Protein AF-0000000078837621 (afdb_homodimer)

Nearest PDB structures (foldseek):
  3e98-assembly1_A  TM=7.464E-01  e=5.503E-09  Pseudomonas aeruginosa
  2q0o-assembly1_B  TM=5.509E-01  e=5.511E-03  Sinorhizobium fredii NGR234
  6pxe-assembly2_D  TM=5.083E-01  e=5.015E-02  Escherichia phage vB_EcoM_NBG2
  6aww-assembly5_E  TM=5.073E-01  e=2.353E+00  Arachis hypogaea
  3kay-assembly1_A  TM=3.412E-01  e=1.036E+00  Arabidopsis thaliana

Radius of gyration: 41.68 Å; Cα contacts (8 Å, |Δi|>4): 682; chains: 2; bounding box: 61×141×89 Å

Secondary structure (DSSP, 8-state):
--------------HHHHHHHHHH-HHHHHT-HHHHHHHTEEE--TT-----HHHHHHHHHHHHHHHHHHHHHHHHHHHHHHHHHHHHHHHHHHHT--SHHHHHHHHHHHHHHTT--SEEEEEEE-SSPPSTTSEEE-TTHHHHHHTSS--SPEEE--GGGGGGGGGGGGG--EEEEEEEEETTTTEEEEEEEEESSTTSS-SSSSHHHHHHHHHHHHHHHTTS---/--------------HHHHHHHHHH-THHHHT-HHHHHHHTEEE--TT-----HHHHHHHHHHHHHHHHHHHHHHHHHHHHHHHHHHHHHHHHHHHT--SHHHHHHHHHHHHHHTT--SEEEEEEE-SSPPSTTSEEE-TTHHHHHHTSS--SPEEE--GGGGGGGGGGGGG--EEEEEEEEETTTTEEEEEEEEESSTTSS-SSSSHHHHHHHHHHHHHHHTTS---

Organism: Phenylobacterium zucineum (strain HLK1) (NCBI:txid450851)

Solvent-accessible surface area (backbone atoms only — not comparable to full-atom values): 24823 Å² total; per-residue (Å²): 132,84,77,74,70,72,74,75,70,74,73,71,81,48,71,67,56,48,52,52,49,42,72,75,39,36,61,66,56,68,71,29,61,68,60,26,56,75,48,39,36,35,72,50,64,80,79,60,67,72,43,39,74,63,53,53,48,49,46,50,48,52,40,52,51,38,51,50,50,39,52,51,45,52,51,50,47,52,51,50,51,52,50,48,54,46,50,53,51,45,53,52,55,49,59,66,41,85,45,64,39,48,37,27,51,44,45,23,48,41,26,35,76,68,66,67,28,73,33,29,46,38,33,34,42,45,97,63,80,49,59,59,73,42,38,76,30,52,84,67,42,62,33,63,59,69,68,38,90,62,64,60,55,45,54,26,70,53,79,82,49,36,73,78,52,54,91,54,24,88,55,47,35,8,24,42,35,27,58,39,70,34,64,87,80,68,34,52,28,34,37,38,36,29,19,56,41,59,72,64,31,41,79,76,56,57,38,66,57,53,46,50,50,44,55,51,50,34,52,52,53,52,76,50,80,88,124,135,85,77,74,72,73,72,77,69,73,73,73,81,50,72,68,56,48,52,52,47,42,70,74,39,37,60,64,56,68,71,30,62,68,59,25,57,73,47,37,36,37,70,49,63,80,80,62,66,73,41,39,74,64,53,53,48,50,47,51,49,50,42,52,51,40,54,50,50,38,53,51,45,50,52,49,46,51,51,49,51,52,51,47,53,46,49,52,51,45,52,52,54,49,58,66,42,85,44,63,40,48,36,27,51,44,44,23,49,42,25,36,74,70,67,68,27,72,33,29,46,38,33,34,42,44,96,66,81,50,59,58,73,42,37,76,29,53,85,67,44,64,34,63,59,69,71,37,90,62,64,62,57,46,52,26,69,53,79,81,51,35,73,77,51,55,91,53,24,89,54,47,36,9,23,41,34,27,60,39,69,34,64,87,79,68,33,52,29,36,38,38,36,29,19,56,41,57,71,64,29,42,78,75,57,54,37,66,57,52,46,49,52,44,54,50,48,33,52,52,52,53,75,49,82,86,126

pLDDT: mean 84.85, std 15.23, range [30.3, 98.62]

Foldseek 3Di:
DPPPVPPPPPPPCDPVNVVVVCVVPVVVQQVDPPVCVVVVHHDPPPPPPCCDPVVVVVVVVVVVVVVVVVVVVVVVVVVVVLLVVLLVVLLVQLLPADADQSNQVSQFVSLCPSVVFLGKAKEWADPDDFPHNHHYDHPCLVCVQQVHPDQFKDKFDTPSCLVRVPPCSVQFQMKIKGWAWAEVVTTIMMIMTTHSDRVSTDPVPCRVVSSVVRVSNRVSNNVDDGD/DPPPVPPPPPPPCDPVNVVVVCVVPVCVQQVCPPVCVVVVHHDPPPPPPCCDPVVVVVVVVVVVVVVVVVVVVVVVVVVVVLLVVLLVVLLVQLLPADADQSNQVSQFVSLCPSVVFLGKAKEWADPDDFPHNHHYDHPCLVCVQQVHPDQFKDKFDTPSCLVRVPPCSVQFQMKIKGWAWAEVVTTIMMIMTTHSDRVSTDPVPCRVVSSVVRVSNRVSNNVDDGD

Structure (mmCIF, N/CA/C/O backbone):
data_AF-0000000078837621-model_v1
#
loop_
_entity.id
_entity.type
_entity.pdbx_description
1 polymer 'DUF484 domain-containing protein'
#
loop_
_atom_site.group_PDB
_atom_site.id
_atom_site.type_symbol
_atom_site.label_atom_id
_atom_site.label_alt_id
_atom_site.label_comp_id
_atom_site.label_asym_id
_atom_site.label_entity_id
_atom_site.label_seq_id
_atom_site.pdbx_PDB_ins_code
_atom_site.Cartn_x
_atom_site.Cartn_y
_atom_site.Cartn_z
_atom_site.occupancy
_atom_site.B_iso_or_equiv
_atom_site.auth_seq_id
_atom_site.auth_comp_id
_atom_site.auth_asym_id
_atom_site.auth_atom_id
_atom_site.pdbx_PDB_model_num
ATOM 1 N N . MET A 1 1 ? -6.941 99.062 67.5 1 30.75 1 MET A N 1
ATOM 2 C CA . MET A 1 1 ? -6.246 98.75 66.25 1 30.75 1 MET A CA 1
ATOM 3 C C . MET A 1 1 ? -6.66 97.375 65.75 1 30.75 1 MET A C 1
ATOM 5 O O . MET A 1 1 ? -6.461 96.375 66.438 1 30.75 1 MET A O 1
ATOM 9 N N . ASP A 1 2 ? -7.848 97.375 65.062 1 34.69 2 ASP A N 1
ATOM 10 C CA . ASP A 1 2 ? -8.555 96.312 64.312 1 34.69 2 ASP A CA 1
ATOM 11 C C . ASP A 1 2 ? -7.652 95.625 63.312 1 34.69 2 ASP A C 1
ATOM 13 O O . ASP A 1 2 ? -7.117 96.25 62.406 1 34.69 2 ASP A O 1
ATOM 17 N N . GLY A 1 3 ? -6.742 94.75 63.719 1 33.81 3 GLY A N 1
ATOM 18 C CA . GLY A 1 3 ? -5.859 93.938 62.938 1 33.81 3 GLY A CA 1
ATOM 19 C C . GLY A 1 3 ? -6.57 93.188 61.781 1 33.81 3 GLY A C 1
ATOM 20 O O . GLY A 1 3 ? -7.078 92.062 61.969 1 33.81 3 GLY A O 1
ATOM 21 N N . SER A 1 4 ? -7.207 94 60.875 1 37.53 4 SER A N 1
ATOM 22 C CA . SER A 1 4 ? -7.77 93.438 59.656 1 37.53 4 SER A CA 1
ATOM 23 C C . SER A 1 4 ? -6.746 92.562 58.906 1 37.53 4 SER A C 1
ATOM 25 O O . SER A 1 4 ? -5.73 93.125 58.438 1 37.53 4 SER A O 1
ATOM 27 N N . GLN A 1 5 ? -6.258 91.5 59.531 1 36.66 5 GLN A N 1
ATOM 28 C CA . GLN A 1 5 ? -5.477 90.5 58.781 1 36.66 5 GLN A CA 1
ATOM 29 C C . GLN A 1 5 ? -6.082 90.25 57.406 1 36.66 5 GLN A C 1
ATOM 31 O O . GLN A 1 5 ? -7.266 89.938 57.281 1 36.66 5 GLN A O 1
ATOM 36 N N . GLY A 1 6 ? -5.844 91.125 56.438 1 36.03 6 GLY A N 1
ATOM 37 C CA . GLY A 1 6 ? -6.137 90.875 55.031 1 36.03 6 GLY A CA 1
ATOM 38 C C . GLY A 1 6 ? -5.941 89.438 54.625 1 36.03 6 GLY A C 1
ATOM 39 O O . GLY A 1 6 ? -4.848 88.938 54.75 1 36.03 6 GLY A O 1
ATOM 40 N N . GLU A 1 7 ? -6.918 88.562 54.969 1 38.12 7 GLU A N 1
ATOM 41 C CA . GLU A 1 7 ? -6.93 87.188 54.406 1 38.12 7 GLU A CA 1
ATOM 42 C C . GLU A 1 7 ? -6.5 87.25 52.938 1 38.12 7 GLU A C 1
ATOM 44 O O . GLU A 1 7 ? -7.145 87.875 52.094 1 38.12 7 GLU A O 1
ATOM 49 N N . LEU A 1 8 ? -5.238 87.438 52.594 1 40.44 8 LEU A N 1
ATOM 50 C CA . LEU A 1 8 ? -4.719 87.125 51.281 1 40.44 8 LEU A CA 1
ATOM 51 C C . LEU A 1 8 ? -5.473 86 50.656 1 40.44 8 LEU A C 1
ATOM 53 O O . LEU A 1 8 ? -5.375 84.875 51.125 1 40.44 8 LEU A O 1
ATOM 57 N N . THR A 1 9 ? -6.758 86.062 50.406 1 44.12 9 THR A N 1
ATOM 58 C CA . THR A 1 9 ? -7.574 85.125 49.688 1 44.12 9 THR A CA 1
ATOM 59 C C . THR A 1 9 ? -6.785 84.5 48.531 1 44.12 9 THR A C 1
ATOM 61 O O . THR A 1 9 ? -6.305 85.25 47.656 1 44.12 9 THR A O 1
ATOM 64 N N . ALA A 1 10 ? -5.902 83.625 48.75 1 48.19 10 ALA A N 1
ATOM 65 C CA . ALA A 1 10 ? -5.277 82.75 47.75 1 48.19 10 ALA A CA 1
ATOM 66 C C . ALA A 1 10 ? -6.168 82.688 46.5 1 48.19 10 ALA A C 1
ATOM 68 O O . ALA A 1 10 ? -7.289 82.125 46.594 1 48.19 10 ALA A O 1
ATOM 69 N N . GLN A 1 11 ? -6.277 83.5 45.625 1 53.69 11 GLN A N 1
ATOM 70 C CA . GLN A 1 11 ? -7.012 83.5 44.375 1 53.69 11 GLN A CA 1
ATOM 71 C C . GLN A 1 11 ? -7.023 82.125 43.75 1 53.69 11 GLN A C 1
ATOM 73 O O . GLN A 1 11 ? -5.973 81.5 43.594 1 53.69 11 GLN A O 1
ATOM 78 N N . ALA A 1 12 ? -8.062 81.375 44 1 62.34 12 ALA A N 1
ATOM 79 C CA . ALA A 1 12 ? -8.297 80.062 43.469 1 62.34 12 ALA A CA 1
ATOM 80 C C . ALA A 1 12 ? -7.91 79.938 42 1 62.34 12 ALA A C 1
ATOM 82 O O . ALA A 1 12 ? -8.258 80.812 41.188 1 62.34 12 ALA A O 1
ATOM 83 N N . LEU A 1 13 ? -6.809 79.375 41.656 1 72 13 LEU A N 1
ATOM 84 C CA . LEU A 1 13 ? -6.379 79.125 40.281 1 72 13 LEU A CA 1
ATOM 85 C C . LEU A 1 13 ? -7.566 78.75 39.406 1 72 13 LEU A C 1
ATOM 87 O O . LEU A 1 13 ? -8.398 77.938 39.781 1 72 13 LEU A O 1
ATOM 91 N N . SER A 1 14 ? -8.008 79.562 38.469 1 81.19 14 SER A N 1
ATOM 92 C CA . SER A 1 14 ? -9.125 79.312 37.594 1 81.19 14 SER A CA 1
ATOM 93 C C . SER A 1 14 ? -8.797 78.188 36.625 1 81.19 14 SER A C 1
ATOM 95 O O . SER A 1 14 ? -7.66 78.062 36.125 1 81.19 14 SER A O 1
ATOM 97 N N . PRO A 1 15 ? -9.82 77.188 36.375 1 86.31 15 PRO A N 1
ATOM 98 C CA . PRO A 1 15 ? -9.633 76.062 35.406 1 86.31 15 PRO A CA 1
ATOM 99 C C . PRO A 1 15 ? -9.172 76.562 34.031 1 86.31 15 PRO A C 1
ATOM 101 O O . PRO A 1 15 ? -8.352 75.938 33.375 1 86.31 15 PRO A O 1
ATOM 104 N N . ASP A 1 16 ? -9.641 77.75 33.625 1 86.75 16 ASP A N 1
ATOM 105 C CA . ASP A 1 16 ? -9.273 78.25 32.312 1 86.75 16 ASP A CA 1
ATOM 106 C C . ASP A 1 16 ? -7.809 78.688 32.281 1 86.75 16 ASP A C 1
ATOM 108 O O . ASP A 1 16 ? -7.133 78.562 31.266 1 86.75 16 ASP A O 1
ATOM 112 N N . GLU A 1 17 ? -7.285 79.188 33.344 1 84.69 17 GLU A N 1
ATOM 113 C CA . GLU A 1 17 ? -5.879 79.562 33.438 1 84.69 17 GLU A CA 1
ATOM 114 C C . GLU A 1 17 ? -4.969 78.375 33.406 1 84.69 17 GLU A C 1
ATOM 116 O O . GLU A 1 17 ? -3.908 78.375 32.781 1 84.69 17 GLU A O 1
ATOM 121 N N . VAL A 1 18 ? -5.41 77.312 34.156 1 87.88 18 VAL A N 1
ATOM 122 C CA . VAL A 1 18 ? -4.637 76.062 34.188 1 87.88 18 VAL A CA 1
ATOM 123 C C . VAL A 1 18 ? -4.602 75.438 32.781 1 87.88 18 VAL A C 1
ATOM 125 O O . VAL A 1 18 ? -3.549 75 32.312 1 87.88 18 VAL A O 1
ATOM 128 N N . ARG A 1 19 ? -5.762 75.375 32.062 1 88.62 19 ARG A N 1
ATOM 129 C CA . ARG A 1 19 ? -5.828 74.812 30.719 1 88.62 19 ARG A CA 1
ATOM 130 C C . ARG A 1 19 ? -4.867 75.562 29.797 1 88.62 19 ARG A C 1
ATOM 132 O O . ARG A 1 19 ? -4.145 74.938 29.016 1 88.62 19 ARG A O 1
ATOM 139 N N . ARG A 1 20 ? -4.867 76.938 29.844 1 86 20 ARG A N 1
ATOM 140 C CA . ARG A 1 20 ? -3.99 77.75 29 1 86 20 ARG A CA 1
ATOM 141 C C . ARG A 1 20 ? -2.523 77.438 29.328 1 86 20 ARG A C 1
ATOM 143 O O . ARG A 1 20 ? -1.688 77.375 28.438 1 86 20 ARG A O 1
ATOM 150 N N . PHE A 1 21 ? -2.213 77.312 30.594 1 88.25 21 PHE A N 1
ATOM 151 C CA . PHE A 1 21 ? -0.85 77.062 31.016 1 88.25 21 PHE A CA 1
ATOM 152 C C . PHE A 1 21 ? -0.38 75.688 30.438 1 88.25 21 PHE A C 1
ATOM 154 O O . PHE A 1 21 ? 0.727 75.625 29.906 1 88.25 21 PHE A O 1
ATOM 161 N N . LEU A 1 22 ? -1.267 74.688 30.625 1 90 22 LEU A N 1
ATOM 162 C CA . LEU A 1 22 ? -0.9 73.375 30.141 1 90 22 LEU A CA 1
ATOM 163 C C . LEU A 1 22 ? -0.769 73.375 28.625 1 90 22 LEU A C 1
ATOM 165 O O . LEU A 1 22 ? 0.138 72.75 28.078 1 90 22 LEU A O 1
ATOM 169 N N . SER A 1 23 ? -1.64 74.062 27.891 1 87.94 23 SER A N 1
ATOM 170 C CA . SER A 1 23 ? -1.561 74.125 26.438 1 87.94 23 SER A CA 1
ATOM 171 C C . SER A 1 23 ? -0.279 74.875 26 1 87.94 23 SER A C 1
ATOM 173 O O . SER A 1 23 ? 0.327 74.5 24.984 1 87.94 23 SER A O 1
ATOM 175 N N . ASP A 1 24 ? 0.127 75.812 26.781 1 86.69 24 ASP A N 1
ATOM 176 C CA . ASP A 1 24 ? 1.317 76.625 26.453 1 86.69 24 ASP A CA 1
ATOM 177 C C . ASP A 1 24 ? 2.588 75.875 26.891 1 86.69 24 ASP A C 1
ATOM 179 O O . ASP A 1 24 ? 3.674 76.188 26.391 1 86.69 24 ASP A O 1
ATOM 183 N N . ASN A 1 25 ? 2.516 74.938 27.891 1 87.44 25 ASN A N 1
ATOM 184 C CA . ASN A 1 25 ? 3.662 74.188 28.422 1 87.44 25 ASN A CA 1
ATOM 185 C C . ASN A 1 25 ? 3.398 72.688 28.484 1 87.44 25 ASN A C 1
ATOM 187 O O . ASN A 1 25 ? 3.381 72.062 29.562 1 87.44 25 ASN A O 1
ATOM 191 N N . PRO A 1 26 ? 3.186 72.062 27.344 1 88.31 26 PRO A N 1
ATOM 192 C CA . PRO A 1 26 ? 2.83 70.625 27.328 1 88.31 26 PRO A CA 1
ATOM 193 C C . PRO A 1 26 ? 3.881 69.75 28 1 88.31 26 PRO A C 1
ATOM 195 O O . PRO A 1 26 ? 3.547 68.688 28.562 1 88.31 26 PRO A O 1
ATOM 198 N N . GLU A 1 27 ? 5.129 70.125 27.953 1 88.12 27 GLU A N 1
ATOM 199 C CA . GLU A 1 27 ? 6.219 69.312 28.5 1 88.12 27 GLU A CA 1
ATOM 200 C C . GLU A 1 27 ? 6.133 69.25 30.016 1 88.12 27 GLU A C 1
ATOM 202 O O . GLU A 1 27 ? 6.711 68.312 30.625 1 88.12 27 GLU A O 1
ATOM 207 N N . PHE A 1 28 ? 5.402 70.25 30.609 1 87 28 PHE A N 1
ATOM 208 C CA . PHE A 1 28 ? 5.258 70.25 32.062 1 87 28 PHE A CA 1
ATOM 209 C C . PHE A 1 28 ? 4.684 68.938 32.562 1 87 28 PHE A C 1
ATOM 211 O O . PHE A 1 28 ? 5.168 68.438 33.562 1 87 28 PHE A O 1
ATOM 218 N N . LEU A 1 29 ? 3.594 68.5 31.906 1 86.94 29 LEU A N 1
ATOM 219 C CA . LEU A 1 29 ? 2.945 67.25 32.344 1 86.94 29 LEU A CA 1
ATOM 220 C C . LEU A 1 29 ? 3.656 66.062 31.75 1 86.94 29 LEU A C 1
ATOM 222 O O . LEU A 1 29 ? 3.848 65.062 32.438 1 86.94 29 LEU A O 1
ATOM 226 N N . ARG A 1 30 ? 4.141 66.188 30.469 1 85.19 30 ARG A N 1
ATOM 227 C CA . ARG A 1 30 ? 4.691 65.062 29.75 1 85.19 30 ARG A CA 1
ATOM 228 C C . ARG A 1 30 ? 5.98 64.562 30.406 1 85.19 30 ARG A C 1
ATOM 230 O O . ARG A 1 30 ? 6.305 63.406 30.344 1 85.19 30 ARG A O 1
ATOM 237 N N . GLU A 1 31 ? 6.68 65.438 31.078 1 84.69 31 GLU A N 1
ATOM 238 C CA . GLU A 1 31 ? 7.98 65.062 31.641 1 84.69 31 GLU A CA 1
ATOM 239 C C . GLU A 1 31 ? 7.871 64.75 33.125 1 84.69 31 GLU A C 1
ATOM 241 O O . GLU A 1 31 ? 8.859 64.375 33.75 1 84.69 31 GLU A O 1
ATOM 246 N N . ASP A 1 32 ? 6.664 64.875 33.719 1 84.38 32 ASP A N 1
ATOM 247 C C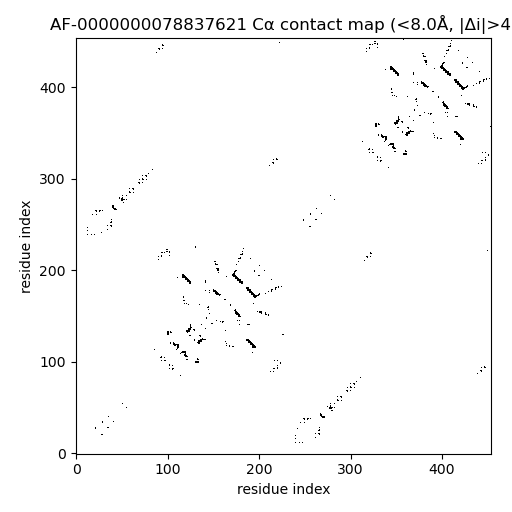A . ASP A 1 32 ? 6.469 64.562 35.125 1 84.38 32 ASP A CA 1
ATOM 248 C C . ASP A 1 32 ? 5.762 63.25 35.281 1 84.38 32 ASP A C 1
ATOM 250 O O . ASP A 1 32 ? 4.543 63.188 35.469 1 84.38 32 ASP A O 1
ATOM 254 N N . ASP A 1 33 ? 6.566 62.25 35.344 1 81.88 33 ASP A N 1
ATOM 255 C CA . ASP A 1 33 ? 6.051 60.906 35.438 1 81.88 33 ASP A CA 1
ATOM 256 C C . ASP A 1 33 ? 5.203 60.688 36.688 1 81.88 33 ASP A C 1
ATOM 258 O O . ASP A 1 33 ? 4.203 59.969 36.656 1 81.88 33 ASP A O 1
ATOM 262 N N . GLY A 1 34 ? 5.652 61.25 37.656 1 85.19 34 GLY A N 1
ATOM 263 C CA . GLY A 1 34 ? 4.918 61.125 38.906 1 85.19 34 GLY A CA 1
ATOM 264 C C . GLY A 1 34 ? 3.52 61.719 38.844 1 85.19 34 GLY A C 1
ATOM 265 O O . GLY A 1 34 ? 2.553 61.062 39.25 1 85.19 34 GLY A O 1
ATOM 266 N N . LEU A 1 35 ? 3.393 62.906 38.281 1 88 35 LEU A N 1
ATOM 267 C CA . LEU A 1 35 ? 2.086 63.531 38.188 1 88 35 LEU A CA 1
ATOM 268 C C . LEU A 1 35 ? 1.216 62.812 37.156 1 88 35 LEU A C 1
ATOM 270 O O . LEU A 1 35 ? 0.016 62.625 37.375 1 88 35 LEU A O 1
ATOM 274 N N . LEU A 1 36 ? 1.871 62.312 36.062 1 86 36 LEU A N 1
ATOM 275 C CA . LEU A 1 36 ? 1.121 61.562 35.094 1 86 36 LEU A CA 1
ATOM 276 C C . LEU A 1 36 ? 0.525 60.312 35.719 1 86 36 LEU A C 1
ATOM 278 O O . LEU A 1 36 ? -0.645 59.969 35.5 1 86 36 LEU A O 1
ATOM 282 N N . ALA A 1 37 ? 1.286 59.625 36.5 1 81.38 37 ALA A N 1
ATOM 283 C CA . ALA A 1 37 ? 0.83 58.406 37.188 1 81.38 37 ALA A CA 1
ATOM 284 C C . ALA A 1 37 ? -0.305 58.719 38.156 1 81.38 37 ALA A C 1
ATOM 286 O O . ALA A 1 37 ? -1.292 58 38.219 1 81.38 37 ALA A O 1
ATOM 287 N N . GLU A 1 38 ? -0.169 59.781 38.812 1 85.12 38 GLU A N 1
ATOM 288 C CA . GLU A 1 38 ? -1.171 60.188 39.812 1 85.12 38 GLU A CA 1
ATOM 289 C C . GLU A 1 38 ? -2.494 60.562 39.125 1 85.12 38 GLU A C 1
ATOM 291 O O . GLU A 1 38 ? -3.566 60.281 39.688 1 85.12 38 GLU A O 1
ATOM 296 N N . LEU A 1 39 ? -2.432 61.031 37.906 1 85.81 39 LEU A N 1
ATOM 297 C CA . LEU A 1 39 ? -3.613 61.469 37.156 1 85.81 39 LEU A CA 1
ATOM 298 C C . LEU A 1 39 ? -4.168 60.344 36.312 1 85.81 39 LEU A C 1
ATOM 300 O O . LEU A 1 39 ? -5.219 60.5 35.688 1 85.81 39 LEU A O 1
ATOM 304 N N . GLY A 1 40 ? -3.428 59.125 36.25 1 81.69 40 GLY A N 1
ATOM 305 C CA . GLY A 1 40 ? -3.836 58 35.406 1 81.69 40 GLY A CA 1
ATOM 306 C C . GLY A 1 40 ? -3.67 58.281 33.906 1 81.69 40 GLY A C 1
ATOM 307 O O . GLY A 1 40 ? -4.488 57.844 33.094 1 81.69 40 GLY A O 1
ATOM 308 N N . LEU A 1 41 ? -2.693 59.125 33.594 1 76.69 41 LEU A N 1
ATOM 309 C CA . LEU A 1 41 ? -2.447 59.469 32.188 1 76.69 41 LEU A CA 1
ATOM 310 C C . LEU A 1 41 ? -1.111 58.906 31.719 1 76.69 41 LEU A C 1
ATOM 312 O O . LEU A 1 41 ? -0.234 58.594 32.531 1 76.69 41 LEU A O 1
ATOM 316 N N . LYS A 1 42 ? -0.94 58.531 30.562 1 78.81 42 LYS A N 1
ATOM 317 C CA . LYS A 1 42 ? 0.315 58.125 29.938 1 78.81 42 LYS A CA 1
ATOM 318 C C . LYS A 1 42 ? 0.528 58.875 28.625 1 78.81 42 LYS A C 1
ATOM 320 O O . LYS A 1 42 ? -0.426 59.406 28.031 1 78.81 42 LYS A O 1
ATOM 325 N N . VAL A 1 43 ? 1.773 59.062 28.25 1 72.75 43 VAL A N 1
ATOM 326 C CA . VAL A 1 43 ? 2.098 59.719 26.984 1 72.75 43 VAL A CA 1
ATOM 327 C C . VAL A 1 43 ? 1.593 58.875 25.812 1 72.75 43 VAL A C 1
ATOM 329 O O . VAL A 1 43 ? 1.818 57.656 25.766 1 72.75 43 VAL A O 1
ATOM 332 N N . ALA A 1 44 ? 0.544 59.375 25.094 1 65.44 44 ALA A N 1
ATOM 333 C CA . ALA A 1 44 ? 0.001 58.688 23.922 1 65.44 44 ALA A CA 1
ATOM 334 C C . ALA A 1 44 ? 1.093 58.406 22.891 1 65.44 44 ALA A C 1
ATOM 336 O O . ALA A 1 44 ? 1.584 59.344 22.234 1 65.44 44 ALA A O 1
ATOM 337 N N . ALA A 1 45 ? 2.135 57.781 23.203 1 55.53 45 ALA A N 1
ATOM 338 C CA . ALA A 1 45 ? 3.164 57.469 22.203 1 55.53 45 ALA A CA 1
ATOM 339 C C . ALA A 1 45 ? 2.545 56.938 20.922 1 55.53 45 ALA A C 1
ATOM 341 O O . ALA A 1 45 ? 1.571 56.156 20.969 1 55.53 45 ALA A O 1
ATOM 342 N N . GLY A 1 46 ? 2.582 57.688 19.781 1 48.88 46 GLY A N 1
ATOM 343 C CA . GLY A 1 46 ? 2.133 57.406 18.438 1 48.88 46 GLY A CA 1
ATOM 344 C C . GLY A 1 46 ? 2.068 55.938 18.141 1 48.88 46 GLY A C 1
ATOM 345 O O . GLY A 1 46 ? 1.129 55.469 17.5 1 48.88 46 GLY A O 1
ATOM 346 N N . ASN A 1 47 ? 3.244 55.312 17.938 1 46.47 47 ASN A N 1
ATOM 347 C CA . ASN A 1 47 ? 3.408 54.062 17.188 1 46.47 47 ASN A CA 1
ATOM 348 C C . ASN A 1 47 ? 2.842 52.875 17.938 1 46.47 47 ASN A C 1
ATOM 350 O O . ASN A 1 47 ? 3.188 51.719 17.641 1 46.47 47 ASN A O 1
ATOM 354 N N . VAL A 1 48 ? 2.406 53 19.047 1 46.66 48 VAL A N 1
ATOM 355 C CA . VAL A 1 48 ? 1.941 51.75 19.656 1 46.66 48 VAL A CA 1
ATOM 356 C C . VAL A 1 48 ? 0.748 51.219 18.891 1 46.66 48 VAL A C 1
ATOM 358 O O . VAL A 1 48 ? -0.32 51.844 18.859 1 46.66 48 VAL A O 1
ATOM 361 N N . VAL A 1 49 ? 0.951 50.875 17.719 1 46.88 49 VAL A N 1
ATOM 362 C CA . VAL A 1 49 ? -0.085 50.031 17.109 1 46.88 49 VAL A CA 1
ATOM 363 C C . VAL A 1 49 ? -0.873 49.312 18.203 1 46.88 49 VAL A C 1
ATOM 365 O O . VAL A 1 49 ? -0.308 48.531 18.969 1 46.88 49 VAL A O 1
ATOM 368 N N . ASP A 1 50 ? -1.764 49.938 18.875 1 48.91 50 ASP A N 1
ATOM 369 C CA . ASP A 1 50 ? -2.74 49.344 19.797 1 48.91 50 ASP A CA 1
ATOM 370 C C . ASP A 1 50 ? -3.105 47.938 19.406 1 48.91 50 ASP A C 1
ATOM 372 O O . ASP A 1 50 ? -3.896 47.719 18.484 1 48.91 50 ASP A O 1
ATOM 376 N N . PHE A 1 51 ? -2.117 47.031 19.297 1 53.12 51 PHE A N 1
ATOM 377 C CA . PHE A 1 51 ? -2.508 45.625 19.141 1 53.12 51 PHE A CA 1
ATOM 378 C C . PHE A 1 51 ? -3.617 45.281 20.125 1 53.12 51 PHE A C 1
ATOM 380 O O . PHE A 1 51 ? -3.354 45 21.297 1 53.12 51 PHE A O 1
ATOM 387 N N . GLY A 1 52 ? -4.793 46.031 19.969 1 57.38 52 GLY A N 1
ATOM 388 C CA . GLY A 1 52 ? -6.008 45.875 20.766 1 57.38 52 GLY A CA 1
ATOM 389 C C . GLY A 1 52 ? -6.449 44.438 20.906 1 57.38 52 GLY A C 1
ATOM 390 O O . GLY A 1 52 ? -5.844 43.531 20.328 1 57.38 52 GLY A O 1
ATOM 391 N N . PRO A 1 53 ? -7.125 44.219 21.844 1 65 53 PRO A N 1
ATOM 392 C CA . PRO A 1 53 ? -7.738 42.906 22.141 1 65 53 PRO A CA 1
ATOM 393 C C . PRO A 1 53 ? -8.266 42.219 20.891 1 65 53 PRO A C 1
ATOM 395 O O . PRO A 1 53 ? -8.211 40.969 20.812 1 65 53 PRO A O 1
ATOM 398 N N . ALA A 1 54 ? -8.5 43 19.938 1 70.81 54 ALA A N 1
ATOM 399 C CA . ALA A 1 54 ? -9.047 42.406 18.719 1 70.81 54 ALA A CA 1
ATOM 400 C C . ALA A 1 54 ? -7.945 41.781 17.875 1 70.81 54 ALA A C 1
ATOM 402 O O . ALA A 1 54 ? -8.141 40.719 17.281 1 70.81 54 ALA A O 1
ATOM 403 N N . ALA A 1 55 ? -6.828 42.469 17.828 1 71.12 55 ALA A N 1
ATOM 404 C CA . ALA A 1 55 ? -5.711 41.938 17.062 1 71.12 55 ALA A CA 1
ATOM 405 C C . ALA A 1 55 ? -5.191 40.625 17.688 1 71.12 55 ALA A C 1
ATOM 407 O O . ALA A 1 55 ? -4.895 39.688 16.984 1 71.12 55 ALA A O 1
ATOM 408 N N . LEU A 1 56 ? -5.156 40.688 19.031 1 72 56 LEU A N 1
ATOM 409 C CA . LEU A 1 56 ? -4.73 39.469 19.734 1 72 56 LEU A CA 1
ATOM 410 C C . LEU A 1 56 ? -5.727 38.344 19.531 1 72 56 LEU A C 1
ATOM 412 O O . LEU A 1 56 ? -5.328 37.188 19.359 1 72 56 LEU A O 1
ATOM 416 N N . ALA A 1 57 ? -6.914 38.688 19.453 1 76.19 57 ALA A N 1
ATOM 417 C CA . ALA A 1 57 ? -7.957 37.688 19.234 1 76.19 57 ALA A CA 1
ATOM 418 C C . ALA A 1 57 ? -7.836 37.062 17.844 1 76.19 57 ALA A C 1
ATOM 420 O O . ALA A 1 57 ? -8.031 35.844 17.672 1 76.19 57 ALA A O 1
ATOM 421 N N . ARG A 1 58 ? -7.418 37.812 16.922 1 77 58 ARG A N 1
ATOM 422 C CA . ARG A 1 58 ? -7.246 37.344 15.562 1 77 58 ARG A CA 1
ATOM 423 C C . ARG A 1 58 ? -6.062 36.375 15.469 1 77 58 ARG A C 1
ATOM 425 O O . ARG A 1 58 ? -6.141 35.344 14.797 1 77 58 ARG A O 1
ATOM 432 N N . VAL A 1 59 ? -5.07 36.719 16.141 1 75.19 59 VAL A N 1
ATOM 433 C CA . VAL A 1 59 ? -3.867 35.875 16.109 1 75.19 59 VAL A CA 1
ATOM 434 C C . VAL A 1 59 ? -4.133 34.562 16.828 1 75.19 59 VAL A C 1
ATOM 436 O O . VAL A 1 59 ? -3.709 33.5 16.359 1 75.19 59 VAL A O 1
ATOM 439 N N . HIS A 1 60 ? -4.879 34.656 17.922 1 78.12 60 HIS A N 1
ATOM 440 C CA . HIS A 1 60 ? -5.223 33.438 18.656 1 78.12 60 HIS A CA 1
ATOM 441 C C . HIS A 1 60 ? -6.137 32.531 17.844 1 78.12 60 HIS A C 1
ATOM 443 O O . HIS A 1 60 ? -5.965 31.312 17.828 1 78.12 60 HIS A O 1
ATOM 449 N N . ALA A 1 61 ? -6.961 33.188 17.141 1 81.25 61 ALA A N 1
ATOM 450 C CA . ALA A 1 61 ? -7.875 32.406 16.297 1 81.25 61 ALA A CA 1
ATOM 451 C C . ALA A 1 61 ? -7.129 31.734 15.164 1 81.25 61 ALA A C 1
ATOM 453 O O . ALA A 1 61 ? -7.418 30.594 14.82 1 81.25 61 ALA A O 1
ATOM 454 N N . ALA A 1 62 ? -6.203 32.5 14.672 1 78.38 62 ALA A N 1
ATOM 455 C CA . ALA A 1 62 ? -5.402 31.938 13.578 1 78.38 62 ALA A CA 1
ATOM 456 C C . ALA A 1 62 ? -4.562 30.766 14.062 1 78.38 62 ALA A C 1
ATOM 458 O O . ALA A 1 62 ? -4.441 29.75 13.367 1 78.38 62 ALA A O 1
ATOM 459 N N . HIS A 1 63 ? -4.102 30.891 15.297 1 79.69 63 HIS A N 1
ATOM 460 C CA . HIS A 1 63 ? -3.316 29.828 15.898 1 79.69 63 HIS A CA 1
ATOM 461 C C . HIS A 1 63 ? -4.172 28.578 16.141 1 79.69 63 HIS A C 1
ATOM 463 O O . HIS A 1 63 ? -3.729 27.453 15.891 1 79.69 63 HIS A O 1
ATOM 469 N N . GLN A 1 64 ? -5.305 28.812 16.609 1 83.06 64 GLN A N 1
ATOM 470 C CA . GLN A 1 64 ? -6.207 27.703 16.891 1 83.06 64 GLN A CA 1
ATOM 471 C C . GLN A 1 64 ? -6.582 26.969 15.602 1 83.06 64 GLN A C 1
ATOM 473 O O . GLN A 1 64 ? -6.633 25.734 15.586 1 83.06 64 GLN A O 1
ATOM 478 N N . ARG A 1 65 ? -6.734 27.688 14.586 1 81.81 65 ARG A N 1
ATOM 479 C CA . ARG A 1 65 ? -7.082 27.078 13.297 1 81.81 65 ARG A CA 1
ATOM 480 C C . ARG A 1 65 ? -5.93 26.234 12.766 1 81.81 65 ARG A C 1
ATOM 482 O O . ARG A 1 65 ? -6.145 25.125 12.266 1 81.81 65 ARG A O 1
ATOM 489 N N . GLU A 1 66 ? -4.812 26.734 12.922 1 81.31 66 GLU A N 1
ATOM 490 C CA . GLU A 1 66 ? -3.637 26.016 12.438 1 81.31 66 GLU A CA 1
ATOM 491 C C . GLU A 1 66 ? -3.375 24.766 13.25 1 81.31 66 GLU A C 1
ATOM 493 O O . GLU A 1 66 ? -3.004 23.719 12.695 1 81.31 66 GLU A O 1
ATOM 498 N N . ALA A 1 67 ? -3.623 24.875 14.562 1 81.81 67 ALA A N 1
ATOM 499 C CA . ALA A 1 67 ? -3.449 23.719 15.438 1 81.81 67 ALA A CA 1
ATOM 500 C C . ALA A 1 67 ? -4.445 22.625 15.094 1 81.81 67 ALA A C 1
ATOM 502 O O . ALA A 1 67 ? -4.094 21.438 15.094 1 81.81 67 ALA A O 1
ATOM 503 N N . GLU A 1 68 ? -5.527 23.016 14.734 1 83.88 68 GLU A N 1
ATOM 504 C CA . GLU A 1 68 ? -6.555 22.062 14.344 1 8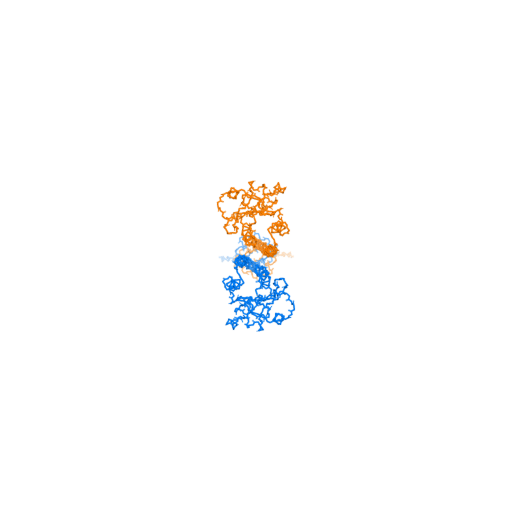3.88 68 GLU A CA 1
ATOM 505 C C . GLU A 1 68 ? -6.211 21.375 13.023 1 83.88 68 GLU A C 1
ATOM 507 O O . GLU A 1 68 ? -6.379 20.172 12.875 1 83.88 68 GLU A O 1
ATOM 512 N N . MET A 1 69 ? -5.691 22.172 12.148 1 82.38 69 MET A N 1
ATOM 513 C CA . MET A 1 69 ? -5.324 21.625 10.844 1 82.38 69 MET A CA 1
ATOM 514 C C . MET A 1 69 ? -4.16 20.656 10.969 1 82.38 69 MET A C 1
ATOM 516 O O . MET A 1 69 ? -4.152 19.594 10.328 1 82.38 69 MET A O 1
ATOM 520 N N . ARG A 1 70 ? -3.266 20.953 11.82 1 79.94 70 ARG A N 1
ATOM 521 C CA . ARG A 1 70 ? -2.135 20.062 12.062 1 79.94 70 ARG A CA 1
ATOM 522 C C . ARG A 1 70 ? -2.602 18.734 12.648 1 79.94 70 ARG A C 1
ATOM 524 O O . ARG A 1 70 ? -2.152 17.672 12.219 1 79.94 70 ARG A O 1
ATOM 531 N N . GLN A 1 71 ? -3.439 18.844 13.562 1 83.31 71 GLN A N 1
ATOM 532 C CA . GLN A 1 71 ? -3.967 17.641 14.188 1 83.31 71 GLN A CA 1
ATOM 533 C C . GLN A 1 71 ? -4.699 16.766 13.172 1 83.31 71 GLN A C 1
ATOM 535 O O . GLN A 1 71 ? -4.543 15.547 13.172 1 83.31 71 GLN A O 1
ATOM 540 N N . LEU A 1 72 ? -5.395 17.438 12.305 1 81.69 72 LEU A N 1
ATOM 541 C CA . LEU A 1 72 ? -6.129 16.719 11.273 1 81.69 72 LEU A CA 1
ATOM 542 C C . LEU A 1 72 ? -5.176 16.016 10.312 1 81.69 72 LEU A C 1
ATOM 544 O O . LEU A 1 72 ? -5.398 14.859 9.938 1 81.69 72 LEU A O 1
ATOM 548 N N . LEU A 1 73 ? -4.137 16.672 10.008 1 82.06 73 LEU A N 1
ATOM 549 C CA . LEU A 1 73 ? -3.156 16.109 9.086 1 82.06 73 LEU A CA 1
ATOM 550 C C . LEU A 1 73 ? -2.436 14.93 9.711 1 82.06 73 LEU A C 1
ATOM 552 O O . LEU A 1 73 ? -2.189 13.922 9.039 1 82.06 73 LEU A O 1
ATOM 556 N N . GLU A 1 74 ? -2.162 15.016 10.906 1 81.88 74 GLU A N 1
ATOM 557 C CA . GLU A 1 74 ? -1.513 13.922 11.625 1 81.88 74 GLU A CA 1
ATOM 558 C C . GLU A 1 74 ? -2.422 12.703 11.703 1 81.88 74 GLU A C 1
ATOM 560 O O . GLU A 1 74 ? -1.967 11.57 11.523 1 81.88 74 GLU A O 1
ATOM 565 N N . GLU A 1 75 ? -3.605 12.977 11.969 1 81.06 75 GLU A N 1
ATOM 566 C CA . GLU A 1 75 ? -4.578 11.891 12.039 1 81.06 75 GLU A CA 1
ATOM 567 C C . GLU A 1 75 ? -4.742 11.211 10.688 1 81.06 75 GLU A C 1
ATOM 569 O O . GLU A 1 75 ? -4.824 9.984 10.602 1 81.06 75 GLU A O 1
ATOM 574 N N . THR A 1 76 ? -4.711 12.016 9.695 1 76.62 76 THR A N 1
ATOM 575 C CA . THR A 1 76 ? -4.828 11.484 8.344 1 76.62 76 THR A CA 1
ATOM 576 C C . THR A 1 76 ? -3.605 10.641 7.984 1 76.62 76 THR A C 1
ATOM 578 O O . THR A 1 76 ? -3.734 9.57 7.395 1 76.62 76 THR A O 1
ATOM 581 N N . ALA A 1 77 ? -2.484 11.141 8.383 1 75.88 77 ALA A N 1
ATOM 582 C CA . ALA A 1 77 ? -1.247 10.414 8.117 1 75.88 77 ALA A CA 1
ATOM 583 C C . ALA A 1 77 ? -1.247 9.062 8.828 1 75.88 77 ALA A C 1
ATOM 585 O O . ALA A 1 77 ? -0.86 8.047 8.242 1 75.88 77 ALA A O 1
ATOM 586 N N . ARG A 1 78 ? -1.718 9.016 10.008 1 76.19 78 ARG A N 1
ATOM 587 C CA . ARG A 1 78 ? -1.787 7.777 10.781 1 76.19 78 ARG A CA 1
ATOM 588 C C . ARG A 1 78 ? -2.783 6.801 10.164 1 76.19 78 ARG A C 1
ATOM 590 O O . ARG A 1 78 ? -2.512 5.602 10.078 1 76.19 78 ARG A O 1
ATOM 597 N N . ALA A 1 79 ? -3.809 7.344 9.781 1 74.75 79 ALA A N 1
ATOM 598 C CA . ALA A 1 79 ? -4.828 6.52 9.141 1 74.75 79 ALA A CA 1
ATOM 599 C C . ALA A 1 79 ? -4.309 5.922 7.84 1 74.75 79 ALA A C 1
ATOM 601 O O . ALA A 1 79 ? -4.582 4.758 7.531 1 74.75 79 ALA A O 1
ATOM 602 N N . ASN A 1 80 ? -3.52 6.695 7.172 1 73.94 80 ASN A N 1
ATOM 603 C CA . ASN A 1 80 ? -2.945 6.227 5.918 1 73.94 80 ASN A CA 1
ATOM 604 C C . ASN A 1 80 ? -1.934 5.105 6.145 1 73.94 80 ASN A C 1
ATOM 606 O O . ASN A 1 80 ? -1.911 4.125 5.402 1 73.94 80 ASN A O 1
ATOM 610 N N . PHE A 1 81 ? -1.223 5.211 7.223 1 75.12 81 PHE A N 1
ATOM 611 C CA . PHE A 1 81 ? -0.248 4.18 7.543 1 75.12 81 PHE A CA 1
ATOM 612 C C . PHE A 1 81 ? -0.944 2.879 7.93 1 75.12 81 PHE A C 1
ATOM 614 O O . PHE A 1 81 ? -0.546 1.8 7.488 1 75.12 81 PHE A O 1
ATOM 621 N N . SER A 1 82 ? -1.898 3.047 8.656 1 80.06 82 SER A N 1
ATOM 622 C CA . SER A 1 82 ? -2.652 1.868 9.07 1 80.06 82 SER A CA 1
ATOM 623 C C . SER A 1 82 ? -3.318 1.188 7.879 1 80.06 82 SER A C 1
ATOM 625 O O . SER A 1 82 ? -3.285 -0.038 7.762 1 80.06 82 SER A O 1
ATOM 627 N N . ALA A 1 83 ? -3.863 1.936 7.016 1 78.44 83 ALA A N 1
ATOM 628 C CA . ALA A 1 83 ? -4.504 1.412 5.812 1 78.44 83 ALA A CA 1
ATOM 629 C C . ALA A 1 83 ? -3.486 0.724 4.906 1 78.44 83 ALA A C 1
ATOM 631 O O . ALA A 1 83 ? -3.789 -0.3 4.289 1 78.44 83 ALA A O 1
ATOM 632 N N . GLN A 1 84 ? -2.354 1.267 4.898 1 83.88 84 GLN A N 1
ATOM 633 C CA . GLN A 1 84 ? -1.291 0.673 4.09 1 83.88 84 GLN A CA 1
ATOM 634 C C . GLN A 1 84 ? -0.885 -0.693 4.637 1 83.88 84 GLN A C 1
ATOM 636 O O . GLN A 1 84 ? -0.754 -1.656 3.879 1 83.88 84 GLN A O 1
ATOM 641 N N . ALA A 1 85 ? -0.697 -0.753 5.91 1 86.06 85 ALA A N 1
ATOM 642 C CA . ALA A 1 85 ? -0.327 -2.02 6.539 1 86.06 85 ALA A CA 1
ATOM 643 C C . ALA A 1 85 ? -1.413 -3.07 6.332 1 86.06 85 ALA A C 1
ATOM 645 O O . ALA A 1 85 ? -1.112 -4.242 6.086 1 86.06 85 ALA A O 1
ATOM 646 N N . GLN A 1 86 ? -2.6 -2.654 6.422 1 89.12 86 GLN A N 1
ATOM 647 C CA . GLN A 1 86 ? -3.721 -3.561 6.195 1 89.12 86 GLN A CA 1
ATOM 648 C C . GLN A 1 86 ? -3.74 -4.059 4.75 1 89.12 86 GLN A C 1
ATOM 650 O O . GLN A 1 86 ? -4.016 -5.234 4.5 1 89.12 86 GLN A O 1
ATOM 655 N N . THR A 1 87 ? -3.457 -3.188 3.869 1 91.75 87 THR A N 1
ATOM 656 C CA . THR A 1 87 ? -3.416 -3.549 2.457 1 91.75 87 THR A CA 1
ATOM 657 C C . THR A 1 87 ? -2.311 -4.562 2.189 1 91.75 87 THR A C 1
ATOM 659 O O . THR A 1 87 ? -2.52 -5.543 1.471 1 91.75 87 THR A O 1
ATOM 662 N N . HIS A 1 88 ? -1.168 -4.332 2.781 1 93.25 88 HIS A N 1
ATOM 663 C CA . HIS A 1 88 ? -0.059 -5.266 2.627 1 93.25 88 HIS A CA 1
ATOM 664 C C . HIS A 1 88 ? -0.422 -6.645 3.16 1 93.25 88 HIS A C 1
ATOM 666 O O . HIS A 1 88 ? -0.193 -7.656 2.492 1 93.25 88 HIS A O 1
ATOM 672 N N . GLY A 1 89 ? -1.005 -6.621 4.309 1 94.94 89 GLY A N 1
ATOM 673 C CA . GLY A 1 89 ? -1.451 -7.887 4.871 1 94.94 89 GLY A CA 1
ATOM 674 C C . GLY A 1 89 ? -2.477 -8.594 4.008 1 94.94 89 GLY A C 1
ATOM 675 O O . GLY A 1 89 ? -2.434 -9.82 3.863 1 94.94 89 GLY A O 1
ATOM 676 N N . ALA A 1 90 ? -3.32 -7.844 3.443 1 96.69 90 ALA A N 1
ATOM 677 C CA . ALA A 1 90 ? -4.352 -8.398 2.568 1 96.69 90 ALA A CA 1
ATOM 678 C C . ALA A 1 90 ? -3.73 -9.07 1.348 1 96.69 90 ALA A C 1
ATOM 680 O O . ALA A 1 90 ? -4.129 -10.172 0.973 1 96.69 90 ALA A O 1
ATOM 681 N N . VAL A 1 91 ? -2.807 -8.422 0.764 1 98.06 91 VAL A N 1
ATOM 682 C CA . VAL A 1 91 ? -2.145 -8.953 -0.425 1 98.06 91 VAL A CA 1
ATOM 683 C C . VAL A 1 91 ? -1.479 -10.289 -0.098 1 98.06 91 VAL A C 1
ATOM 685 O O . VAL A 1 91 ? -1.666 -11.273 -0.815 1 98.06 91 VAL A O 1
ATOM 688 N N . VAL A 1 92 ? -0.78 -10.266 0.984 1 97.75 92 VAL A N 1
ATOM 689 C CA . VAL A 1 92 ? -0.057 -11.477 1.377 1 97.75 92 VAL A CA 1
ATOM 690 C C . VAL A 1 92 ? -1.046 -12.602 1.65 1 97.75 92 VAL A C 1
ATOM 692 O O . VAL A 1 92 ? -0.84 -13.734 1.211 1 97.75 92 VAL A O 1
ATOM 695 N N . ASP A 1 93 ? -2.088 -12.328 2.295 1 97.56 93 ASP A N 1
ATOM 696 C CA . ASP A 1 93 ? -3.125 -13.312 2.58 1 97.56 93 ASP A CA 1
ATOM 697 C C . ASP A 1 93 ? -3.717 -13.875 1.29 1 97.56 93 ASP A C 1
ATOM 699 O O . ASP A 1 93 ? -3.934 -15.086 1.175 1 97.56 93 ASP A O 1
ATOM 703 N N . LEU A 1 94 ? -3.973 -13.055 0.366 1 98.5 94 LEU A N 1
ATOM 704 C CA . LEU A 1 94 ? -4.539 -13.484 -0.909 1 98.5 94 LEU A CA 1
ATOM 705 C C . LEU A 1 94 ? -3.566 -14.391 -1.655 1 98.5 94 LEU A C 1
ATOM 707 O O . LEU A 1 94 ? -3.969 -15.414 -2.213 1 98.5 94 LEU A O 1
ATOM 711 N N . LEU A 1 95 ? -2.334 -14.047 -1.597 1 98 95 LEU A N 1
ATOM 712 C CA . LEU A 1 95 ? -1.315 -14.797 -2.324 1 98 95 LEU A CA 1
ATOM 713 C C . LEU A 1 95 ? -1.091 -16.156 -1.688 1 98 95 LEU A C 1
ATOM 715 O O . LEU A 1 95 ? -0.572 -17.078 -2.334 1 98 95 LEU A O 1
ATOM 719 N N . ASP A 1 96 ? -1.555 -16.312 -0.459 1 97.25 96 ASP A N 1
ATOM 720 C CA . ASP A 1 96 ? -1.414 -17.578 0.247 1 97.25 96 ASP A CA 1
ATOM 721 C C . ASP A 1 96 ? -2.547 -18.547 -0.115 1 97.25 96 ASP A C 1
ATOM 723 O O . ASP A 1 96 ? -2.572 -19.688 0.348 1 97.25 96 ASP A O 1
ATOM 727 N N . SER A 1 97 ? -3.447 -18.078 -0.966 1 97.94 97 SER A N 1
ATOM 728 C CA . SER A 1 97 ? -4.57 -18.922 -1.354 1 97.94 97 SER A CA 1
ATOM 729 C C . SER A 1 97 ? -4.094 -20.219 -1.997 1 97.94 97 SER A C 1
ATOM 731 O O . SER A 1 97 ? -3.143 -20.219 -2.781 1 97.94 97 SER A O 1
ATOM 733 N N . ARG A 1 98 ? -4.891 -21.359 -1.812 1 96.62 98 ARG A N 1
ATOM 734 C CA . ARG A 1 98 ? -4.484 -22.688 -2.279 1 96.62 98 ARG A CA 1
ATOM 735 C C . ARG A 1 98 ? -5.242 -23.078 -3.543 1 96.62 98 ARG A C 1
ATOM 737 O O . ARG A 1 98 ? -4.801 -23.953 -4.293 1 96.62 98 ARG A O 1
ATOM 744 N N . ASN A 1 99 ? -6.316 -22.547 -3.725 1 97.12 99 ASN A N 1
ATOM 745 C CA . ASN A 1 99 ? -7.184 -22.781 -4.875 1 97.12 99 ASN A CA 1
ATOM 746 C C . ASN A 1 99 ? -8.25 -21.688 -4.996 1 97.12 99 ASN A C 1
ATOM 748 O O . ASN A 1 99 ? -8.297 -20.766 -4.184 1 97.12 99 ASN A O 1
ATOM 752 N N . HIS A 1 100 ? -9.078 -21.859 -5.93 1 97.88 100 HIS A N 1
ATOM 753 C CA . HIS A 1 100 ? -10.086 -20.844 -6.203 1 97.88 100 HIS A CA 1
ATOM 754 C C . HIS A 1 100 ? -11.031 -20.656 -5.02 1 97.88 100 HIS A C 1
ATOM 756 O O . HIS A 1 100 ? -11.383 -19.531 -4.668 1 97.88 100 HIS A O 1
ATOM 762 N N . SER A 1 101 ? -11.453 -21.781 -4.434 1 98.25 101 SER A N 1
ATOM 763 C CA . SER A 1 101 ? -12.367 -21.719 -3.299 1 98.25 101 SER A CA 1
ATOM 764 C C . SER A 1 101 ? -11.742 -20.984 -2.117 1 98.25 101 SER A C 1
ATOM 766 O O . SER A 1 101 ? -12.383 -20.156 -1.478 1 98.25 101 SER A O 1
ATOM 768 N N . ASP A 1 102 ? -10.523 -21.312 -1.888 1 98.5 102 ASP A N 1
ATOM 769 C CA . ASP A 1 102 ? -9.789 -20.656 -0.81 1 98.5 102 ASP A CA 1
ATOM 770 C C . ASP A 1 102 ? -9.633 -19.172 -1.075 1 98.5 102 ASP A C 1
ATOM 772 O O . ASP A 1 102 ? -9.727 -18.359 -0.153 1 98.5 102 ASP A O 1
ATOM 776 N N . LEU A 1 103 ? -9.375 -18.797 -2.303 1 98.62 103 LEU A N 1
ATOM 777 C CA . LEU A 1 103 ? -9.25 -17.391 -2.693 1 98.62 103 LEU A CA 1
ATOM 778 C C . LEU A 1 103 ? -10.531 -16.625 -2.385 1 98.62 103 LEU A C 1
ATOM 780 O O . LEU A 1 103 ? -10.477 -15.523 -1.831 1 98.62 103 LEU A O 1
ATOM 784 N N . ALA A 1 104 ? -11.633 -17.188 -2.682 1 98.62 104 ALA A N 1
ATOM 785 C CA . ALA A 1 104 ? -12.914 -16.547 -2.396 1 98.62 104 ALA A CA 1
ATOM 786 C C . ALA A 1 104 ? -13.117 -16.359 -0.896 1 98.62 104 ALA A C 1
ATOM 788 O O . ALA A 1 104 ? -13.578 -15.312 -0.454 1 98.62 104 ALA A O 1
ATOM 789 N N . ARG A 1 105 ? -12.781 -17.406 -0.206 1 98.5 105 ARG A N 1
ATOM 790 C CA . ARG A 1 105 ? -12.906 -17.328 1.246 1 98.5 105 ARG A CA 1
ATOM 791 C C . ARG A 1 105 ? -12.039 -16.219 1.817 1 98.5 105 ARG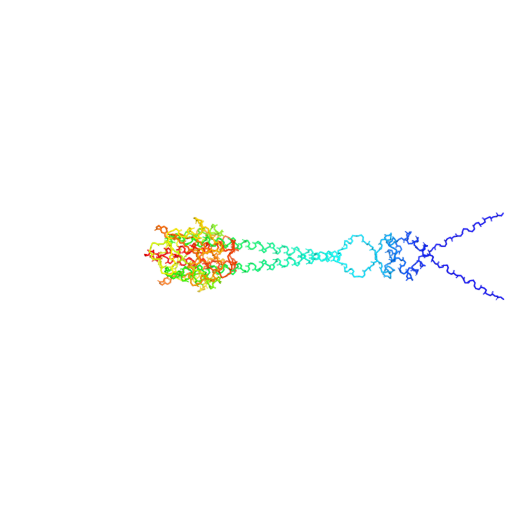 A C 1
ATOM 793 O O . ARG A 1 105 ? -12.477 -15.461 2.68 1 98.5 105 ARG A O 1
ATOM 800 N N . ARG A 1 106 ? -10.859 -16.141 1.365 1 98.62 106 ARG A N 1
ATOM 801 C CA . ARG A 1 106 ? -9.914 -15.133 1.856 1 98.62 106 ARG A CA 1
ATOM 802 C C . ARG A 1 106 ? -10.367 -13.727 1.492 1 98.62 106 ARG A C 1
ATOM 804 O O . ARG A 1 106 ? -10.195 -12.789 2.275 1 98.62 106 ARG A O 1
ATOM 811 N N . VAL A 1 107 ? -10.93 -13.516 0.336 1 98.56 107 VAL A N 1
ATOM 812 C CA . VAL A 1 107 ? -11.461 -12.211 -0.064 1 98.56 107 VAL A CA 1
ATOM 813 C C . VAL A 1 107 ? -12.539 -11.766 0.923 1 98.56 107 VAL A C 1
ATOM 815 O O . VAL A 1 107 ? -12.523 -10.625 1.392 1 98.56 107 VAL A O 1
ATOM 818 N N . ASP A 1 108 ? -13.391 -12.656 1.209 1 98.19 108 ASP A N 1
ATOM 819 C CA . ASP A 1 108 ? -14.469 -12.328 2.139 1 98.19 108 ASP A CA 1
ATOM 820 C C . ASP A 1 108 ? -13.914 -12.055 3.539 1 98.19 108 ASP A C 1
ATOM 822 O O . ASP A 1 108 ? -14.32 -11.094 4.195 1 98.19 108 ASP A O 1
ATOM 826 N N . GLU A 1 109 ? -13.039 -12.906 3.955 1 97.88 109 GLU A N 1
ATOM 827 C CA . GLU A 1 109 ? -12.453 -12.773 5.285 1 97.88 109 GLU A CA 1
ATOM 828 C C . GLU A 1 109 ? -11.719 -11.445 5.43 1 97.88 109 GLU A C 1
ATOM 830 O O . GLU A 1 109 ? -11.898 -10.734 6.422 1 97.88 109 GLU A O 1
ATOM 835 N N . LEU A 1 110 ? -10.922 -11.094 4.453 1 96.56 110 LEU A N 1
ATOM 836 C CA . LEU A 1 110 ? -10.156 -9.852 4.559 1 96.56 110 LEU A CA 1
ATOM 837 C C . LEU A 1 110 ? -11.086 -8.641 4.531 1 96.56 110 LEU A C 1
ATOM 839 O O . LEU A 1 110 ? -10.836 -7.645 5.211 1 96.56 110 LEU A O 1
ATOM 843 N N . ALA A 1 111 ? -12.156 -8.695 3.748 1 95.94 111 ALA A N 1
ATOM 844 C CA . ALA A 1 111 ? -13.133 -7.605 3.727 1 95.94 111 ALA A CA 1
ATOM 845 C C . ALA A 1 111 ? -13.703 -7.355 5.117 1 95.94 111 ALA A C 1
ATOM 847 O O . ALA A 1 111 ? -13.781 -6.207 5.566 1 95.94 111 ALA A O 1
ATOM 848 N N . ARG A 1 112 ? -13.961 -8.406 5.785 1 96.06 112 ARG A N 1
ATOM 849 C CA . ARG A 1 112 ? -14.617 -8.312 7.086 1 96.06 112 ARG A CA 1
ATOM 850 C C . ARG A 1 112 ? -13.617 -7.953 8.18 1 96.06 112 ARG A C 1
ATOM 852 O O . ARG A 1 112 ? -13.844 -7.02 8.953 1 96.06 112 ARG A O 1
ATOM 859 N N . THR A 1 113 ? -12.508 -8.555 8.211 1 95 113 THR A N 1
ATOM 860 C CA . THR A 1 113 ? -11.602 -8.477 9.352 1 95 113 THR A CA 1
ATOM 861 C C . THR A 1 113 ? -10.633 -7.312 9.188 1 95 113 THR A C 1
ATOM 863 O O . THR A 1 113 ? -10.273 -6.652 10.164 1 95 113 THR A O 1
ATOM 866 N N . ARG A 1 114 ? -10.227 -7.059 7.965 1 90.88 114 ARG A N 1
ATOM 867 C CA . ARG A 1 114 ? -9.211 -6.027 7.766 1 90.88 114 ARG A CA 1
ATOM 868 C C . ARG A 1 114 ? -9.852 -4.691 7.406 1 90.88 114 ARG A C 1
ATOM 870 O O . ARG A 1 114 ? -9.367 -3.635 7.805 1 90.88 114 ARG A O 1
ATOM 877 N N . PHE A 1 115 ? -11.008 -4.734 6.727 1 90.31 115 PHE A N 1
ATOM 878 C CA . PHE A 1 115 ? -11.547 -3.48 6.215 1 90.31 115 PHE A CA 1
ATOM 879 C C . PHE A 1 115 ? -12.883 -3.16 6.879 1 90.31 115 PHE A C 1
ATOM 881 O O . PHE A 1 115 ? -13.469 -2.105 6.625 1 90.31 115 PHE A O 1
ATOM 888 N N . GLY A 1 116 ? -13.336 -4.051 7.719 1 92.81 116 GLY A N 1
ATOM 889 C CA . GLY A 1 116 ? -14.57 -3.818 8.453 1 92.81 116 GLY A CA 1
ATOM 890 C C . GLY A 1 116 ? -15.797 -3.752 7.559 1 92.81 116 GLY A C 1
ATOM 891 O O . GLY A 1 116 ? -16.734 -3.014 7.844 1 92.81 116 GLY A O 1
ATOM 892 N N . LEU A 1 117 ? -15.789 -4.395 6.496 1 94.75 117 LEU A N 1
ATOM 893 C CA . LEU A 1 117 ? -16.891 -4.402 5.543 1 94.75 117 LEU A CA 1
ATOM 894 C C . LEU A 1 117 ? -17.859 -5.539 5.844 1 94.75 117 LEU A C 1
ATOM 896 O O . LEU A 1 117 ? -17.562 -6.414 6.66 1 94.75 117 LEU A O 1
ATOM 900 N N . ALA A 1 118 ? -19.016 -5.449 5.203 1 96.75 118 ALA A N 1
ATOM 901 C CA . ALA A 1 118 ? -20.047 -6.469 5.41 1 96.75 118 ALA A CA 1
ATOM 902 C C . ALA A 1 118 ? -19.703 -7.754 4.66 1 96.75 118 ALA A C 1
ATOM 904 O O . ALA A 1 118 ? -20 -8.852 5.133 1 96.75 118 ALA A O 1
ATOM 905 N N . ALA A 1 119 ? -19.047 -7.574 3.486 1 97.31 119 ALA A N 1
ATOM 906 C CA . ALA A 1 119 ? -18.734 -8.758 2.689 1 97.31 119 ALA A CA 1
ATOM 907 C C . ALA A 1 119 ? -17.766 -8.43 1.562 1 97.31 119 ALA A C 1
ATOM 909 O O . ALA A 1 119 ? -17.609 -7.262 1.19 1 97.31 119 ALA A O 1
ATOM 910 N N . GLY A 1 120 ? -17.156 -9.422 1.044 1 97.94 120 GLY A N 1
ATOM 911 C CA . GLY A 1 120 ? -16.391 -9.461 -0.194 1 97.94 120 GLY A CA 1
ATOM 912 C C . GLY A 1 120 ? -16.625 -10.727 -0.998 1 97.94 120 GLY A C 1
ATOM 913 O O . GLY A 1 120 ? -16.781 -11.805 -0.429 1 97.94 120 GLY A O 1
ATOM 914 N N . LEU A 1 121 ? -16.625 -10.57 -2.299 1 98.38 121 LEU A N 1
ATOM 915 C CA . LEU A 1 121 ? -16.891 -11.766 -3.094 1 98.38 121 LEU A CA 1
ATOM 916 C C . LEU A 1 121 ? -16.25 -11.641 -4.477 1 98.38 121 LEU A C 1
ATOM 918 O O . LEU A 1 121 ? -15.891 -10.547 -4.902 1 98.38 121 LEU A O 1
ATOM 922 N N . ILE A 1 122 ? -16.094 -12.75 -5.117 1 98.5 122 ILE A N 1
ATOM 923 C CA . ILE A 1 122 ? -15.664 -12.883 -6.504 1 98.5 122 ILE A CA 1
ATOM 924 C C . ILE A 1 122 ? -16.781 -13.508 -7.336 1 98.5 122 ILE A C 1
ATOM 926 O O . ILE A 1 122 ? -17.391 -14.5 -6.93 1 98.5 122 ILE A O 1
ATOM 930 N N . ALA A 1 123 ? -17.062 -12.891 -8.453 1 98.06 123 ALA A N 1
ATOM 931 C CA . ALA A 1 123 ? -18.062 -13.422 -9.383 1 98.06 123 ALA A CA 1
ATOM 932 C C . ALA A 1 123 ? -17.453 -13.625 -10.773 1 98.06 123 ALA A C 1
ATOM 934 O O . ALA A 1 123 ? -16.484 -12.953 -11.133 1 98.06 123 ALA A O 1
ATOM 935 N N . LEU A 1 124 ? -18.047 -14.547 -11.508 1 97.75 124 LEU A N 1
ATOM 936 C CA . LEU A 1 124 ? -17.484 -14.898 -12.812 1 97.75 124 LEU A CA 1
ATOM 937 C C . LEU A 1 124 ? -18.594 -15.172 -13.82 1 97.75 124 LEU A C 1
ATOM 939 O O . LEU A 1 124 ? -19.578 -15.852 -13.5 1 97.75 124 LEU A O 1
ATOM 943 N N . GLU A 1 125 ? -18.406 -14.586 -15.008 1 97.19 125 GLU A N 1
ATOM 944 C CA . GLU A 1 125 ? -19.266 -14.961 -16.125 1 97.19 125 GLU A CA 1
ATOM 945 C C . GLU A 1 125 ? -18.812 -16.266 -16.75 1 97.19 125 GLU A C 1
ATOM 947 O O . GLU A 1 125 ? -17.75 -16.328 -17.375 1 97.19 125 GLU A O 1
ATOM 952 N N . VAL A 1 126 ? -19.75 -17.266 -16.562 1 95.12 126 VAL A N 1
ATOM 953 C CA . VAL A 1 126 ? -19.391 -18.578 -17.094 1 95.12 126 VAL A CA 1
ATOM 954 C C . VAL A 1 126 ? -20.656 -19.344 -17.453 1 95.12 126 VAL A C 1
ATOM 956 O O . VAL A 1 126 ? -21.719 -19.156 -16.844 1 95.12 126 VAL A O 1
ATOM 959 N N . GLU A 1 127 ? -20.672 -20.188 -18.516 1 92.19 127 GLU A N 1
ATOM 960 C CA . GLU A 1 127 ? -21.828 -21 -18.906 1 92.19 127 GLU A CA 1
ATOM 961 C C . GLU A 1 127 ? -22.094 -22.094 -17.891 1 92.19 127 GLU A C 1
ATOM 963 O O . GLU A 1 127 ? -23.25 -22.406 -17.578 1 92.19 127 GLU A O 1
ATOM 968 N N . GLY A 1 128 ? -21.125 -22.641 -17.203 1 90.25 128 GLY A N 1
ATOM 969 C CA . GLY A 1 128 ? -21.25 -23.672 -16.203 1 90.25 128 GLY A CA 1
ATOM 970 C C . GLY A 1 128 ? -21.078 -23.156 -14.789 1 90.25 128 GLY A C 1
ATOM 971 O O . GLY A 1 128 ? -21.422 -22.016 -14.492 1 90.25 128 GLY A O 1
ATOM 972 N N . ALA A 1 129 ? -20.891 -24.016 -13.93 1 93.19 129 ALA A N 1
ATOM 973 C CA . ALA A 1 129 ? -20.688 -23.641 -12.539 1 93.19 129 ALA A CA 1
ATOM 974 C C . ALA A 1 129 ? -19.359 -22.922 -12.352 1 93.19 129 ALA A C 1
ATOM 976 O O . ALA A 1 129 ? -18.328 -23.359 -12.859 1 93.19 129 ALA A O 1
ATOM 977 N N . PRO A 1 130 ? -19.422 -21.859 -11.719 1 95.25 130 PRO A N 1
ATOM 978 C CA . PRO A 1 130 ? -18.141 -21.219 -11.383 1 95.25 130 PRO A CA 1
ATOM 979 C C . PRO A 1 130 ? -17.344 -22 -10.344 1 95.25 130 PRO A C 1
ATOM 981 O O . PRO A 1 130 ? -17.844 -22.969 -9.766 1 95.25 130 PRO A O 1
ATOM 984 N N . PRO A 1 131 ? -16.094 -21.641 -10.211 1 95.75 131 PRO A N 1
ATOM 985 C CA . PRO A 1 131 ? -15.352 -22.281 -9.117 1 95.75 131 PRO A CA 1
ATOM 986 C C . PRO A 1 131 ? -16.094 -22.203 -7.785 1 95.75 131 PRO A C 1
ATOM 988 O O . PRO A 1 131 ? -16.844 -21.25 -7.543 1 95.75 131 PRO A O 1
ATOM 991 N N . ALA A 1 132 ? -15.867 -23.219 -6.957 1 94.88 132 ALA A N 1
ATOM 992 C CA . ALA A 1 132 ? -16.531 -23.25 -5.652 1 94.88 132 ALA A CA 1
ATOM 993 C C . ALA A 1 132 ? -16.266 -21.953 -4.879 1 94.88 132 ALA A C 1
ATOM 995 O O . ALA A 1 132 ? -15.117 -21.5 -4.789 1 94.88 132 ALA A O 1
ATOM 996 N N . GLY A 1 133 ? -17.328 -21.328 -4.363 1 95.81 133 GLY A N 1
ATOM 997 C CA . GLY A 1 133 ? -17.219 -20.109 -3.568 1 95.81 133 GLY A CA 1
ATOM 998 C C . GLY A 1 133 ? -17.391 -18.844 -4.387 1 95.81 133 GLY A C 1
ATOM 999 O O . GLY A 1 133 ? -17.594 -17.766 -3.828 1 95.81 133 GLY A O 1
ATOM 1000 N N . TRP A 1 134 ? -17.234 -19.016 -5.664 1 97.81 134 TRP A N 1
ATOM 1001 C CA . TRP A 1 134 ? -17.453 -17.859 -6.531 1 97.81 134 TRP A CA 1
ATOM 1002 C C . TRP A 1 134 ? -18.922 -17.719 -6.891 1 97.81 134 TRP A C 1
ATOM 1004 O O . TRP A 1 134 ? -19.656 -18.703 -6.898 1 97.81 134 TRP A O 1
ATOM 1014 N N . ARG A 1 135 ? -19.266 -16.531 -7.188 1 97.56 135 ARG A N 1
ATOM 1015 C CA . ARG A 1 135 ? -20.641 -16.281 -7.633 1 97.56 135 ARG A CA 1
ATOM 1016 C C . ARG A 1 135 ? -20.75 -16.438 -9.148 1 97.56 135 ARG A C 1
ATOM 1018 O O . ARG A 1 135 ? -19.859 -16.031 -9.883 1 97.56 135 ARG A O 1
ATOM 1025 N N . HIS A 1 136 ? -21.922 -16.969 -9.539 1 97.06 136 HIS A N 1
ATOM 1026 C CA . HIS A 1 136 ? -22.172 -17.188 -10.953 1 97.06 136 HIS A CA 1
ATOM 1027 C C . HIS A 1 136 ? -22.797 -15.945 -11.594 1 97.06 136 HIS A C 1
ATOM 1029 O O . HIS A 1 136 ? -23.75 -15.375 -11.047 1 97.06 136 HIS A O 1
ATOM 1035 N N . LEU A 1 137 ? -22.266 -15.625 -12.703 1 96.69 137 LEU A N 1
ATOM 1036 C CA . LEU A 1 137 ? -22.844 -14.594 -13.555 1 96.69 137 LEU A CA 1
ATOM 1037 C C . LEU A 1 137 ? -23.062 -15.109 -14.969 1 96.69 137 LEU A C 1
ATOM 1039 O O . LEU A 1 137 ? -22.25 -15.906 -15.477 1 96.69 137 LEU A O 1
ATOM 1043 N N . VAL A 1 138 ? -24.109 -14.68 -15.578 1 95.75 138 VAL A N 1
ATOM 1044 C CA . VAL A 1 138 ? -24.344 -15.016 -16.984 1 95.75 138 VAL A CA 1
ATOM 1045 C C . VAL A 1 138 ? -23.594 -14.039 -17.875 1 95.75 138 VAL A C 1
ATOM 1047 O O . VAL A 1 138 ? -23.188 -12.961 -17.438 1 95.75 138 VAL A O 1
ATOM 1050 N N . ASP A 1 139 ? -23.453 -14.438 -19.109 1 95.19 139 ASP A N 1
ATOM 1051 C CA . ASP A 1 139 ? -22.719 -13.609 -20.062 1 95.19 139 ASP A CA 1
ATOM 1052 C C . ASP A 1 139 ? -23.328 -12.219 -20.172 1 95.19 139 ASP A C 1
ATOM 1054 O O . ASP A 1 139 ? -24.547 -12.078 -20.328 1 95.19 139 ASP A O 1
ATOM 1058 N N . GLY A 1 140 ? -22.469 -11.164 -19.984 1 93.56 140 GLY A N 1
ATOM 1059 C CA . GLY A 1 140 ? -22.922 -9.789 -20.141 1 93.56 140 GLY A CA 1
ATOM 1060 C C . GLY A 1 140 ? -23.438 -9.18 -18.844 1 93.56 140 GLY A C 1
ATOM 1061 O O . GLY A 1 140 ? -23.75 -7.988 -18.781 1 93.56 140 GLY A O 1
ATOM 1062 N N . GLN A 1 141 ? -23.547 -9.906 -17.844 1 94 141 GLN A N 1
ATOM 1063 C CA . GLN A 1 141 ? -24.141 -9.43 -16.594 1 94 141 GLN A CA 1
ATOM 1064 C C . GLN A 1 141 ? -23.234 -8.406 -15.914 1 94 141 GLN A C 1
ATOM 1066 O O . GLN A 1 141 ? -23.719 -7.477 -15.266 1 94 141 GLN A O 1
ATOM 1071 N N . VAL A 1 142 ? -21.953 -8.539 -16.031 1 94.69 142 VAL A N 1
ATOM 1072 C CA . VAL A 1 142 ? -21.031 -7.562 -15.461 1 94.69 142 VAL A CA 1
ATOM 1073 C C . VAL A 1 142 ? -21.281 -6.191 -16.094 1 94.69 142 VAL A C 1
ATOM 1075 O O . VAL A 1 142 ? -21.297 -5.176 -15.398 1 94.69 142 VAL A O 1
ATOM 1078 N N . ASP A 1 143 ? -21.469 -6.141 -17.359 1 92.38 143 ASP A N 1
ATOM 1079 C CA . ASP A 1 143 ? -21.812 -4.898 -18.047 1 92.38 143 ASP A CA 1
ATOM 1080 C C . ASP A 1 143 ? -23.078 -4.273 -17.469 1 92.38 143 ASP A C 1
ATOM 1082 O O . ASP A 1 143 ? -23.156 -3.055 -17.297 1 92.38 143 ASP A O 1
ATOM 1086 N N . MET A 1 144 ? -23.969 -5.094 -17.219 1 89.88 144 MET A N 1
ATOM 1087 C CA . MET A 1 144 ? -25.25 -4.621 -16.688 1 89.88 144 MET A CA 1
ATOM 1088 C C . MET A 1 144 ? -25.078 -4.035 -15.289 1 89.88 144 MET A C 1
ATOM 1090 O O . MET A 1 144 ? -25.641 -2.99 -14.969 1 89.88 144 MET A O 1
ATOM 1094 N N . ILE A 1 145 ? -24.297 -4.746 -14.539 1 91.88 145 ILE A N 1
ATOM 1095 C CA . ILE A 1 145 ? -24.094 -4.336 -13.156 1 91.88 145 ILE A CA 1
ATOM 1096 C C . ILE A 1 145 ? -23.297 -3.035 -13.125 1 91.88 145 ILE A C 1
ATOM 1098 O O . ILE A 1 145 ? -23.609 -2.123 -12.359 1 91.88 145 ILE A O 1
ATOM 1102 N N . LEU A 1 146 ? -22.266 -2.912 -13.938 1 91.38 146 LEU A N 1
ATOM 1103 C CA . LEU A 1 146 ? -21.359 -1.768 -13.891 1 91.38 146 LEU A CA 1
ATOM 1104 C C . LEU A 1 146 ? -21.875 -0.638 -14.781 1 91.38 146 LEU A C 1
ATOM 1106 O O . LEU A 1 146 ? -21.391 0.494 -14.695 1 91.38 146 LEU A O 1
ATOM 1110 N N . GLY A 1 147 ? -22.781 -0.903 -15.57 1 85.69 147 GLY A N 1
ATOM 1111 C CA . GLY A 1 147 ? -23.328 0.103 -16.453 1 85.69 147 GLY A CA 1
ATOM 1112 C C . GLY A 1 147 ? -22.5 0.311 -17.719 1 85.69 147 GLY A C 1
ATOM 1113 O O . GLY A 1 147 ? -22.391 1.433 -18.219 1 85.69 147 GLY A O 1
ATOM 1114 N N . GLY A 1 148 ? -21.766 -0.626 -18.172 1 83.5 148 GLY A N 1
ATOM 1115 C CA . GLY A 1 148 ? -20.969 -0.532 -19.375 1 83.5 148 GLY A CA 1
ATOM 1116 C C . GLY A 1 148 ? -19.609 -1.22 -19.25 1 83.5 148 GLY A C 1
ATOM 1117 O O . GLY A 1 148 ? -19.391 -1.979 -18.297 1 83.5 148 GLY A O 1
ATOM 1118 N N . PRO A 1 149 ? -18.875 -1.025 -20.375 1 74.94 149 PRO A N 1
ATOM 1119 C CA . PRO A 1 149 ? -17.609 -1.759 -20.453 1 74.94 149 PRO A CA 1
ATOM 1120 C C . PRO A 1 149 ? -16.484 -1.091 -19.656 1 74.94 149 PRO A C 1
ATOM 1122 O O . PRO A 1 149 ? -15.32 -1.442 -19.812 1 74.94 149 PRO A O 1
ATOM 1125 N N . GLN A 1 150 ? -16.906 -0.245 -18.766 1 69.56 150 GLN A N 1
ATOM 1126 C CA . GLN A 1 150 ? -15.859 0.49 -18.047 1 69.56 150 GLN A CA 1
ATOM 1127 C C . GLN A 1 150 ? -15.141 -0.412 -17.047 1 69.56 150 GLN A C 1
ATOM 1129 O O . GLN A 1 150 ? -15.742 -1.3 -16.453 1 69.56 150 GLN A O 1
ATOM 1134 N N . ARG A 1 151 ? -13.797 -0.281 -17.172 1 61.62 151 ARG A N 1
ATOM 1135 C CA . ARG A 1 151 ? -12.945 -1.099 -16.297 1 61.62 151 ARG A CA 1
ATOM 1136 C C . ARG A 1 151 ? -12.836 -0.486 -14.914 1 61.62 151 ARG A C 1
ATOM 1138 O O . ARG A 1 151 ? -12.398 -1.149 -13.969 1 61.62 151 ARG A O 1
ATOM 1145 N N . LEU A 1 152 ? -13.375 0.667 -14.75 1 67.94 152 LEU A N 1
ATOM 1146 C CA . LEU A 1 152 ? -13.008 1.312 -13.492 1 67.94 152 LEU A CA 1
ATOM 1147 C C . LEU A 1 152 ? -13.984 0.928 -12.383 1 67.94 152 LEU A C 1
ATOM 1149 O O . LEU A 1 152 ? -15.086 0.448 -12.656 1 67.94 152 LEU A O 1
ATOM 1153 N N . ALA A 1 153 ? -13.508 1.126 -11.094 1 76.75 153 ALA A N 1
ATOM 1154 C CA . ALA A 1 153 ? -14.234 0.808 -9.859 1 76.75 153 ALA A CA 1
ATOM 1155 C C . ALA A 1 153 ? -15.516 1.628 -9.75 1 76.75 153 ALA A C 1
ATOM 1157 O O . ALA A 1 153 ? -15.516 2.832 -10.023 1 76.75 153 ALA A O 1
ATOM 1158 N N . ARG A 1 154 ? -16.656 0.958 -9.734 1 81.12 154 ARG A N 1
ATOM 1159 C CA . ARG A 1 154 ? -17.922 1.604 -9.406 1 81.12 154 ARG A CA 1
ATOM 1160 C C . ARG A 1 154 ? -18.156 1.618 -7.898 1 81.12 154 ARG A C 1
ATOM 1162 O O . ARG A 1 154 ? -18.078 0.579 -7.242 1 81.12 154 ARG A O 1
ATOM 1169 N N . MET A 1 155 ? -18.391 2.883 -7.465 1 85.25 155 MET A N 1
ATOM 1170 C CA . MET A 1 155 ? -18.625 3.049 -6.035 1 85.25 155 MET A CA 1
ATOM 1171 C C . MET A 1 155 ? -20.047 3.547 -5.777 1 85.25 155 MET A C 1
ATOM 1173 O O . MET A 1 155 ? -20.562 4.371 -6.531 1 85.25 155 MET A O 1
ATOM 1177 N N . GLY A 1 156 ? -20.609 3.01 -4.773 1 86.5 156 GLY A N 1
ATOM 1178 C CA . GLY A 1 156 ? -21.938 3.473 -4.375 1 86.5 156 GLY A CA 1
ATOM 1179 C C . GLY A 1 156 ? -22.984 2.373 -4.383 1 86.5 156 GLY A C 1
ATOM 1180 O O . GLY A 1 156 ? -22.672 1.218 -4.684 1 86.5 156 GLY A O 1
ATOM 1181 N N . PHE A 1 157 ? -24.109 2.76 -4.117 1 87 157 PHE A N 1
ATOM 1182 C CA . PHE A 1 157 ? -25.188 1.789 -4.027 1 87 157 PHE A CA 1
ATOM 1183 C C . PHE A 1 157 ? -25.625 1.331 -5.414 1 87 157 PHE A C 1
ATOM 1185 O O . PHE A 1 157 ? -25.844 2.154 -6.305 1 87 157 PHE A O 1
ATOM 1192 N N . ALA A 1 158 ? -25.688 0.053 -5.609 1 86.69 158 ALA A N 1
ATOM 1193 C CA . ALA A 1 158 ? -26.125 -0.56 -6.859 1 86.69 158 ALA A CA 1
ATOM 1194 C C . ALA A 1 158 ? -27.125 -1.678 -6.602 1 86.69 158 ALA A C 1
ATOM 1196 O O . ALA A 1 158 ? -26.75 -2.812 -6.305 1 86.69 158 ALA A O 1
ATOM 1197 N N . PRO A 1 159 ? -28.359 -1.469 -6.883 1 88.06 159 PRO A N 1
ATOM 1198 C CA . PRO A 1 159 ? -29.391 -2.479 -6.602 1 88.06 159 PRO A CA 1
ATOM 1199 C C . PRO A 1 159 ? -29.203 -3.748 -7.43 1 88.06 159 PRO A C 1
ATOM 1201 O O . PRO A 1 159 ? -29.531 -4.844 -6.969 1 88.06 159 PRO A O 1
ATOM 1204 N N . THR A 1 160 ? -28.688 -3.596 -8.633 1 86.88 160 THR A N 1
ATOM 1205 C CA . THR A 1 160 ? -28.531 -4.711 -9.562 1 86.88 160 THR A CA 1
ATOM 1206 C C . THR A 1 160 ? -27.516 -5.711 -9.039 1 86.88 160 THR A C 1
ATOM 1208 O O . THR A 1 160 ? -27.453 -6.852 -9.516 1 86.88 160 THR A O 1
ATOM 1211 N N . ALA A 1 161 ? -26.75 -5.277 -8.039 1 90.12 161 ALA A N 1
ATOM 1212 C CA . ALA A 1 161 ? -25.672 -6.133 -7.559 1 90.12 161 ALA A CA 1
ATOM 1213 C C . ALA A 1 161 ? -26.016 -6.738 -6.199 1 90.12 161 ALA A C 1
ATOM 1215 O O . ALA A 1 161 ? -25.281 -7.57 -5.68 1 90.12 161 ALA A O 1
ATOM 1216 N N . LEU A 1 162 ? -27.125 -6.457 -5.648 1 90.12 162 LEU A N 1
ATOM 1217 C CA . LEU A 1 162 ? -27.484 -6.879 -4.301 1 90.12 162 LEU A CA 1
ATOM 1218 C C . LEU A 1 162 ? -27.578 -8.398 -4.215 1 90.12 162 LEU A C 1
ATOM 1220 O O . LEU A 1 162 ? -27.219 -8.992 -3.195 1 90.12 162 LEU A O 1
ATOM 1224 N N . GLY A 1 163 ? -28.062 -9.023 -5.266 1 91.75 163 GLY A N 1
ATOM 1225 C CA . GLY A 1 163 ? -28.219 -10.469 -5.285 1 91.75 163 GLY A CA 1
ATOM 1226 C C . GLY A 1 163 ? -26.922 -11.219 -5.156 1 91.75 163 GLY A C 1
ATOM 1227 O O . GLY A 1 163 ? -26.906 -12.383 -4.734 1 91.75 163 GLY A O 1
ATOM 1228 N N . LEU A 1 164 ? -25.859 -10.555 -5.457 1 94.62 164 LEU A N 1
ATOM 1229 C CA . LEU A 1 164 ? -24.547 -11.195 -5.41 1 94.62 164 LEU A CA 1
ATOM 1230 C C . LEU A 1 164 ? -24.156 -11.5 -3.969 1 94.62 164 LEU A C 1
ATOM 1232 O O . LEU A 1 164 ? -23.375 -12.43 -3.717 1 94.62 164 LEU A O 1
ATOM 1236 N N . PHE A 1 165 ? -24.703 -10.742 -3.045 1 96.31 165 PHE A N 1
ATOM 1237 C CA . PHE A 1 165 ? -24.25 -10.836 -1.661 1 96.31 165 PHE A CA 1
ATOM 1238 C C . PHE A 1 165 ? -25.109 -11.82 -0.878 1 96.31 165 PHE A C 1
ATOM 1240 O O . PHE A 1 165 ? -24.875 -12.047 0.311 1 96.31 165 PHE A O 1
ATOM 1247 N N . GLY A 1 166 ? -26.094 -12.406 -1.546 1 93.5 166 GLY A N 1
ATOM 1248 C CA . GLY A 1 166 ? -26.906 -13.43 -0.914 1 93.5 166 GLY A CA 1
ATOM 1249 C C . GLY A 1 166 ? -27.625 -12.938 0.331 1 93.5 166 GLY A C 1
ATOM 1250 O O . GLY A 1 166 ? -28.312 -11.922 0.296 1 93.5 166 GLY A O 1
ATOM 1251 N N . ASP A 1 167 ? -27.312 -13.625 1.504 1 92.56 167 ASP A N 1
ATOM 1252 C CA . ASP A 1 167 ? -28.047 -13.383 2.74 1 92.56 167 ASP A CA 1
ATOM 1253 C C . ASP A 1 167 ? -27.672 -12.039 3.352 1 92.56 167 ASP A C 1
ATOM 1255 O O . ASP A 1 167 ? -28.453 -11.453 4.105 1 92.56 167 ASP A O 1
ATOM 1259 N N . VAL A 1 168 ? -26.578 -11.531 3.006 1 93.56 168 VAL A N 1
ATOM 1260 C CA . VAL A 1 168 ? -26.125 -10.289 3.619 1 93.56 168 VAL A CA 1
ATOM 1261 C C . VAL A 1 168 ? -26.562 -9.102 2.764 1 93.56 168 VAL A C 1
ATOM 1263 O O . VAL A 1 168 ? -26.406 -7.945 3.166 1 93.56 168 VAL A O 1
ATOM 1266 N N . GLY A 1 169 ? -27.188 -9.312 1.686 1 93.56 169 GLY A N 1
ATOM 1267 C CA . GLY A 1 169 ? -27.641 -8.312 0.736 1 93.56 169 GLY A CA 1
ATOM 1268 C C . GLY A 1 169 ? -28.406 -7.176 1.387 1 93.56 169 GLY A C 1
ATOM 1269 O O . GLY A 1 169 ? -28.062 -6.004 1.218 1 93.56 169 GLY A O 1
ATOM 1270 N N . PRO A 1 170 ? -29.359 -7.512 2.172 1 92.56 170 PRO A N 1
ATOM 1271 C CA . PRO A 1 170 ? -30.203 -6.484 2.779 1 92.56 170 PRO A CA 1
ATOM 1272 C C . PRO A 1 170 ? -29.422 -5.547 3.697 1 92.56 170 PRO A C 1
ATOM 1274 O O . PRO A 1 170 ? -29.875 -4.434 3.975 1 92.56 170 PRO A O 1
ATOM 1277 N N . GLU A 1 171 ? -28.281 -5.922 4.094 1 94.12 171 GLU A N 1
ATOM 1278 C CA . GLU A 1 171 ? -27.484 -5.117 5.016 1 94.12 171 GLU A CA 1
ATOM 1279 C C . GLU A 1 171 ? -26.578 -4.148 4.262 1 94.12 171 GLU A C 1
ATOM 1281 O O . GLU A 1 171 ? -26 -3.234 4.859 1 94.12 171 GLU A O 1
ATOM 1286 N N . ILE A 1 172 ? -26.469 -4.371 2.986 1 95.38 172 ILE A N 1
ATOM 1287 C CA . ILE A 1 172 ? -25.484 -3.615 2.213 1 95.38 172 ILE A CA 1
ATOM 1288 C C . ILE A 1 172 ? -26.062 -2.25 1.847 1 95.38 172 ILE A C 1
ATOM 1290 O O . ILE A 1 172 ? -27.109 -2.162 1.206 1 95.38 172 ILE A O 1
ATOM 1294 N N . GLY A 1 173 ? -25.328 -1.19 2.277 1 93.81 173 GLY A N 1
ATOM 1295 C CA . GLY A 1 173 ? -25.734 0.17 1.969 1 93.81 173 GLY A CA 1
ATOM 1296 C C . GLY A 1 173 ? -24.938 0.8 0.85 1 93.81 173 GLY A C 1
ATOM 1297 O O . GLY A 1 173 ? -25.359 1.791 0.253 1 93.81 173 GLY A O 1
ATOM 1298 N N . SER A 1 174 ? -23.766 0.319 0.627 1 93.19 174 SER A N 1
ATOM 1299 C CA . SER A 1 174 ? -22.906 0.769 -0.458 1 93.19 174 SER A CA 1
ATOM 1300 C C . SER A 1 174 ? -21.953 -0.343 -0.913 1 93.19 174 SER A C 1
ATOM 1302 O O . SER A 1 174 ? -21.766 -1.328 -0.198 1 93.19 174 SER A O 1
ATOM 1304 N N . MET A 1 175 ? -21.484 -0.194 -2.137 1 93.69 175 MET A N 1
ATOM 1305 C CA . MET A 1 175 ? -20.625 -1.241 -2.693 1 93.69 175 MET A CA 1
ATOM 1306 C C . MET A 1 175 ? -19.484 -0.64 -3.512 1 93.69 175 MET A C 1
ATOM 1308 O O . MET A 1 175 ? -19.578 0.508 -3.949 1 93.69 175 MET A O 1
ATOM 1312 N N . ALA A 1 176 ? -18.438 -1.348 -3.555 1 94.25 176 ALA A N 1
ATOM 1313 C CA . ALA A 1 176 ? -17.328 -1.119 -4.492 1 94.25 176 ALA A CA 1
ATOM 1314 C C . ALA A 1 176 ? -17.125 -2.322 -5.406 1 94.25 176 ALA A C 1
ATOM 1316 O O . ALA A 1 176 ? -16.969 -3.449 -4.934 1 94.25 176 ALA A O 1
ATOM 1317 N N . MET A 1 177 ? -17.141 -2.068 -6.695 1 94.62 177 MET A N 1
ATOM 1318 C CA . MET A 1 177 ? -17.078 -3.17 -7.652 1 94.62 177 MET A CA 1
ATOM 1319 C C . MET A 1 177 ? -16.062 -2.877 -8.758 1 94.62 177 MET A C 1
ATOM 1321 O O . MET A 1 177 ? -15.977 -1.743 -9.234 1 94.62 177 MET A O 1
ATOM 1325 N N . VAL A 1 178 ? -15.367 -3.867 -9.117 1 95.25 178 VAL A N 1
ATOM 1326 C CA . VAL A 1 178 ? -14.352 -3.729 -10.156 1 95.25 178 VAL A CA 1
ATOM 1327 C C . VAL A 1 178 ? -14.445 -4.898 -11.133 1 95.25 178 VAL A C 1
ATOM 1329 O O . VAL A 1 178 ? -14.523 -6.055 -10.719 1 95.25 178 VAL A O 1
ATOM 1332 N N . ARG A 1 179 ? -14.406 -4.539 -12.398 1 96.06 179 ARG A N 1
ATOM 1333 C CA . ARG A 1 179 ? -14.352 -5.562 -13.438 1 96.06 179 ARG A CA 1
ATOM 1334 C C . ARG A 1 179 ? -13 -6.277 -13.43 1 96.06 179 ARG A C 1
ATOM 1336 O O . ARG A 1 179 ? -11.961 -5.641 -13.273 1 96.06 179 ARG A O 1
ATOM 1343 N N . MET A 1 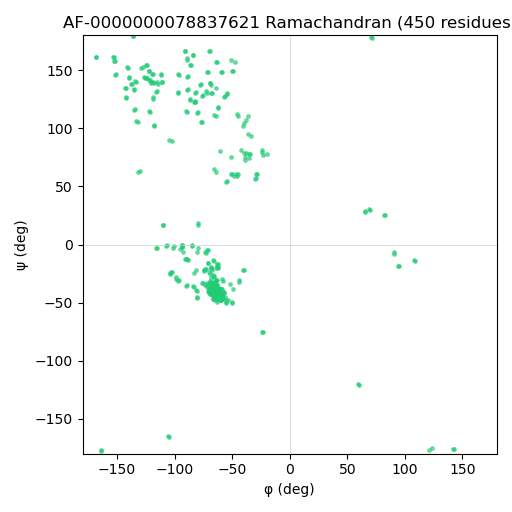180 ? -13.086 -7.605 -13.609 1 96.25 180 MET A N 1
ATOM 1344 C CA . MET A 1 180 ? -11.852 -8.383 -13.711 1 96.25 180 MET A CA 1
ATOM 1345 C C . MET A 1 180 ? -11.797 -9.148 -15.031 1 96.25 180 MET A C 1
ATOM 1347 O O . MET A 1 180 ? -12.836 -9.469 -15.609 1 96.25 180 MET A O 1
ATOM 1351 N N . ALA A 1 181 ? -10.633 -9.336 -15.508 1 94.88 181 ALA A N 1
ATOM 1352 C CA . ALA A 1 181 ? -10.32 -10.211 -16.641 1 94.88 181 ALA A CA 1
ATOM 1353 C C . ALA A 1 181 ? -9.32 -11.289 -16.234 1 94.88 181 ALA A C 1
ATOM 1355 O O . ALA A 1 181 ? -8.164 -10.984 -15.914 1 94.88 181 ALA A O 1
ATOM 1356 N N . ILE A 1 182 ? -9.797 -12.516 -16.266 1 94.62 182 ILE A N 1
ATOM 1357 C CA . ILE A 1 182 ? -9.008 -13.602 -15.695 1 94.62 182 ILE A CA 1
ATOM 1358 C C . ILE A 1 182 ? -8.727 -14.656 -16.766 1 94.62 182 ILE A C 1
ATOM 1360 O O . ILE A 1 182 ? -9.633 -15.039 -17.516 1 94.62 182 ILE A O 1
ATOM 1364 N N . TRP A 1 183 ? -7.535 -15.258 -16.812 1 93.5 183 TRP A N 1
ATOM 1365 C CA . TRP A 1 183 ? -7.082 -16.359 -17.656 1 93.5 183 TRP A CA 1
ATOM 1366 C C . TRP A 1 183 ? -6.918 -15.906 -19.094 1 93.5 183 TRP A C 1
ATOM 1368 O O . TRP A 1 183 ? -7 -14.711 -19.391 1 93.5 183 TRP A O 1
ATOM 1378 N N . GLU A 1 184 ? -6.457 -16.875 -19.906 1 89.12 184 GLU A N 1
ATOM 1379 C CA . GLU A 1 184 ? -6.328 -16.766 -21.359 1 89.12 184 GLU A CA 1
ATOM 1380 C C . GLU A 1 184 ? -6.863 -18.016 -22.047 1 89.12 184 GLU A C 1
ATOM 1382 O O . GLU A 1 184 ? -6.301 -19.094 -21.906 1 89.12 184 GLU A O 1
ATOM 1387 N N . PRO A 1 185 ? -7.957 -17.828 -22.875 1 90.38 185 PRO A N 1
ATOM 1388 C CA . PRO A 1 185 ? -8.688 -16.594 -23.172 1 90.38 185 PRO A CA 1
ATOM 1389 C C . PRO A 1 185 ? -9.367 -16 -21.938 1 90.38 185 PRO A C 1
ATOM 1391 O O . PRO A 1 185 ? -9.766 -16.75 -21.031 1 90.38 185 PRO A O 1
ATOM 1394 N N . SER A 1 186 ? -9.609 -14.742 -22.031 1 92.19 186 SER A N 1
ATOM 1395 C CA . SER A 1 186 ? -10.031 -14 -20.844 1 92.19 186 SER A CA 1
ATOM 1396 C C . SER A 1 186 ? -11.508 -14.258 -20.531 1 92.19 186 SER A C 1
ATOM 1398 O O . SER A 1 186 ? -12.344 -14.289 -21.438 1 92.19 186 SER A O 1
ATOM 1400 N N . ARG A 1 187 ? -11.734 -14.43 -19.281 1 94.25 187 ARG A N 1
ATOM 1401 C CA . ARG A 1 187 ? -13.094 -14.492 -18.766 1 94.25 187 ARG A CA 1
ATOM 1402 C C . ARG A 1 187 ? -13.414 -13.258 -17.922 1 94.25 187 ARG A C 1
ATOM 1404 O O . ARG A 1 187 ? -12.57 -12.797 -17.141 1 94.25 187 ARG A O 1
ATOM 1411 N N . THR A 1 188 ? -14.617 -12.836 -18.141 1 95.38 188 THR A N 1
ATOM 1412 C CA . THR A 1 188 ? -15.031 -11.641 -17.422 1 95.38 188 THR A CA 1
ATOM 1413 C C . THR A 1 188 ? -15.484 -11.984 -16.016 1 95.38 188 THR A C 1
ATOM 1415 O O . THR A 1 188 ? -16.25 -12.93 -15.812 1 95.38 188 THR A O 1
ATOM 1418 N N . GLY A 1 189 ? -14.953 -11.242 -15.047 1 96.44 189 GLY A N 1
ATOM 1419 C CA . GLY A 1 189 ? -15.344 -11.406 -13.648 1 96.44 189 GLY A CA 1
ATOM 1420 C C . GLY A 1 189 ? -15.57 -10.086 -12.938 1 96.44 189 GLY A C 1
ATOM 1421 O O . GLY A 1 189 ? -15.508 -9.023 -13.555 1 96.44 189 GLY A O 1
ATOM 1422 N N . LEU A 1 190 ? -15.93 -10.234 -11.688 1 96.81 190 LEU A N 1
ATOM 1423 C CA . LEU A 1 190 ? -16.234 -9.078 -10.852 1 96.81 190 LEU A CA 1
ATOM 1424 C C . LEU A 1 190 ? -15.734 -9.289 -9.43 1 96.81 190 LEU A C 1
ATOM 1426 O O . LEU A 1 190 ? -15.953 -10.344 -8.836 1 96.81 190 LEU A O 1
ATOM 1430 N N . LEU A 1 191 ? -14.961 -8.328 -8.969 1 97.62 191 LEU A N 1
ATOM 1431 C CA . LEU A 1 191 ? -14.688 -8.227 -7.539 1 97.62 191 LEU A CA 1
ATOM 1432 C C . LEU A 1 191 ? -15.617 -7.203 -6.883 1 97.62 191 LEU A C 1
ATOM 1434 O O . LEU A 1 191 ? -15.758 -6.082 -7.375 1 97.62 191 LEU A O 1
ATOM 1438 N N . ALA A 1 192 ? -16.234 -7.613 -5.77 1 96.69 192 ALA A N 1
ATOM 1439 C CA . ALA A 1 192 ? -17.188 -6.703 -5.129 1 96.69 192 ALA A CA 1
ATOM 1440 C C . ALA A 1 192 ? -17.016 -6.711 -3.613 1 96.69 192 ALA A C 1
ATOM 1442 O O . ALA A 1 192 ? -16.797 -7.766 -3.014 1 96.69 192 ALA A O 1
ATOM 1443 N N . PHE A 1 193 ? -17.078 -5.574 -3.088 1 96.38 193 PHE A N 1
ATOM 1444 C CA . PHE A 1 193 ? -17.109 -5.379 -1.643 1 96.38 193 PHE A CA 1
ATOM 1445 C C . PHE A 1 193 ? -18.375 -4.645 -1.218 1 96.38 193 PHE A C 1
ATOM 1447 O O . PHE A 1 193 ? -18.812 -3.711 -1.894 1 96.38 193 PHE A O 1
ATOM 1454 N N . GLY A 1 194 ? -18.938 -5.066 -0.141 1 95.88 194 GLY A N 1
ATOM 1455 C CA . GLY A 1 194 ? -20.141 -4.426 0.394 1 95.88 194 GLY A CA 1
ATOM 1456 C C . GLY A 1 194 ? -19.922 -3.846 1.78 1 95.88 194 GLY A C 1
ATOM 1457 O O . GLY A 1 194 ? -19.281 -4.461 2.627 1 95.88 194 GLY A O 1
ATOM 1458 N N . SER A 1 195 ? -20.5 -2.684 1.944 1 95.25 195 SER A N 1
ATOM 1459 C CA . SER A 1 195 ? -20.484 -2.02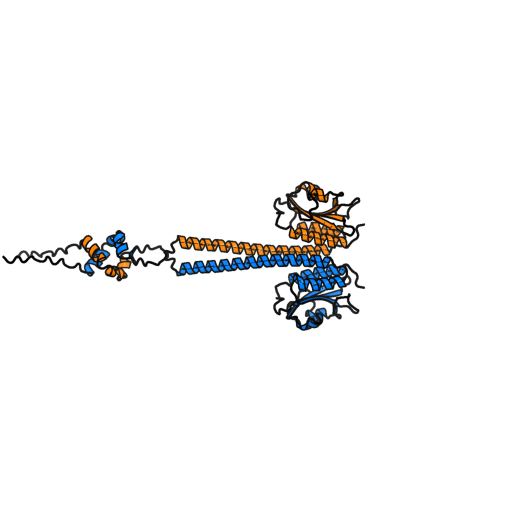9 3.25 1 95.25 195 SER A CA 1
ATOM 1460 C C . SER A 1 195 ? -21.906 -1.813 3.77 1 95.25 195 SER A C 1
ATOM 1462 O O . SER A 1 195 ? -22.812 -1.517 2.996 1 95.25 195 SER A O 1
ATOM 1464 N N . ALA A 1 196 ? -22.047 -1.896 5.102 1 95.31 196 ALA A N 1
ATOM 1465 C CA . ALA A 1 196 ? -23.328 -1.569 5.711 1 95.31 196 ALA A CA 1
ATOM 1466 C C . ALA A 1 196 ? -23.562 -0.061 5.727 1 95.31 196 ALA A C 1
ATOM 1468 O O . ALA A 1 196 ? -24.703 0.397 5.762 1 95.31 196 ALA A O 1
ATOM 1469 N N . ASP A 1 197 ? -22.547 0.646 5.66 1 93.5 197 ASP A N 1
ATOM 1470 C CA . ASP A 1 197 ? -22.609 2.104 5.637 1 93.5 197 ASP A CA 1
ATOM 1471 C C . ASP A 1 197 ? -22.906 2.621 4.234 1 93.5 197 ASP A C 1
ATOM 1473 O O . ASP A 1 197 ? -22.125 2.42 3.309 1 93.5 197 ASP A O 1
ATOM 1477 N N . PRO A 1 198 ? -23.969 3.4 4.102 1 91.5 198 PRO A N 1
ATOM 1478 C CA . PRO A 1 198 ? -24.297 3.947 2.783 1 91.5 198 PRO A CA 1
ATOM 1479 C C . PRO A 1 198 ? -23.219 4.879 2.244 1 91.5 198 PRO A C 1
ATOM 1481 O O . PRO A 1 198 ? -23.141 5.102 1.033 1 91.5 198 PRO A O 1
ATOM 1484 N N . GLU A 1 199 ? -22.375 5.367 3.113 1 87.5 199 GLU A N 1
ATOM 1485 C CA . GLU A 1 199 ? -21.312 6.27 2.703 1 87.5 199 GLU A CA 1
ATOM 1486 C C . GLU A 1 199 ? -19.938 5.598 2.82 1 87.5 199 GLU A C 1
ATOM 1488 O O . GLU A 1 199 ? -18.906 6.273 2.898 1 87.5 199 GLU A O 1
ATOM 1493 N N . GLY A 1 200 ? -19.984 4.348 2.92 1 86.56 200 GLY A N 1
ATOM 1494 C CA . GLY A 1 200 ? -18.75 3.594 3.084 1 86.56 200 GLY A CA 1
ATOM 1495 C C . GLY A 1 200 ? -17.828 3.701 1.89 1 86.56 200 GLY A C 1
ATOM 1496 O O . GLY A 1 200 ? -16.609 3.607 2.035 1 86.56 200 GLY A O 1
ATOM 1497 N N . PHE A 1 201 ? -18.422 3.715 0.759 1 86.94 201 PHE A N 1
ATOM 1498 C CA . PHE A 1 201 ? -17.641 3.863 -0.463 1 86.94 201 PHE A CA 1
ATOM 1499 C C . PHE A 1 201 ? -18.031 5.145 -1.195 1 86.94 201 PHE A C 1
ATOM 1501 O O . PHE A 1 201 ? -19.125 5.258 -1.731 1 86.94 201 PHE A O 1
ATOM 1508 N N . THR A 1 202 ? -17.062 6.059 -0.955 1 74.75 202 THR A N 1
ATOM 1509 C CA . THR A 1 202 ? -17.25 7.309 -1.678 1 74.75 202 THR A CA 1
ATOM 1510 C C . THR A 1 202 ? -16.422 7.324 -2.961 1 74.75 202 THR A C 1
ATOM 1512 O O . THR A 1 202 ? -15.43 6.594 -3.076 1 74.75 202 THR A O 1
ATOM 1515 N N . PRO A 1 203 ? -16.953 7.98 -4.008 1 65.44 203 PRO A N 1
ATOM 1516 C CA . PRO A 1 203 ? -16.328 7.922 -5.332 1 65.44 203 PRO A CA 1
ATOM 1517 C C . PRO A 1 203 ? -14.812 8.094 -5.285 1 65.44 203 PRO A C 1
ATOM 1519 O O . PRO A 1 203 ? -14.102 7.531 -6.121 1 65.44 203 PRO A O 1
ATOM 1522 N N . ASP A 1 204 ? -14.297 8.805 -4.43 1 60.75 204 ASP A N 1
ATOM 1523 C CA . ASP A 1 204 ? -12.875 9.102 -4.539 1 60.75 204 ASP A CA 1
ATOM 1524 C C . ASP A 1 204 ? -12.047 8.188 -3.633 1 60.75 204 ASP A C 1
ATOM 1526 O O . ASP A 1 204 ? -10.938 7.785 -3.994 1 60.75 204 ASP A O 1
ATOM 1530 N N . MET A 1 205 ? -12.805 7.797 -2.561 1 61.25 205 MET A N 1
ATOM 1531 C CA . MET A 1 205 ? -11.969 7.145 -1.558 1 61.25 205 MET A CA 1
ATOM 1532 C C . MET A 1 205 ? -11.898 5.641 -1.8 1 61.25 205 MET A C 1
ATOM 1534 O O . MET A 1 205 ? -12.875 5.035 -2.244 1 61.25 205 MET A O 1
ATOM 1538 N N . GLY A 1 206 ? -10.867 5.094 -2.102 1 75.88 206 GLY A N 1
ATOM 1539 C CA . GLY A 1 206 ? -10.75 3.645 -2.025 1 75.88 206 GLY A CA 1
ATOM 1540 C C . GLY A 1 206 ? -10.719 2.977 -3.387 1 75.88 206 GLY A C 1
ATOM 1541 O O . GLY A 1 206 ? -10.453 1.777 -3.49 1 75.88 206 GLY A O 1
ATOM 1542 N N . SER A 1 207 ? -11.094 3.811 -4.453 1 84.25 207 SER A N 1
ATOM 1543 C CA . SER A 1 207 ? -11.195 3.195 -5.773 1 84.25 207 SER A CA 1
ATOM 1544 C C . SER A 1 207 ? -9.867 2.594 -6.203 1 84.25 207 SER A C 1
ATOM 1546 O O . SER A 1 207 ? -9.828 1.506 -6.785 1 84.25 207 SER A O 1
ATOM 1548 N N . GLU A 1 208 ? -8.898 3.289 -5.871 1 83.75 208 GLU A N 1
ATOM 1549 C CA . GLU A 1 208 ? -7.574 2.807 -6.25 1 83.75 208 GLU A CA 1
ATOM 1550 C C . GLU A 1 208 ? -7.227 1.519 -5.512 1 83.75 208 GLU A C 1
ATOM 1552 O O . GLU A 1 208 ? -6.629 0.608 -6.09 1 83.75 208 GLU A O 1
ATOM 1557 N N . LEU A 1 209 ? -7.625 1.526 -4.281 1 88 209 LEU A N 1
ATOM 1558 C CA . LEU A 1 209 ? -7.336 0.349 -3.471 1 88 209 LEU A CA 1
ATOM 1559 C C . LEU A 1 209 ? -8.109 -0.862 -3.975 1 88 209 LEU A C 1
ATOM 1561 O O . LEU A 1 209 ? -7.551 -1.951 -4.117 1 88 209 LEU A O 1
ATOM 1565 N N . VAL A 1 210 ? -9.336 -0.668 -4.281 1 91.75 210 VAL A N 1
ATOM 1566 C CA . VAL A 1 210 ? -10.18 -1.77 -4.738 1 91.75 210 VAL A CA 1
ATOM 1567 C C . VAL A 1 210 ? -9.695 -2.26 -6.098 1 91.75 210 VAL A C 1
ATOM 1569 O O . VAL A 1 210 ? -9.648 -3.467 -6.352 1 91.75 210 VAL A O 1
ATOM 1572 N N . ALA A 1 211 ? -9.352 -1.365 -6.926 1 92.12 211 ALA A N 1
ATOM 1573 C CA . ALA A 1 211 ? -8.805 -1.718 -8.234 1 92.12 211 ALA A CA 1
ATOM 1574 C C . ALA A 1 211 ? -7.508 -2.51 -8.094 1 92.12 211 ALA A C 1
ATOM 1576 O O . ALA A 1 211 ? -7.289 -3.484 -8.812 1 92.12 211 ALA A O 1
ATOM 1577 N N . PHE A 1 212 ? -6.754 -2.09 -7.172 1 94.38 212 PHE A N 1
ATOM 1578 C CA . PHE A 1 212 ? -5.496 -2.777 -6.906 1 94.38 212 PHE A CA 1
ATOM 1579 C C . PHE A 1 212 ? -5.75 -4.203 -6.426 1 94.38 212 PHE A C 1
ATOM 1581 O O . PHE A 1 212 ? -5.137 -5.148 -6.922 1 94.38 212 PHE A O 1
ATOM 1588 N N . LEU A 1 213 ? -6.625 -4.363 -5.527 1 96.38 213 LEU A N 1
ATOM 1589 C CA . LEU A 1 213 ? -6.93 -5.691 -5.008 1 96.38 213 LEU A CA 1
ATOM 1590 C C . LEU A 1 213 ? -7.492 -6.59 -6.102 1 96.38 213 LEU A C 1
ATOM 1592 O O . LEU A 1 213 ? -7.219 -7.793 -6.125 1 96.38 213 LEU A O 1
ATOM 1596 N N . ALA A 1 214 ? -8.234 -5.984 -6.988 1 97.06 214 ALA A N 1
ATOM 1597 C CA . ALA A 1 214 ? -8.758 -6.75 -8.117 1 97.06 214 ALA A CA 1
ATOM 1598 C C . ALA A 1 214 ? -7.629 -7.297 -8.984 1 97.06 214 ALA A C 1
ATOM 1600 O O . ALA A 1 214 ? -7.676 -8.445 -9.422 1 97.06 214 ALA A O 1
ATOM 1601 N N . ARG A 1 215 ? -6.652 -6.5 -9.227 1 97.06 215 ARG A N 1
ATOM 1602 C CA . ARG A 1 215 ? -5.508 -6.945 -10.016 1 97.06 215 ARG A CA 1
ATOM 1603 C C . ARG A 1 215 ? -4.777 -8.086 -9.32 1 97.06 215 ARG A C 1
ATOM 1605 O O . ARG A 1 215 ? -4.328 -9.031 -9.977 1 97.06 215 ARG A O 1
ATOM 1612 N N . VAL A 1 216 ? -4.676 -7.98 -8.023 1 98.31 216 VAL A N 1
ATOM 1613 C CA . VAL A 1 216 ? -4.039 -9.039 -7.246 1 98.31 216 VAL A CA 1
ATOM 1614 C C . VAL A 1 216 ? -4.867 -10.32 -7.344 1 98.31 216 VAL A C 1
ATOM 1616 O O . VAL A 1 216 ? -4.32 -11.398 -7.574 1 98.31 216 VAL A O 1
ATOM 1619 N N . VAL A 1 217 ? -6.145 -10.203 -7.227 1 98.44 217 VAL A N 1
ATOM 1620 C CA . VAL A 1 217 ? -7.043 -11.352 -7.293 1 98.44 217 VAL A CA 1
ATOM 1621 C C . VAL A 1 217 ? -6.961 -11.992 -8.672 1 98.44 217 VAL A C 1
ATOM 1623 O O . VAL A 1 217 ? -6.906 -13.219 -8.797 1 98.44 217 VAL A O 1
ATOM 1626 N N . GLU A 1 218 ? -6.934 -11.188 -9.734 1 97.5 218 GLU A N 1
ATOM 1627 C CA . GLU A 1 218 ? -6.809 -11.703 -11.094 1 97.5 218 GLU A CA 1
ATOM 1628 C C . GLU A 1 218 ? -5.578 -12.594 -11.242 1 97.5 218 GLU A C 1
ATOM 1630 O O . GLU A 1 218 ? -5.684 -13.742 -11.688 1 97.5 218 GLU A O 1
ATOM 1635 N N . ARG A 1 219 ? -4.512 -12.094 -10.797 1 97.19 219 ARG A N 1
ATOM 1636 C CA . ARG A 1 219 ? -3.24 -12.789 -10.992 1 97.19 219 ARG A CA 1
ATOM 1637 C C . ARG A 1 219 ? -3.137 -14.008 -10.086 1 97.19 219 ARG A C 1
ATOM 1639 O O . ARG A 1 219 ? -2.537 -15.016 -10.461 1 97.19 219 ARG A O 1
ATOM 1646 N N . THR A 1 220 ? -3.701 -13.891 -8.875 1 97.75 220 THR A N 1
ATOM 1647 C CA . THR A 1 220 ? -3.719 -15.031 -7.969 1 97.75 220 THR A CA 1
ATOM 1648 C C . THR A 1 220 ? -4.605 -16.141 -8.516 1 97.75 220 THR A C 1
ATOM 1650 O O . THR A 1 220 ? -4.227 -17.312 -8.492 1 97.75 220 THR A O 1
ATOM 1653 N N . ALA A 1 221 ? -5.734 -15.766 -9.07 1 97.56 221 ALA A N 1
ATOM 1654 C CA . ALA A 1 221 ? -6.668 -16.734 -9.625 1 97.56 221 ALA A CA 1
ATOM 1655 C C . ALA A 1 221 ? -6.047 -17.484 -10.805 1 97.56 221 ALA A C 1
ATOM 1657 O O . ALA A 1 221 ? -6.352 -18.656 -11.031 1 97.56 221 ALA A O 1
ATOM 1658 N N . GLU A 1 222 ? -5.223 -16.906 -11.5 1 95.81 222 GLU A N 1
ATOM 1659 C CA . GLU A 1 222 ? -4.637 -17.453 -12.719 1 95.81 222 GLU A CA 1
ATOM 1660 C C . GLU A 1 222 ? -3.633 -18.562 -12.391 1 95.81 222 GLU A C 1
ATOM 1662 O O . GLU A 1 222 ? -3.156 -19.266 -13.289 1 95.81 222 GLU A O 1
ATOM 1667 N N . ARG A 1 223 ? -3.342 -18.734 -11.109 1 93.19 223 ARG A N 1
ATOM 1668 C CA . ARG A 1 223 ? -2.422 -19.781 -10.672 1 93.19 223 ARG A CA 1
ATOM 1669 C C . ARG A 1 223 ? -3.027 -21.172 -10.883 1 93.19 223 ARG A C 1
ATOM 1671 O O . ARG A 1 223 ? -2.311 -22.172 -10.883 1 93.19 223 ARG A O 1
ATOM 1678 N N . TRP A 1 224 ? -4.324 -21.219 -11.016 1 94.25 224 TRP A N 1
ATOM 1679 C CA . TRP A 1 224 ? -5.035 -22.484 -11.18 1 94.25 224 TRP A CA 1
ATOM 1680 C C . TRP A 1 224 ? -5.895 -22.469 -12.438 1 94.25 224 TRP A C 1
ATOM 1682 O O . TRP A 1 224 ? -6.438 -21.422 -12.805 1 94.25 224 TRP A O 1
ATOM 1692 N N . PRO A 1 225 ? -6 -23.578 -13.148 1 91.31 225 PRO A N 1
ATOM 1693 C CA . PRO A 1 225 ? -6.855 -23.625 -14.336 1 91.31 225 PRO A CA 1
ATOM 1694 C C . PRO A 1 225 ? -8.344 -23.594 -14 1 91.31 225 PRO A C 1
ATOM 1696 O O . PRO A 1 225 ? -8.742 -24.031 -12.914 1 91.31 225 PRO A O 1
ATOM 1699 N N . LEU A 1 226 ? -9.047 -23 -14.906 1 86.88 226 LEU A N 1
ATOM 1700 C CA . LEU A 1 226 ? -10.5 -23.078 -14.766 1 86.88 226 LEU A CA 1
ATOM 1701 C C . LEU A 1 226 ? -11.008 -24.453 -15.188 1 86.88 226 LEU A C 1
ATOM 1703 O O . LEU A 1 226 ? -10.68 -24.938 -16.281 1 86.88 226 LEU A O 1
ATOM 1707 N N . LEU A 1 227 ? -11.391 -25.328 -14.227 1 71.12 227 LEU A N 1
ATOM 1708 C CA . LEU A 1 227 ? -11.852 -26.672 -14.562 1 71.12 227 LEU A CA 1
ATOM 1709 C C . LEU A 1 227 ? -13.203 -26.609 -15.281 1 71.12 227 LEU A C 1
ATOM 1711 O O . LEU A 1 227 ? -14.008 -25.719 -15.023 1 71.12 227 LEU A O 1
ATOM 1715 N N . MET B 1 1 ? -1.643 114.688 35.469 1 30.3 1 MET B N 1
ATOM 1716 C CA . MET B 1 1 ? -2.443 113.5 35.781 1 30.3 1 MET B CA 1
ATOM 1717 C C . MET B 1 1 ? -1.858 112.25 35.125 1 30.3 1 MET B C 1
ATOM 1719 O O . MET B 1 1 ? -1.919 112.125 33.906 1 30.3 1 MET B O 1
ATOM 1723 N N . ASP B 1 2 ? -0.639 111.812 35.656 1 34.91 2 ASP B N 1
ATOM 1724 C CA . ASP B 1 2 ? 0.2 110.688 35.312 1 34.91 2 ASP B CA 1
ATOM 1725 C C . ASP B 1 2 ? -0.567 109.375 35.5 1 34.91 2 ASP B C 1
ATOM 1727 O O . ASP B 1 2 ? -1.078 109.062 36.562 1 34.91 2 ASP B O 1
ATOM 1731 N N . GLY B 1 3 ? -1.416 109 34.531 1 33.34 3 GLY B N 1
ATOM 1732 C CA . GLY B 1 3 ? -2.172 107.75 34.406 1 33.34 3 GLY B CA 1
ATOM 1733 C C . GLY B 1 3 ? -1.334 106.5 34.656 1 33.34 3 GLY B C 1
ATOM 1734 O O . GLY B 1 3 ? -0.678 106 33.75 1 33.34 3 GLY B O 1
ATOM 1735 N N . SER B 1 4 ? -0.778 106.375 35.844 1 37.25 4 SER B N 1
ATOM 1736 C CA . SER B 1 4 ? -0.119 105.125 36.281 1 37.25 4 SER B CA 1
ATOM 1737 C C . SER B 1 4 ? -1.014 103.875 36.062 1 37.25 4 SER B C 1
ATOM 1739 O O . SER B 1 4 ? -2.045 103.75 36.719 1 37.25 4 SER B O 1
ATOM 1741 N N . GLN B 1 5 ? -1.368 103.625 34.781 1 36.47 5 GLN B N 1
ATOM 1742 C CA . GLN B 1 5 ? -2.02 102.375 34.469 1 36.47 5 GLN B CA 1
ATOM 1743 C C . GLN B 1 5 ? -1.346 101.188 35.219 1 36.47 5 GLN B C 1
ATOM 1745 O O . GLN B 1 5 ? -0.131 101 35.094 1 36.47 5 GLN B O 1
ATOM 1750 N N . GLY B 1 6 ? -1.653 100.938 36.469 1 35.62 6 GLY B N 1
ATOM 1751 C CA . GLY B 1 6 ? -1.301 99.75 37.188 1 35.62 6 GLY B CA 1
ATOM 1752 C C . GLY B 1 6 ? -1.317 98.5 36.312 1 35.62 6 GLY B C 1
ATOM 1753 O O . GLY B 1 6 ? -2.344 98.188 35.719 1 35.62 6 GLY B O 1
ATOM 1754 N N . GLU B 1 7 ? -0.257 98.312 35.5 1 37.62 7 GLU B N 1
ATOM 1755 C CA . GLU B 1 7 ? -0.086 97 34.812 1 37.62 7 GLU B CA 1
ATOM 1756 C C . GLU B 1 7 ? -0.471 95.875 35.719 1 37.62 7 GLU B C 1
ATOM 1758 O O . GLU B 1 7 ? 0.129 95.688 36.781 1 37.62 7 GLU B O 1
ATOM 1763 N N . LEU B 1 8 ? -1.742 95.625 36.031 1 40 8 LEU B N 1
ATOM 1764 C CA . LEU B 1 8 ? -2.188 94.312 36.594 1 40 8 LEU B CA 1
ATOM 1765 C C . LEU B 1 8 ? -1.301 93.188 36.125 1 40 8 LEU B C 1
ATOM 1767 O O . LEU B 1 8 ? -1.315 92.875 34.938 1 40 8 LEU B O 1
ATOM 1771 N N . THR B 1 9 ? -0.038 93.188 36.406 1 43.62 9 THR B N 1
ATOM 1772 C CA . THR B 1 9 ? 0.89 92.062 36.125 1 43.62 9 THR B CA 1
ATOM 1773 C C . THR B 1 9 ? 0.212 90.75 36.375 1 43.62 9 THR B C 1
ATOM 1775 O O . THR B 1 9 ? -0.271 90.438 37.469 1 43.62 9 THR B O 1
ATOM 1778 N N . ALA B 1 10 ? -0.617 90.25 35.5 1 48.06 10 ALA B N 1
ATOM 1779 C CA . ALA B 1 10 ? -1.129 88.875 35.469 1 48.06 10 ALA B CA 1
ATOM 1780 C C . ALA B 1 10 ? -0.173 87.938 36.188 1 48.06 10 ALA B C 1
ATOM 1782 O O . ALA B 1 10 ? 1 87.812 35.812 1 48.06 10 ALA B O 1
ATOM 1783 N N . GLN B 1 11 ? -0.105 87.812 37.406 1 53 11 GLN B N 1
ATOM 1784 C CA . GLN B 1 11 ? 0.687 86.875 38.219 1 53 11 GLN B CA 1
ATOM 1785 C C . GLN B 1 11 ? 0.847 85.5 37.531 1 53 11 GLN B C 1
ATOM 1787 O O . GLN B 1 11 ? -0.138 84.938 37.094 1 53 11 GLN B O 1
ATOM 1792 N N . ALA B 1 12 ? 1.941 85.375 36.812 1 62.19 12 ALA B N 1
ATOM 1793 C CA . ALA B 1 12 ? 2.32 84.125 36.094 1 62.19 12 ALA B CA 1
ATOM 1794 C C . ALA B 1 12 ? 2.006 82.875 36.938 1 62.19 12 ALA B C 1
ATOM 1796 O O . ALA B 1 12 ? 2.305 82.875 38.125 1 62.19 12 ALA B O 1
ATOM 1797 N N . LEU B 1 13 ? 0.974 82.125 36.656 1 71.94 13 LEU B N 1
ATOM 1798 C CA . LEU B 1 13 ? 0.609 80.875 37.281 1 71.94 13 LEU B CA 1
ATOM 1799 C C . LEU B 1 13 ? 1.849 80.062 37.594 1 71.94 13 LEU B C 1
ATOM 1801 O O . LEU B 1 13 ? 2.723 79.938 36.75 1 71.94 13 LEU B O 1
ATOM 1805 N N . SER B 1 14 ? 2.266 79.938 38.812 1 81.12 14 SER B N 1
ATOM 1806 C CA . SER B 1 14 ? 3.434 79.125 39.219 1 81.12 14 SER B CA 1
ATOM 1807 C C . SER B 1 14 ? 3.223 77.625 38.938 1 81.12 14 SER B C 1
ATOM 1809 O O . SER B 1 14 ? 2.119 77.125 39.094 1 81.12 14 SER B O 1
ATOM 1811 N N . PRO B 1 15 ? 4.324 76.875 38.312 1 86.25 15 PRO B N 1
ATOM 1812 C CA . PRO B 1 15 ? 4.258 75.438 38.062 1 86.25 15 PRO B CA 1
ATOM 1813 C C . PRO B 1 15 ? 3.807 74.688 39.281 1 86.25 15 PRO B C 1
ATOM 1815 O O . PRO B 1 15 ? 3.064 73.688 39.156 1 86.25 15 PRO B O 1
ATOM 1818 N N . ASP B 1 16 ? 4.219 75.062 40.469 1 86.62 16 ASP B N 1
ATOM 1819 C CA . ASP B 1 16 ? 3.861 74.375 41.688 1 86.62 16 ASP B CA 1
ATOM 1820 C C . ASP B 1 16 ? 2.367 74.5 42 1 86.62 16 ASP B C 1
ATOM 1822 O O . ASP B 1 16 ? 1.744 73.562 42.469 1 86.62 16 ASP B O 1
ATOM 1826 N N . GLU B 1 17 ? 1.775 75.625 41.688 1 84.62 17 GLU B N 1
ATOM 1827 C CA . GLU B 1 17 ? 0.343 75.812 41.875 1 84.62 17 GLU B CA 1
ATOM 1828 C C . GLU B 1 17 ? -0.473 75 40.906 1 84.62 17 GLU B C 1
ATOM 1830 O O . GLU B 1 17 ? -1.508 74.438 41.281 1 84.62 17 GLU B O 1
ATOM 1835 N N . VAL B 1 18 ? 0.011 74.938 39.656 1 87.94 18 VAL B N 1
ATOM 1836 C CA . VAL B 1 18 ? -0.666 74.125 38.625 1 87.94 18 VAL B CA 1
ATOM 1837 C C . VAL B 1 18 ? -0.602 72.688 39 1 87.94 18 VAL B C 1
ATOM 1839 O O . VAL B 1 18 ? -1.602 71.938 38.906 1 87.94 18 VAL B O 1
ATOM 1842 N N . ARG B 1 19 ? 0.583 72.125 39.406 1 88.38 19 ARG B N 1
ATOM 1843 C CA . ARG B 1 19 ? 0.738 70.75 39.844 1 88.38 19 ARG B CA 1
ATOM 1844 C C . ARG B 1 19 ? -0.241 70.375 40.969 1 88.38 19 ARG B C 1
ATOM 1846 O O . ARG B 1 19 ? -0.885 69.312 40.938 1 88.38 19 ARG B O 1
ATOM 1853 N N . ARG B 1 20 ? -0.34 71.25 42 1 85.94 20 ARG B N 1
ATOM 1854 C CA . ARG B 1 20 ? -1.245 71.062 43.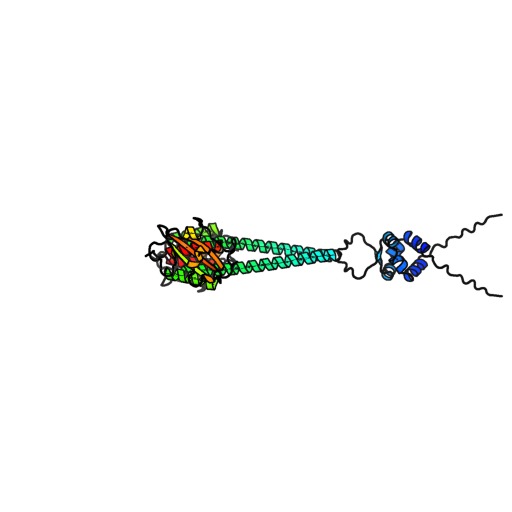125 1 85.94 20 ARG B CA 1
ATOM 1855 C C . ARG B 1 20 ? -2.697 71 42.656 1 85.94 20 ARG B C 1
ATOM 1857 O O . ARG B 1 20 ? -3.49 70.188 43.094 1 85.94 20 ARG B O 1
ATOM 1864 N N . PHE B 1 21 ? -3.045 71.938 41.75 1 88.5 21 PHE B N 1
ATOM 1865 C CA . PHE B 1 21 ? -4.395 71.938 41.219 1 88.5 21 PHE B CA 1
ATOM 1866 C C . PHE B 1 21 ? -4.738 70.625 40.5 1 88.5 21 PHE B C 1
ATOM 1868 O O . PHE B 1 21 ? -5.816 70.125 40.719 1 88.5 21 PHE B O 1
ATOM 1875 N N . LEU B 1 22 ? -3.791 70.25 39.656 1 89.94 22 LEU B N 1
ATOM 1876 C CA . LEU B 1 22 ? -4.035 69 38.906 1 89.94 22 LEU B CA 1
ATOM 1877 C C . LEU B 1 22 ? -4.113 67.812 39.812 1 89.94 22 LEU B C 1
ATOM 1879 O O . LEU B 1 22 ? -4.949 66.938 39.625 1 89.94 22 LEU B O 1
ATOM 1883 N N . SER B 1 23 ? -3.268 67.75 40.844 1 87.62 23 SER B N 1
ATOM 1884 C CA . SER B 1 23 ? -3.303 66.625 41.844 1 87.62 23 SER B CA 1
ATOM 1885 C C . SER B 1 23 ? -4.617 66.625 42.594 1 87.62 23 SER B C 1
ATOM 1887 O O . SER B 1 23 ? -5.16 65.562 42.906 1 87.62 23 SER B O 1
ATOM 1889 N N . ASP B 1 24 ? -5.109 67.812 42.875 1 86.62 24 ASP B N 1
ATOM 1890 C CA . ASP B 1 24 ? -6.34 67.938 43.625 1 86.62 24 ASP B CA 1
ATOM 1891 C C . ASP B 1 24 ? -7.566 67.75 42.75 1 86.62 24 ASP B C 1
ATOM 1893 O O . ASP B 1 24 ? -8.648 67.438 43.25 1 86.62 24 ASP B O 1
ATOM 1897 N N . ASN B 1 25 ? -7.465 67.938 41.375 1 87.31 25 ASN B N 1
ATOM 1898 C CA . ASN B 1 25 ? -8.57 67.812 40.438 1 87.31 25 ASN B CA 1
ATOM 1899 C C . ASN B 1 25 ? -8.195 66.938 39.219 1 87.31 25 ASN B C 1
ATOM 1901 O O . ASN B 1 25 ? -8.172 67.438 38.094 1 87.31 25 ASN B O 1
ATOM 1905 N N . PRO B 1 26 ? -7.887 65.688 39.438 1 88.12 26 PRO B N 1
ATOM 1906 C CA . PRO B 1 26 ? -7.422 64.812 38.375 1 88.12 26 PRO B CA 1
ATOM 1907 C C . PRO B 1 26 ? -8.43 64.688 37.219 1 88.12 26 PRO B C 1
ATOM 1909 O O . PRO B 1 26 ? -8.039 64.5 36.062 1 88.12 26 PRO B O 1
ATOM 1912 N N . GLU B 1 27 ? -9.703 64.812 37.5 1 88 27 GLU B N 1
ATOM 1913 C CA . GLU B 1 27 ? -10.75 64.688 36.469 1 88 27 GLU B CA 1
ATOM 1914 C C . GLU B 1 27 ? -10.703 65.812 35.469 1 88 27 GLU B C 1
ATOM 1916 O O . GLU B 1 27 ? -11.234 65.688 34.344 1 88 27 GLU B O 1
ATOM 1921 N N . PHE B 1 28 ? -10.07 66.938 35.906 1 86.94 28 PHE B N 1
ATOM 1922 C CA . PHE B 1 28 ? -9.984 68.062 35.031 1 86.94 28 PHE B CA 1
ATOM 1923 C C . PHE B 1 28 ? -9.336 67.75 33.719 1 86.94 28 PHE B C 1
ATOM 1925 O O . PHE B 1 28 ? -9.82 68.125 32.656 1 86.94 28 PHE B O 1
ATOM 1932 N N . LEU B 1 29 ? -8.18 67 33.812 1 86.81 29 LEU B N 1
ATOM 1933 C CA . LEU B 1 29 ? -7.461 66.625 32.594 1 86.81 29 LEU B CA 1
ATOM 1934 C C . LEU B 1 29 ? -8.055 65.375 31.984 1 86.81 29 LEU B C 1
ATOM 1936 O O . LEU B 1 29 ? -8.203 65.25 30.766 1 86.81 29 LEU B O 1
ATOM 1940 N N . ARG B 1 30 ? -8.508 64.438 32.906 1 84.81 30 ARG B N 1
ATOM 1941 C CA . ARG B 1 30 ? -8.945 63.125 32.438 1 84.81 30 ARG B CA 1
ATOM 1942 C C . ARG B 1 30 ? -10.219 63.25 31.594 1 84.81 30 ARG B C 1
ATOM 1944 O O . ARG B 1 30 ? -10.453 62.438 30.688 1 84.81 30 ARG B O 1
ATOM 1951 N N . GLU B 1 31 ? -11.008 64.25 31.797 1 84.56 31 GLU B N 1
ATOM 1952 C CA . GLU B 1 31 ? -12.297 64.375 31.125 1 84.56 31 GLU B CA 1
ATOM 1953 C C . GLU B 1 31 ? -12.211 65.375 29.953 1 84.56 31 GLU B C 1
ATOM 1955 O O . GLU B 1 31 ? -13.195 65.562 29.25 1 84.56 31 GLU B O 1
ATOM 1960 N N . ASP B 1 32 ? -11.047 66 29.766 1 84 32 ASP B N 1
ATOM 1961 C CA . ASP B 1 32 ? -10.875 66.938 28.641 1 84 32 ASP B CA 1
ATOM 1962 C C . ASP B 1 32 ? -10.078 66.25 27.516 1 84 32 ASP B C 1
ATOM 1964 O O . ASP B 1 32 ? -8.867 66.5 27.406 1 84 32 ASP B O 1
ATOM 1968 N N . ASP B 1 33 ? -10.82 65.625 26.688 1 81.75 33 ASP B N 1
ATOM 1969 C CA . ASP B 1 33 ? -10.203 64.875 25.594 1 81.75 33 ASP B CA 1
ATOM 1970 C C . ASP B 1 33 ? -9.398 65.812 24.688 1 81.75 33 ASP B C 1
ATOM 1972 O O . ASP B 1 33 ? -8.344 65.438 24.172 1 81.75 33 ASP B O 1
ATOM 1976 N N . GLY B 1 34 ? -9.914 66.938 24.516 1 84.81 34 GLY B N 1
ATOM 1977 C CA . GLY B 1 34 ? -9.219 67.875 23.656 1 84.81 34 GLY B CA 1
ATOM 1978 C C . GLY B 1 34 ? -7.863 68.25 24.203 1 84.81 34 GLY B C 1
ATOM 1979 O O . GLY B 1 34 ? -6.867 68.25 23.484 1 84.81 34 GLY B O 1
ATOM 1980 N N . LEU B 1 35 ? -7.801 68.625 25.469 1 88 35 LEU B N 1
ATOM 1981 C CA . LEU B 1 35 ? -6.539 69 26.078 1 88 35 LEU B CA 1
ATOM 1982 C C . LEU B 1 35 ? -5.582 67.812 26.172 1 88 35 LEU B C 1
ATOM 1984 O O . LEU B 1 35 ? -4.383 67.938 25.938 1 88 35 LEU B O 1
ATOM 1988 N N . LEU B 1 36 ? -6.156 66.625 26.453 1 85.94 36 LEU B N 1
ATOM 1989 C CA . LEU B 1 36 ? -5.312 65.438 26.484 1 85.94 36 LEU B CA 1
ATOM 1990 C C . LEU B 1 36 ? -4.648 65.188 25.125 1 85.94 36 LEU B C 1
ATOM 1992 O O . LEU B 1 36 ? -3.449 64.875 25.062 1 85.94 36 LEU B O 1
ATOM 1996 N N . ALA B 1 37 ? -5.391 65.312 24.094 1 81.25 37 ALA B N 1
ATOM 1997 C CA . ALA B 1 37 ? -4.875 65.125 22.734 1 81.25 37 ALA B CA 1
ATOM 1998 C C . ALA B 1 37 ? -3.799 66.188 22.422 1 81.25 37 ALA B C 1
ATOM 2000 O O . ALA B 1 37 ? -2.766 65.875 21.828 1 81.25 37 ALA B O 1
ATOM 2001 N N . GLU B 1 38 ? -4.031 67.375 22.828 1 85.12 38 GLU B N 1
ATOM 2002 C CA . GLU B 1 38 ? -3.098 68.438 22.578 1 85.12 38 GLU B CA 1
ATOM 2003 C C . GLU B 1 38 ? -1.781 68.25 23.312 1 85.12 38 GLU B C 1
ATOM 2005 O O . GLU B 1 38 ? -0.713 68.562 22.812 1 85.12 38 GLU B O 1
ATOM 2010 N N . LEU B 1 39 ? -1.829 67.562 24.453 1 85.75 39 LEU B N 1
ATOM 2011 C CA . LEU B 1 39 ? -0.659 67.375 25.297 1 85.75 39 LEU B CA 1
ATOM 2012 C C . LEU B 1 39 ? 0.011 66 24.969 1 85.75 39 LEU B C 1
ATOM 2014 O O . LEU B 1 39 ? 1.072 65.688 25.516 1 85.75 39 LEU B O 1
ATOM 2018 N N . GLY B 1 40 ? -0.635 65.188 24.031 1 81.56 40 GLY B N 1
ATOM 2019 C CA . GLY B 1 40 ? -0.111 63.844 23.688 1 81.56 40 GLY B CA 1
ATOM 2020 C C . GLY B 1 40 ? -0.239 62.844 24.828 1 81.56 40 GLY B C 1
ATOM 2021 O O . GLY B 1 40 ? 0.642 62 25.016 1 81.56 40 GLY B O 1
ATOM 2022 N N . LEU B 1 41 ? -1.268 63.031 25.641 1 76.69 41 LEU B N 1
ATOM 2023 C CA . LEU B 1 41 ? -1.488 62.156 26.781 1 76.69 41 LEU B CA 1
ATOM 2024 C C . LEU B 1 41 ? -2.758 61.312 26.578 1 76.69 41 LEU B C 1
ATOM 2026 O O . LEU B 1 41 ? -3.637 61.719 25.797 1 76.69 41 LEU B O 1
ATOM 2030 N N . LYS B 1 42 ? -2.857 60.188 26.984 1 78.69 42 LYS B N 1
ATOM 2031 C CA . LYS B 1 42 ? -4.055 59.344 27.031 1 78.69 42 LYS B CA 1
ATOM 2032 C C . LYS B 1 42 ? -4.277 58.781 28.422 1 78.69 42 LYS B C 1
ATOM 2034 O O . LYS B 1 42 ? -3.348 58.688 29.219 1 78.69 42 LYS B O 1
ATOM 2039 N N . VAL B 1 43 ? -5.512 58.5 28.75 1 72.75 43 VAL B N 1
ATOM 2040 C CA . VAL B 1 43 ? -5.84 57.906 30.047 1 72.75 43 VAL B CA 1
ATOM 2041 C C . VAL B 1 43 ? -5.23 56.5 30.109 1 72.75 43 VAL B C 1
ATOM 2043 O O . VAL B 1 43 ? -5.375 55.688 29.188 1 72.75 43 VAL B O 1
ATOM 2046 N N . ALA B 1 44 ? -4.203 56.312 30.969 1 64.88 44 ALA B N 1
ATOM 2047 C CA . ALA B 1 44 ? -3.562 55 31.172 1 64.88 44 ALA B CA 1
ATOM 2048 C C . ALA B 1 44 ? -4.586 53.938 31.562 1 64.88 44 ALA B C 1
ATOM 2050 O O . ALA B 1 44 ? -5.121 53.969 32.656 1 64.88 44 ALA B O 1
ATOM 2051 N N . ALA B 1 45 ? -5.605 53.75 30.844 1 55.25 45 ALA B N 1
ATOM 2052 C CA . ALA B 1 45 ? -6.566 52.688 31.188 1 55.25 45 ALA B CA 1
ATOM 2053 C C . ALA B 1 45 ? -5.859 51.406 31.531 1 55.25 45 ALA B C 1
ATOM 2055 O O . ALA B 1 45 ? -4.844 51.062 30.922 1 55.25 45 ALA B O 1
ATOM 2056 N N . GLY B 1 46 ? -5.898 50.938 32.844 1 48.91 46 GLY B N 1
ATOM 2057 C CA . GLY B 1 46 ? -5.383 49.719 33.438 1 48.91 46 GLY B CA 1
ATOM 2058 C C . GLY B 1 46 ? -5.207 48.594 32.438 1 48.91 46 GLY B C 1
ATOM 2059 O O . GLY B 1 46 ? -4.211 47.875 32.469 1 48.91 46 GLY B O 1
ATOM 2060 N N . ASN B 1 47 ? -6.332 47.969 32.031 1 46.59 47 ASN B N 1
ATOM 2061 C CA . ASN B 1 47 ? -6.387 46.625 31.516 1 46.59 47 ASN B CA 1
ATOM 2062 C C . ASN B 1 47 ? -5.781 46.531 30.125 1 46.59 47 ASN B C 1
ATOM 2064 O O . ASN B 1 47 ? -6.035 45.594 29.391 1 46.59 47 ASN B O 1
ATOM 2068 N N . VAL B 1 48 ? -5.406 47.531 29.547 1 46.81 48 VAL B N 1
ATOM 2069 C CA . VAL B 1 48 ? -4.902 47.312 28.203 1 46.81 48 VAL B CA 1
ATOM 2070 C C . VAL B 1 48 ? -3.641 46.438 28.25 1 46.81 48 VAL B C 1
ATOM 2072 O O . VAL B 1 48 ? -2.613 46.875 28.781 1 46.81 48 VAL B O 1
ATOM 2075 N N . VAL B 1 49 ? -3.773 45.312 28.688 1 46.97 49 VAL B N 1
ATOM 2076 C CA . VAL B 1 49 ? -2.664 44.406 28.422 1 46.97 49 VAL B CA 1
ATOM 2077 C C . VAL B 1 49 ? -1.892 44.875 27.188 1 46.97 49 VAL B C 1
ATOM 2079 O O . VAL B 1 49 ? -2.453 45 26.094 1 46.97 49 VAL B O 1
ATOM 2082 N N . ASP B 1 50 ? -1.028 45.812 27.312 1 48.94 50 ASP B N 1
ATOM 2083 C CA . ASP B 1 50 ? -0.063 46.25 26.312 1 48.94 50 ASP B CA 1
ATOM 2084 C C . ASP B 1 50 ? 0.357 45.125 25.391 1 48.94 50 ASP B C 1
ATOM 2086 O O . ASP B 1 50 ? 1.184 44.281 25.766 1 48.94 50 ASP B O 1
ATOM 2090 N N . PHE B 1 51 ? -0.593 44.469 24.719 1 53.19 51 PHE B N 1
ATOM 2091 C CA . PHE B 1 51 ? -0.165 43.531 23.688 1 53.19 51 PHE B CA 1
ATOM 2092 C C . PHE B 1 51 ? 0.918 44.156 22.812 1 53.19 51 PHE B C 1
ATOM 2094 O O . PHE B 1 51 ? 0.619 44.906 21.875 1 53.19 51 PHE B O 1
ATOM 2101 N N . GLY B 1 52 ? 2.078 44.562 23.5 1 57.5 52 GLY B N 1
ATOM 2102 C CA . GLY B 1 52 ? 3.264 45.188 22.922 1 57.5 52 GLY B CA 1
ATOM 2103 C C . GLY B 1 52 ? 3.795 44.406 21.719 1 57.5 52 GLY B C 1
ATOM 2104 O O . GLY B 1 52 ? 3.254 43.375 21.344 1 57.5 52 GLY B O 1
ATOM 2105 N N . PRO B 1 53 ? 4.473 45.031 21 1 65.19 53 PRO B N 1
ATOM 2106 C CA . PRO B 1 53 ? 5.16 44.5 19.812 1 65.19 53 PRO B CA 1
ATOM 2107 C C . PRO B 1 53 ? 5.762 43.125 20.062 1 65.19 53 PRO B C 1
ATOM 2109 O O . PRO B 1 53 ? 5.785 42.281 19.156 1 65.19 53 PRO B O 1
ATOM 2112 N N . ALA B 1 54 ? 5.965 42.875 21.266 1 70.88 54 ALA B N 1
ATOM 2113 C CA . ALA B 1 54 ? 6.57 41.562 21.578 1 70.88 54 ALA B CA 1
ATOM 2114 C C . ALA B 1 54 ? 5.527 40.469 21.578 1 70.88 54 ALA B C 1
ATOM 2116 O O . ALA B 1 54 ? 5.797 39.344 21.125 1 70.88 54 ALA B O 1
ATOM 2117 N N . ALA B 1 55 ? 4.379 40.812 22.109 1 71 55 ALA B N 1
ATOM 2118 C CA . ALA B 1 55 ? 3.309 39.812 22.125 1 71 55 ALA B CA 1
ATOM 2119 C C . ALA B 1 55 ? 2.859 39.469 20.703 1 71 55 ALA B C 1
ATOM 2121 O O . ALA B 1 55 ? 2.637 38.312 20.375 1 71 55 ALA B O 1
ATOM 2122 N N . LEU B 1 56 ? 2.805 40.531 19.906 1 71.88 56 LEU B N 1
ATOM 2123 C CA . LEU B 1 56 ? 2.439 40.312 18.5 1 71.88 56 LEU B CA 1
ATOM 2124 C C . LEU B 1 56 ? 3.506 39.5 17.781 1 71.88 56 LEU B C 1
ATOM 2126 O O . LEU B 1 56 ? 3.186 38.625 16.969 1 71.88 56 LEU B O 1
ATOM 2130 N N . ALA B 1 57 ? 4.668 39.719 18.125 1 76.19 57 ALA B N 1
ATOM 2131 C CA . ALA B 1 57 ? 5.777 38.969 17.516 1 76.19 57 ALA B CA 1
ATOM 2132 C C . ALA B 1 57 ? 5.719 37.5 17.891 1 76.19 57 ALA B C 1
ATOM 2134 O O . ALA B 1 57 ? 5.996 36.625 17.062 1 76.19 57 ALA B O 1
ATOM 2135 N N . ARG B 1 58 ? 5.266 37.25 19.062 1 76.94 58 ARG B N 1
ATOM 2136 C CA . ARG B 1 58 ? 5.156 35.844 19.531 1 76.94 58 ARG B CA 1
ATOM 2137 C C . ARG B 1 58 ? 4.031 35.125 18.797 1 76.94 58 ARG B C 1
ATOM 2139 O O . ARG B 1 58 ? 4.188 33.969 18.422 1 76.94 58 ARG B O 1
ATOM 2146 N N . VAL B 1 59 ? 3.016 35.781 18.609 1 75.12 59 VAL B N 1
ATOM 2147 C CA . VAL B 1 59 ? 1.868 35.188 17.953 1 75.12 59 VAL B CA 1
ATOM 2148 C C . VAL B 1 59 ? 2.199 34.938 16.484 1 75.12 59 VAL B C 1
ATOM 2150 O O . VAL B 1 59 ? 1.857 33.875 15.93 1 75.12 59 VAL B O 1
ATOM 2153 N N . HIS B 1 60 ? 2.906 35.875 15.867 1 78.12 60 HIS B N 1
ATOM 2154 C CA . HIS B 1 60 ? 3.307 35.719 14.477 1 78.12 60 HIS B CA 1
ATOM 2155 C C . HIS B 1 60 ? 4.289 34.562 14.32 1 78.12 60 HIS B C 1
ATOM 2157 O O . HIS B 1 60 ? 4.188 33.781 13.367 1 78.12 60 HIS B O 1
ATOM 2163 N N . ALA B 1 61 ? 5.09 34.5 15.289 1 81.31 61 ALA B N 1
ATOM 2164 C CA . ALA B 1 61 ? 6.066 33.406 15.25 1 81.31 61 ALA B CA 1
ATOM 2165 C C . ALA B 1 61 ? 5.391 32.062 15.414 1 81.31 61 ALA B C 1
ATOM 2167 O O . ALA B 1 61 ? 5.754 31.094 14.742 1 81.31 61 ALA B O 1
ATOM 2168 N N . ALA B 1 62 ? 4.434 32.094 16.281 1 78.38 62 ALA B N 1
ATOM 2169 C CA . ALA B 1 62 ? 3.695 30.844 16.5 1 78.38 62 ALA B CA 1
ATOM 2170 C C . ALA B 1 62 ? 2.914 30.438 15.258 1 78.38 62 ALA B C 1
ATOM 2172 O O . ALA B 1 62 ? 2.869 29.266 14.906 1 78.38 62 ALA B O 1
ATOM 2173 N N . HIS B 1 63 ? 2.414 31.469 14.562 1 79.81 63 HIS B N 1
ATOM 2174 C CA . HIS B 1 63 ? 1.679 31.219 13.328 1 79.81 63 HIS B CA 1
ATOM 2175 C C . HIS B 1 63 ? 2.598 30.688 12.234 1 79.81 63 HIS B C 1
ATOM 2177 O O . HIS B 1 63 ? 2.227 29.766 11.508 1 79.81 63 HIS B O 1
ATOM 2183 N N . GLN B 1 64 ? 3.695 31.25 12.164 1 83 64 GLN B N 1
ATOM 2184 C CA . GLN B 1 64 ? 4.656 30.828 11.148 1 83 64 GLN B CA 1
ATOM 2185 C C . GLN B 1 64 ? 5.105 29.375 11.391 1 83 64 GLN B C 1
ATOM 2187 O O . GLN B 1 64 ? 5.227 28.594 10.445 1 83 64 GLN B O 1
ATOM 2192 N N . ARG B 1 65 ? 5.238 29.047 12.578 1 81.88 65 ARG B N 1
ATOM 2193 C CA . ARG B 1 65 ? 5.652 27.688 12.93 1 81.88 65 ARG B CA 1
ATOM 2194 C C . ARG B 1 65 ? 4.566 26.672 12.578 1 81.88 65 ARG B C 1
ATOM 2196 O O . ARG B 1 65 ? 4.859 25.609 12.031 1 81.88 65 ARG B O 1
ATOM 2203 N N . GLU B 1 66 ? 3.422 27.047 12.844 1 81.19 66 GLU B N 1
ATOM 2204 C CA . GLU B 1 66 ? 2.303 26.156 12.562 1 81.19 66 GLU B CA 1
ATOM 2205 C C . GLU B 1 66 ? 2.096 25.984 11.055 1 81.19 66 GLU B C 1
ATOM 2207 O O . GLU B 1 66 ? 1.802 24.875 10.586 1 81.19 66 GLU B O 1
ATOM 2212 N N . ALA B 1 67 ? 2.289 27.094 10.336 1 81.88 67 ALA B N 1
ATOM 2213 C CA . ALA B 1 67 ? 2.16 27.047 8.883 1 81.88 67 ALA B CA 1
ATOM 2214 C C . ALA B 1 67 ? 3.225 26.141 8.266 1 81.88 67 ALA B C 1
ATOM 2216 O O . ALA B 1 67 ? 2.943 25.391 7.332 1 81.88 67 ALA B O 1
ATOM 2217 N N . GLU B 1 68 ? 4.297 26.172 8.82 1 83.81 68 GLU B N 1
ATOM 2218 C CA . GLU B 1 68 ? 5.391 25.328 8.344 1 83.81 68 GLU B CA 1
ATOM 2219 C C . GLU B 1 68 ? 5.125 23.859 8.648 1 83.81 68 GLU B C 1
ATOM 2221 O O . GLU B 1 68 ? 5.363 23 7.797 1 83.81 68 GLU B O 1
ATOM 2226 N N . MET B 1 69 ? 4.574 23.656 9.789 1 82.31 69 MET B N 1
ATOM 2227 C CA . MET B 1 69 ? 4.277 22.281 10.18 1 82.31 69 MET B CA 1
ATOM 2228 C C . MET B 1 69 ? 3.17 21.703 9.305 1 82.31 69 MET B C 1
ATOM 2230 O O . MET B 1 69 ? 3.242 20.531 8.898 1 82.31 69 MET B O 1
ATOM 2234 N N . ARG B 1 70 ? 2.234 22.5 8.984 1 79.94 70 ARG B N 1
ATOM 2235 C CA . ARG B 1 70 ? 1.151 22.062 8.117 1 79.94 70 ARG B CA 1
ATOM 2236 C C . ARG B 1 70 ? 1.675 21.703 6.727 1 79.94 70 ARG B C 1
ATOM 2238 O O . ARG B 1 70 ? 1.302 20.688 6.156 1 79.94 70 ARG B O 1
ATOM 2245 N N . GLN B 1 71 ? 2.479 22.547 6.246 1 83.25 71 GLN B N 1
ATOM 2246 C CA . GLN B 1 71 ? 3.057 22.297 4.93 1 83.25 71 GLN B CA 1
ATOM 2247 C C . GLN B 1 71 ? 3.867 21 4.914 1 83.25 71 GLN B C 1
ATOM 2249 O O . GLN B 1 71 ? 3.783 20.234 3.959 1 83.25 71 GLN B O 1
ATOM 2254 N N . LEU B 1 72 ? 4.547 20.797 6.004 1 81.69 72 LEU B N 1
ATOM 2255 C CA . LEU B 1 72 ? 5.352 19.594 6.113 1 81.69 72 LEU B CA 1
ATOM 2256 C C . LEU B 1 72 ? 4.469 18.344 6.145 1 81.69 72 LEU B C 1
ATOM 2258 O O . LEU B 1 72 ? 4.77 17.344 5.488 1 81.69 72 LEU B O 1
ATOM 2262 N N . LEU B 1 73 ? 3.402 18.469 6.816 1 82.06 73 LEU B N 1
ATOM 2263 C CA . LEU B 1 73 ? 2.484 17.328 6.938 1 82.06 73 LEU B CA 1
ATOM 2264 C C . LEU B 1 73 ? 1.818 17.031 5.598 1 82.06 73 LEU B C 1
ATOM 2266 O O . LEU B 1 73 ? 1.653 15.867 5.23 1 82.06 73 LEU B O 1
ATOM 2270 N N . GLU B 1 74 ? 1.499 18 4.898 1 81.88 74 GLU B N 1
ATOM 2271 C CA . GLU B 1 74 ? 0.896 17.844 3.578 1 81.88 74 GLU B CA 1
ATOM 2272 C C . GLU B 1 74 ? 1.874 17.188 2.604 1 81.88 74 GLU B C 1
ATOM 2274 O O . GLU B 1 74 ? 1.493 16.312 1.824 1 81.88 74 GLU B O 1
ATOM 2279 N N . GLU B 1 75 ? 3.037 17.641 2.688 1 81.12 75 GLU B N 1
ATOM 2280 C CA . GLU B 1 75 ? 4.07 17.078 1.828 1 81.12 75 GLU B CA 1
ATOM 2281 C C . GLU B 1 75 ? 4.316 15.609 2.158 1 81.12 75 GLU B C 1
ATOM 2283 O O . GLU B 1 75 ? 4.469 14.781 1.256 1 81.12 75 GLU B O 1
ATOM 2288 N N . THR B 1 76 ? 4.258 15.344 3.402 1 76.56 76 THR B N 1
ATOM 2289 C CA . THR B 1 76 ? 4.445 13.961 3.842 1 76.56 76 THR B CA 1
ATOM 2290 C C . THR B 1 76 ? 3.281 13.086 3.385 1 76.56 76 THR B C 1
ATOM 2292 O O . THR B 1 76 ? 3.488 11.961 2.93 1 76.56 76 THR B O 1
ATOM 2295 N N . ALA B 1 77 ? 2.127 13.641 3.5 1 75.75 77 ALA B N 1
ATOM 2296 C CA . ALA B 1 77 ? 0.94 12.906 3.062 1 75.75 77 ALA B CA 1
ATOM 2297 C C . ALA B 1 77 ? 1.001 12.609 1.566 1 75.75 77 ALA B C 1
ATOM 2299 O O . ALA B 1 77 ? 0.692 11.492 1.137 1 75.75 77 ALA B O 1
ATOM 2300 N N . ARG B 1 78 ? 1.447 13.531 0.789 1 76.12 78 ARG B N 1
ATOM 2301 C CA . ARG B 1 78 ? 1.569 13.359 -0.655 1 76.12 78 ARG B CA 1
ATOM 2302 C C . ARG B 1 78 ? 2.639 12.328 -0.994 1 76.12 78 ARG B C 1
ATOM 2304 O O . ARG B 1 78 ? 2.439 11.484 -1.875 1 76.12 78 ARG B O 1
ATOM 2311 N N . ALA B 1 79 ? 3.631 12.422 -0.296 1 74.88 79 ALA B N 1
ATOM 2312 C CA . ALA B 1 79 ? 4.715 11.469 -0.503 1 74.88 79 ALA B CA 1
ATOM 2313 C C . ALA B 1 79 ? 4.266 10.047 -0.162 1 74.88 79 ALA B C 1
ATOM 2315 O O . ALA B 1 79 ? 4.617 9.094 -0.859 1 74.88 79 ALA B O 1
ATOM 2316 N N . ASN B 1 80 ? 3.449 9.977 0.829 1 74 80 ASN B N 1
ATOM 2317 C CA . ASN B 1 80 ? 2.938 8.672 1.24 1 74 80 ASN B CA 1
ATOM 2318 C C . ASN B 1 80 ? 1.992 8.086 0.196 1 74 80 ASN B C 1
ATOM 2320 O O . ASN B 1 80 ? 2.051 6.895 -0.098 1 74 80 ASN B O 1
ATOM 2324 N N . PHE B 1 81 ? 1.243 8.945 -0.428 1 75.12 81 PHE B N 1
ATOM 2325 C CA . PHE B 1 81 ? 0.325 8.484 -1.464 1 75.12 81 PHE B CA 1
ATOM 2326 C C . PHE B 1 81 ? 1.089 8.016 -2.695 1 75.12 81 PHE B C 1
ATOM 2328 O O . PHE B 1 81 ? 0.769 6.973 -3.271 1 75.12 81 PHE B O 1
ATOM 2335 N N . SER B 1 82 ? 2.016 8.742 -2.984 1 80.06 82 SER B N 1
ATOM 2336 C CA . SER B 1 82 ? 2.828 8.367 -4.141 1 80.06 82 SER B CA 1
ATOM 2337 C C . SER B 1 82 ? 3.564 7.059 -3.896 1 80.06 82 SER B C 1
ATOM 2339 O O . SER B 1 82 ? 3.611 6.195 -4.777 1 80.06 82 SER B O 1
ATOM 2341 N N . ALA B 1 83 ? 4.09 6.887 -2.756 1 78.44 83 ALA B N 1
ATOM 2342 C CA . ALA B 1 83 ? 4.789 5.66 -2.387 1 78.44 83 ALA B CA 1
ATOM 2343 C C . ALA B 1 83 ? 3.838 4.469 -2.381 1 78.44 83 ALA B C 1
ATOM 2345 O O . ALA B 1 83 ? 4.219 3.363 -2.777 1 78.44 83 ALA B O 1
ATOM 2346 N N . GLN B 1 84 ? 2.676 4.742 -1.991 1 83.94 84 GLN B N 1
ATOM 2347 C CA . GLN B 1 84 ? 1.672 3.684 -1.978 1 83.94 84 GLN B CA 1
ATOM 2348 C C . GLN B 1 84 ? 1.336 3.227 -3.395 1 83.94 84 GLN B C 1
ATOM 2350 O O . GLN B 1 84 ? 1.283 2.027 -3.668 1 83.94 84 GLN B O 1
ATOM 2355 N N . ALA B 1 85 ? 1.113 4.172 -4.254 1 86.25 85 ALA B N 1
ATOM 2356 C CA . ALA B 1 85 ? 0.803 3.844 -5.645 1 86.25 85 ALA B CA 1
ATOM 2357 C C . ALA B 1 85 ? 1.954 3.084 -6.297 1 86.25 85 ALA B C 1
ATOM 2359 O O . ALA B 1 85 ? 1.729 2.139 -7.059 1 86.25 85 ALA B O 1
ATOM 2360 N N . GLN B 1 86 ? 3.117 3.48 -5.992 1 89.25 86 GLN B N 1
ATOM 2361 C CA . GLN B 1 86 ? 4.293 2.797 -6.52 1 89.25 86 GLN B CA 1
ATOM 2362 C C . GLN B 1 86 ? 4.379 1.366 -5.996 1 89.25 86 GLN B C 1
ATOM 2364 O O . GLN B 1 86 ? 4.73 0.449 -6.742 1 89.25 86 GLN B O 1
ATOM 2369 N N . THR B 1 87 ? 4.062 1.212 -4.773 1 91.81 87 THR B N 1
ATOM 2370 C CA . THR B 1 87 ? 4.082 -0.113 -4.164 1 91.81 87 THR B CA 1
ATOM 2371 C C . THR B 1 87 ? 3.047 -1.024 -4.82 1 91.81 87 THR B C 1
ATOM 2373 O O . THR B 1 87 ? 3.336 -2.182 -5.125 1 91.81 87 THR B O 1
ATOM 2376 N N . HIS B 1 88 ? 1.877 -0.478 -5.047 1 93.31 88 HIS B N 1
ATOM 2377 C CA . HIS B 1 88 ? 0.83 -1.25 -5.707 1 93.31 88 HIS B CA 1
ATOM 2378 C C . HIS B 1 88 ? 1.258 -1.676 -7.105 1 93.31 88 HIS B C 1
ATOM 2380 O O . HIS B 1 88 ? 1.104 -2.842 -7.48 1 93.31 88 HIS B O 1
ATOM 2386 N N . GLY B 1 89 ? 1.804 -0.74 -7.797 1 95.06 89 GLY B N 1
ATOM 2387 C CA . GLY B 1 89 ? 2.307 -1.063 -9.125 1 95.06 89 GLY B CA 1
ATOM 2388 C C . GLY B 1 89 ? 3.396 -2.119 -9.102 1 95.06 89 GLY B C 1
ATOM 2389 O O . GLY B 1 89 ? 3.428 -3.002 -9.969 1 95.06 89 GLY B O 1
ATOM 2390 N N . ALA B 1 90 ? 4.211 -2.041 -8.141 1 96.75 90 ALA B N 1
ATOM 2391 C CA . ALA B 1 90 ? 5.297 -3.008 -7.988 1 96.75 90 ALA B CA 1
ATOM 2392 C C . ALA B 1 90 ? 4.75 -4.414 -7.762 1 96.75 90 ALA B C 1
ATOM 2394 O O . ALA B 1 90 ? 5.223 -5.375 -8.375 1 96.75 90 ALA B O 1
ATOM 2395 N N . VAL B 1 91 ? 3.807 -4.516 -6.922 1 98.06 91 VAL B N 1
ATOM 2396 C CA . VAL B 1 91 ? 3.209 -5.805 -6.602 1 98.06 91 VAL B CA 1
ATOM 2397 C C . VAL B 1 91 ? 2.609 -6.426 -7.859 1 98.06 91 VAL B C 1
ATOM 2399 O O . VAL B 1 91 ? 2.873 -7.59 -8.172 1 98.06 91 VAL B O 1
ATOM 2402 N N . VAL B 1 92 ? 1.883 -5.609 -8.547 1 97.75 92 VAL B N 1
ATOM 2403 C CA . VAL B 1 92 ? 1.22 -6.102 -9.75 1 97.75 92 VAL B CA 1
ATOM 2404 C C . VAL B 1 92 ? 2.266 -6.539 -10.773 1 97.75 92 VAL B C 1
ATOM 2406 O O . VAL B 1 92 ? 2.135 -7.602 -11.383 1 97.75 92 VAL B O 1
ATOM 2409 N N . ASP B 1 93 ? 3.271 -5.805 -10.938 1 97.56 93 ASP B N 1
ATOM 2410 C CA . ASP B 1 93 ? 4.355 -6.145 -11.852 1 97.56 93 ASP B CA 1
ATOM 2411 C C . ASP B 1 93 ? 5.012 -7.465 -11.461 1 97.56 93 ASP B C 1
ATOM 2413 O O . ASP B 1 93 ? 5.301 -8.305 -12.328 1 97.56 93 ASP B O 1
ATOM 2417 N N . LEU B 1 94 ? 5.246 -7.66 -10.234 1 98.5 94 LEU B N 1
ATOM 2418 C CA . LEU B 1 94 ? 5.867 -8.891 -9.75 1 98.5 94 LEU B CA 1
ATOM 2419 C C . LEU B 1 94 ? 4.969 -10.094 -10.016 1 98.5 94 LEU B C 1
ATOM 2421 O O . LEU B 1 94 ? 5.445 -11.148 -10.453 1 98.5 94 LEU B O 1
ATOM 2425 N N . LEU B 1 95 ? 3.723 -9.891 -9.82 1 98 95 LEU B N 1
ATOM 2426 C CA . LEU B 1 95 ? 2.768 -10.984 -9.977 1 98 95 LEU B CA 1
ATOM 2427 C C . LEU B 1 95 ? 2.604 -11.352 -11.445 1 98 95 LEU B C 1
ATOM 2429 O O . LEU B 1 95 ? 2.152 -12.461 -11.766 1 98 95 LEU B O 1
ATOM 2433 N N . ASP B 1 96 ? 3.041 -10.469 -12.32 1 97.19 96 ASP B N 1
ATOM 2434 C CA . ASP B 1 96 ? 2.955 -10.719 -13.758 1 97.19 96 ASP B CA 1
ATOM 2435 C C . ASP B 1 96 ? 4.148 -11.539 -14.242 1 97.19 96 ASP B C 1
ATOM 2437 O O . ASP B 1 96 ? 4.227 -11.891 -15.422 1 97.19 96 ASP B O 1
ATOM 2441 N N . SER B 1 97 ? 5.043 -11.867 -13.32 1 97.94 97 SER B N 1
ATOM 2442 C CA . SER B 1 97 ? 6.223 -12.633 -13.703 1 97.94 97 SER B CA 1
ATOM 2443 C C . SER B 1 97 ? 5.836 -13.977 -14.32 1 97.94 97 SER B C 1
ATOM 2445 O O . SER B 1 97 ? 4.906 -14.633 -13.844 1 97.94 97 SER B O 1
ATOM 2447 N N . ARG B 1 98 ? 6.695 -14.5 -15.297 1 96.62 98 ARG B N 1
ATOM 2448 C CA . ARG B 1 98 ? 6.375 -15.719 -16.047 1 96.62 98 ARG B CA 1
ATOM 2449 C C . ARG B 1 98 ? 7.191 -16.906 -15.531 1 96.62 98 ARG B C 1
ATOM 2451 O O . ARG B 1 98 ? 6.82 -18.062 -15.742 1 96.62 98 ARG B O 1
ATOM 2458 N N . ASN B 1 99 ? 8.25 -16.641 -14.984 1 97.19 99 ASN B N 1
ATOM 2459 C CA . ASN B 1 99 ? 9.164 -17.625 -14.422 1 97.19 99 ASN B CA 1
ATOM 2460 C C . ASN B 1 99 ? 10.172 -16.984 -13.477 1 97.19 99 ASN B C 1
ATOM 2462 O O . ASN B 1 99 ? 10.141 -15.766 -13.266 1 97.19 99 ASN B O 1
ATOM 2466 N N . HIS B 1 100 ? 11.031 -17.766 -12.992 1 97.88 100 HIS B N 1
ATOM 2467 C CA . HIS B 1 100 ? 11.984 -17.281 -11.992 1 97.88 100 HIS B CA 1
ATOM 2468 C C . HIS B 1 100 ? 12.883 -16.203 -12.57 1 97.88 100 HIS B C 1
ATOM 2470 O O . HIS B 1 100 ? 13.164 -15.195 -11.906 1 97.88 100 HIS B O 1
ATOM 2476 N N . SER B 1 101 ? 13.359 -16.406 -13.797 1 98.25 101 SER B N 1
ATOM 2477 C CA . SER B 1 101 ? 14.242 -15.438 -14.438 1 98.25 101 SER B CA 1
ATOM 2478 C C . SER B 1 101 ? 13.531 -14.102 -14.633 1 98.25 101 SER B C 1
ATOM 2480 O O . SER B 1 101 ? 14.109 -13.047 -14.375 1 98.25 101 SER B O 1
ATOM 2482 N N . ASP B 1 102 ? 12.328 -14.203 -15.07 1 98.5 102 ASP B N 1
ATOM 2483 C CA . ASP B 1 102 ? 11.523 -13 -15.258 1 98.5 102 ASP B CA 1
ATOM 2484 C C . ASP B 1 102 ? 11.297 -12.273 -13.938 1 98.5 102 ASP B C 1
ATOM 2486 O O . ASP B 1 102 ? 11.32 -11.047 -13.883 1 98.5 102 ASP B O 1
ATOM 2490 N N . LEU B 1 103 ? 11.047 -13.016 -12.875 1 98.62 103 LEU B N 1
ATOM 2491 C CA . LEU B 1 103 ? 10.844 -12.445 -11.547 1 98.62 103 LEU B CA 1
ATOM 2492 C C . LEU B 1 103 ? 12.07 -11.648 -11.109 1 98.62 103 LEU B C 1
ATOM 2494 O O . LEU B 1 103 ? 11.938 -10.539 -10.602 1 98.62 103 LEU B O 1
ATOM 2498 N N . ALA B 1 104 ? 13.211 -12.172 -11.336 1 98.62 104 ALA B N 1
ATOM 2499 C CA . ALA B 1 104 ? 14.453 -11.484 -10.984 1 98.62 104 ALA B CA 1
ATOM 2500 C C . ALA B 1 104 ? 14.602 -10.188 -11.773 1 98.62 104 ALA B C 1
ATOM 2502 O O . ALA B 1 104 ? 14.984 -9.156 -11.211 1 98.62 104 ALA B O 1
ATOM 2503 N N . ARG B 1 105 ? 14.305 -10.32 -13.016 1 98.5 105 ARG B N 1
ATOM 2504 C CA . ARG B 1 105 ? 14.391 -9.141 -13.875 1 98.5 105 ARG B CA 1
ATOM 2505 C C . ARG B 1 105 ? 13.438 -8.047 -13.391 1 98.5 105 ARG B C 1
ATOM 2507 O O . ARG B 1 105 ? 13.812 -6.875 -13.328 1 98.5 105 ARG B O 1
ATOM 2514 N N . ARG B 1 106 ? 12.273 -8.414 -13.07 1 98.62 106 ARG B N 1
ATOM 2515 C CA . ARG B 1 106 ? 11.258 -7.457 -12.625 1 98.62 106 ARG B CA 1
ATOM 2516 C C . ARG B 1 106 ? 11.641 -6.832 -11.289 1 98.62 106 ARG B C 1
ATOM 2518 O O . ARG B 1 106 ? 11.391 -5.648 -11.062 1 98.62 106 ARG B O 1
ATOM 2525 N N . VAL B 1 107 ? 12.219 -7.566 -10.391 1 98.62 107 VAL B N 1
ATOM 2526 C CA . VAL B 1 107 ? 12.688 -7.031 -9.117 1 98.62 107 VAL B CA 1
ATOM 2527 C C . VAL B 1 107 ? 13.711 -5.926 -9.359 1 98.62 107 VAL B C 1
ATOM 2529 O O . VAL B 1 107 ? 13.617 -4.848 -8.773 1 98.62 107 VAL B O 1
ATOM 2532 N N . ASP B 1 108 ? 14.602 -6.211 -10.211 1 98.19 108 ASP B N 1
ATOM 2533 C CA . ASP B 1 108 ? 15.633 -5.219 -10.508 1 98.19 108 ASP B CA 1
ATOM 2534 C C . ASP B 1 108 ? 15.031 -3.992 -11.195 1 98.19 108 ASP B C 1
ATOM 2536 O O . ASP B 1 108 ? 15.359 -2.857 -10.844 1 98.19 108 ASP B O 1
ATOM 2540 N N . GLU B 1 109 ? 14.188 -4.25 -12.133 1 97.94 109 GLU B N 1
ATOM 2541 C CA . GLU B 1 109 ? 13.555 -3.16 -12.875 1 97.94 109 GLU B CA 1
ATOM 2542 C C . GLU B 1 109 ? 12.742 -2.26 -11.953 1 97.94 109 GLU B C 1
ATOM 2544 O O . GLU B 1 109 ? 12.852 -1.033 -12.023 1 97.94 109 GLU B O 1
ATOM 2549 N N . LEU B 1 110 ? 11.953 -2.848 -11.078 1 96.62 110 LEU B N 1
ATOM 2550 C CA . LEU B 1 110 ? 11.125 -2.029 -10.203 1 96.62 110 LEU B CA 1
ATOM 2551 C C . LEU B 1 110 ? 11.984 -1.242 -9.219 1 96.62 110 LEU B C 1
ATOM 2553 O O . LEU B 1 110 ? 11.656 -0.103 -8.875 1 96.62 110 LEU B O 1
ATOM 2557 N N . ALA B 1 111 ? 13.07 -1.825 -8.742 1 96 111 ALA B N 1
ATOM 2558 C CA . ALA B 1 111 ? 13.984 -1.103 -7.859 1 96 111 ALA B CA 1
ATOM 2559 C C . ALA B 1 111 ? 14.5 0.17 -8.523 1 96 111 ALA B C 1
ATOM 2561 O O . ALA B 1 111 ? 14.5 1.241 -7.91 1 96 111 ALA B O 1
ATOM 2562 N N . ARG B 1 112 ? 14.797 0.045 -9.75 1 96.12 112 ARG B N 1
ATOM 2563 C CA . ARG B 1 112 ? 15.406 1.155 -10.477 1 96.12 112 ARG B CA 1
ATOM 2564 C C . ARG B 1 112 ? 14.359 2.17 -10.906 1 96.12 112 ARG B C 1
ATOM 2566 O O . ARG B 1 112 ? 14.508 3.369 -10.664 1 96.12 112 ARG B O 1
ATOM 2573 N N . THR B 1 113 ? 13.281 1.753 -11.438 1 95.06 113 THR B N 1
ATOM 2574 C CA . THR B 1 113 ? 12.336 2.635 -12.117 1 95.06 113 THR B CA 1
ATOM 2575 C C . THR B 1 113 ? 11.305 3.182 -11.133 1 95.06 113 THR B C 1
ATOM 2577 O O . THR B 1 113 ? 10.883 4.336 -11.242 1 95.06 113 THR B O 1
ATOM 2580 N N . ARG B 1 114 ? 10.93 2.379 -10.172 1 91 114 ARG B N 1
ATOM 2581 C CA . ARG B 1 114 ? 9.859 2.809 -9.273 1 91 114 ARG B CA 1
ATOM 2582 C C . ARG B 1 114 ? 10.438 3.402 -7.988 1 91 114 ARG B C 1
ATOM 2584 O O . ARG B 1 114 ? 9.875 4.344 -7.43 1 91 114 ARG B O 1
ATOM 2591 N N . PHE B 1 115 ? 11.609 2.908 -7.562 1 90.44 115 PHE B N 1
ATOM 2592 C CA . PHE B 1 115 ? 12.094 3.326 -6.25 1 90.44 115 PHE B CA 1
ATOM 2593 C C . PHE B 1 115 ? 13.391 4.117 -6.379 1 90.44 115 PHE B C 1
ATOM 2595 O O . PHE B 1 115 ? 13.922 4.613 -5.383 1 90.44 115 PHE B O 1
ATOM 2602 N N . GLY B 1 116 ? 13.883 4.242 -7.59 1 92.88 116 GLY B N 1
ATOM 2603 C CA . GLY B 1 116 ? 15.078 5.031 -7.832 1 92.88 116 GLY B CA 1
ATOM 2604 C C . GLY B 1 116 ? 16.312 4.445 -7.188 1 92.88 116 GLY B C 1
ATOM 2605 O O . GLY B 1 116 ? 17.219 5.184 -6.766 1 92.88 116 GLY B O 1
ATOM 2606 N N . LEU B 1 117 ? 16.375 3.219 -7.012 1 94.81 117 LEU B N 1
ATOM 2607 C CA . LEU B 1 117 ? 17.5 2.537 -6.391 1 94.81 117 LEU B CA 1
ATOM 2608 C C . LEU B 1 117 ? 18.516 2.111 -7.438 1 94.81 117 LEU B C 1
ATOM 2610 O O . LEU B 1 117 ? 18.25 2.18 -8.641 1 94.81 117 LEU B O 1
ATOM 2614 N N . ALA B 1 118 ? 19.688 1.742 -6.934 1 96.88 118 ALA B N 1
ATOM 2615 C CA . ALA B 1 118 ? 20.766 1.323 -7.828 1 96.88 118 ALA B CA 1
ATOM 2616 C C . ALA B 1 118 ? 20.516 -0.083 -8.367 1 96.88 118 ALA B C 1
ATOM 2618 O O . ALA B 1 118 ? 20.859 -0.389 -9.508 1 96.88 118 ALA B O 1
ATOM 2619 N N . ALA B 1 119 ? 19.875 -0.928 -7.508 1 97.38 119 ALA B N 1
ATOM 2620 C CA . ALA B 1 119 ? 19.672 -2.309 -7.938 1 97.38 119 ALA B CA 1
ATOM 2621 C C . ALA B 1 119 ? 18.703 -3.035 -6.996 1 97.38 119 ALA B C 1
ATOM 2623 O O . ALA B 1 119 ? 18.5 -2.605 -5.863 1 97.38 119 ALA B O 1
ATOM 2624 N N . GLY B 1 120 ? 18.172 -4.09 -7.469 1 97.94 120 GLY B N 1
ATOM 2625 C CA . GLY B 1 120 ? 17.453 -5.121 -6.738 1 97.94 120 GLY B CA 1
ATOM 2626 C C . GLY B 1 120 ? 17.766 -6.523 -7.215 1 97.94 120 GLY B C 1
ATOM 2627 O O . GLY B 1 120 ? 17.969 -6.75 -8.406 1 97.94 120 GLY B O 1
ATOM 2628 N N . LEU B 1 121 ? 17.812 -7.438 -6.273 1 98.38 121 LEU B N 1
ATOM 2629 C CA . LEU B 1 121 ? 18.156 -8.789 -6.699 1 98.38 121 LEU B CA 1
ATOM 2630 C C . LEU B 1 121 ? 17.562 -9.828 -5.754 1 98.38 121 LEU B C 1
ATOM 2632 O O . LEU B 1 121 ? 17.141 -9.492 -4.641 1 98.38 121 LEU B O 1
ATOM 2636 N N . ILE B 1 122 ? 17.484 -11.031 -6.219 1 98.5 122 ILE B N 1
ATOM 2637 C CA . ILE B 1 122 ? 17.109 -12.219 -5.461 1 98.5 122 ILE B CA 1
ATOM 2638 C C . ILE B 1 122 ? 18.281 -13.188 -5.395 1 98.5 122 ILE B C 1
ATOM 2640 O O . ILE B 1 122 ? 18.938 -13.461 -6.406 1 98.5 122 ILE B O 1
ATOM 2644 N N . ALA B 1 123 ? 18.547 -13.656 -4.207 1 98.06 123 ALA B N 1
ATOM 2645 C CA . ALA B 1 123 ? 19.609 -14.656 -4.012 1 98.06 123 ALA B CA 1
ATOM 2646 C C . ALA B 1 123 ? 19.047 -15.891 -3.312 1 98.06 123 ALA B C 1
ATOM 2648 O O . ALA B 1 123 ? 18.062 -15.812 -2.59 1 98.06 123 ALA B O 1
ATOM 2649 N N . LEU B 1 124 ? 19.719 -17.016 -3.545 1 97.75 124 LEU B N 1
ATOM 2650 C CA . LEU B 1 124 ? 19.219 -18.281 -3.01 1 97.75 124 LEU B CA 1
ATOM 2651 C C . LEU B 1 124 ? 20.375 -19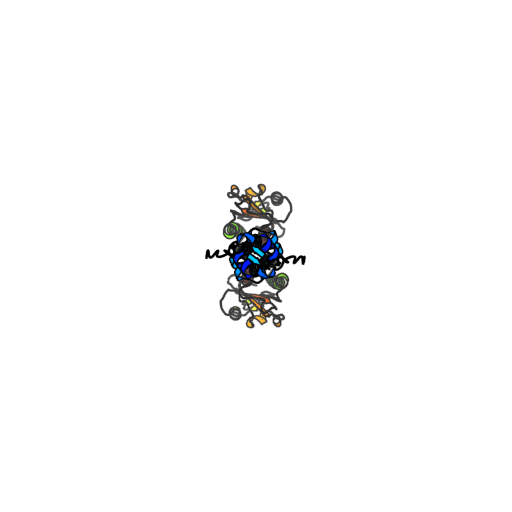.172 -2.559 1 97.75 124 LEU B C 1
ATOM 2653 O O . LEU B 1 124 ? 21.375 -19.281 -3.258 1 97.75 124 LEU B O 1
ATOM 2657 N N . GLU B 1 125 ? 20.172 -19.734 -1.373 1 97.19 125 GLU B N 1
ATOM 2658 C CA . GLU B 1 125 ? 21.094 -20.781 -0.939 1 97.19 125 GLU B CA 1
ATOM 2659 C C . GLU B 1 125 ? 20.734 -22.125 -1.572 1 97.19 125 GLU B C 1
ATOM 2661 O O . GLU B 1 125 ? 19.703 -22.703 -1.258 1 97.19 125 GLU B O 1
ATOM 2666 N N . VAL B 1 126 ? 21.719 -22.516 -2.443 1 95.06 126 VAL B N 1
ATOM 2667 C CA . VAL B 1 126 ? 21.453 -23.781 -3.133 1 95.06 126 VAL B CA 1
ATOM 2668 C C . VAL B 1 126 ? 22.766 -24.469 -3.471 1 95.06 126 VAL B C 1
ATOM 2670 O O . VAL B 1 126 ? 23.797 -23.812 -3.668 1 95.06 126 VAL B O 1
ATOM 2673 N N . GLU B 1 127 ? 22.859 -25.828 -3.465 1 92.25 127 GLU B N 1
ATOM 2674 C CA . GLU B 1 127 ? 24.062 -26.562 -3.818 1 92.25 127 GLU B CA 1
ATOM 2675 C C . GLU B 1 127 ? 24.375 -26.438 -5.309 1 92.25 127 GLU B C 1
ATOM 2677 O O . GLU B 1 127 ? 25.531 -26.328 -5.699 1 92.25 127 GLU B O 1
ATOM 2682 N N . GLY B 1 128 ? 23.422 -26.328 -6.164 1 90.38 128 GLY B N 1
ATOM 2683 C CA . GLY B 1 128 ? 23.578 -26.188 -7.605 1 90.38 128 GLY B CA 1
ATOM 2684 C C . GLY B 1 128 ? 23.328 -24.766 -8.094 1 90.38 128 GLY B C 1
ATOM 2685 O O . GLY B 1 128 ? 23.594 -23.797 -7.379 1 90.38 128 GLY B O 1
ATOM 2686 N N . ALA B 1 129 ? 23.172 -24.656 -9.305 1 93.19 129 ALA B N 1
ATOM 2687 C CA . ALA B 1 129 ? 22.906 -23.359 -9.898 1 93.19 129 ALA B CA 1
ATOM 2688 C C . ALA B 1 129 ? 21.531 -22.828 -9.484 1 93.19 129 ALA B C 1
ATOM 2690 O O . ALA B 1 129 ? 20.547 -23.562 -9.547 1 93.19 129 ALA B O 1
ATOM 2691 N N . PRO B 1 130 ? 21.5 -21.672 -9.062 1 95.31 130 PRO B N 1
ATOM 2692 C CA . PRO B 1 130 ? 20.188 -21.094 -8.812 1 95.31 130 PRO B CA 1
ATOM 2693 C C . PRO B 1 130 ? 19.406 -20.812 -10.102 1 95.31 130 PRO B C 1
ATOM 2695 O O . PRO B 1 130 ? 19.953 -20.938 -11.195 1 95.31 130 PRO B O 1
ATOM 2698 N N . PRO B 1 131 ? 18.125 -20.562 -9.945 1 95.75 131 PRO B N 1
ATOM 2699 C CA . PRO B 1 131 ? 17.406 -20.141 -11.148 1 95.75 131 PRO B CA 1
ATOM 2700 C C . PRO B 1 131 ? 18.109 -19.016 -11.906 1 95.75 131 PRO B C 1
ATOM 2702 O O . PRO B 1 131 ? 18.781 -18.188 -11.297 1 95.75 131 PRO B O 1
ATOM 2705 N N . ALA B 1 132 ? 17.922 -19.016 -13.211 1 94.88 132 ALA B N 1
ATOM 2706 C CA . ALA B 1 132 ? 18.547 -17.984 -14.031 1 94.88 132 ALA B CA 1
ATOM 2707 C C . ALA B 1 132 ? 18.188 -16.594 -13.523 1 94.88 132 ALA B C 1
ATOM 2709 O O . ALA B 1 132 ? 17.016 -16.312 -13.25 1 94.88 132 ALA B O 1
ATOM 2710 N N . GLY B 1 133 ? 19.188 -15.734 -13.336 1 95.88 133 GLY B N 1
ATOM 2711 C CA . GLY B 1 133 ? 18.969 -14.367 -12.891 1 95.88 133 GLY B CA 1
ATOM 2712 C C . GLY B 1 133 ? 19.094 -14.195 -11.391 1 95.88 133 GLY B C 1
ATOM 2713 O O . GLY B 1 133 ? 19.219 -13.078 -10.898 1 95.88 133 GLY B O 1
ATOM 2714 N N . TRP B 1 134 ? 19 -15.305 -10.703 1 97.81 134 TRP B N 1
ATOM 2715 C CA . TRP B 1 134 ? 19.172 -15.242 -9.258 1 97.81 134 TRP B CA 1
ATOM 2716 C C . TRP B 1 134 ? 20.641 -15.352 -8.883 1 97.81 134 TRP B C 1
ATOM 2718 O O . TRP B 1 134 ? 21.438 -15.93 -9.625 1 97.81 134 TRP B O 1
ATOM 2728 N N . ARG B 1 135 ? 20.938 -14.812 -7.766 1 97.56 135 ARG B N 1
ATOM 2729 C CA . ARG B 1 135 ? 22.297 -14.938 -7.262 1 97.56 135 ARG B CA 1
ATOM 2730 C C . ARG B 1 135 ? 22.469 -16.203 -6.426 1 97.56 135 ARG B C 1
ATOM 2732 O O . ARG B 1 135 ? 21.562 -16.578 -5.676 1 97.56 135 ARG B O 1
ATOM 2739 N N . HIS B 1 136 ? 23.672 -16.766 -6.559 1 97.06 136 HIS B N 1
ATOM 2740 C CA . HIS B 1 136 ? 23.984 -17.984 -5.824 1 97.06 136 HIS B CA 1
ATOM 2741 C C . HIS B 1 136 ? 24.562 -17.672 -4.445 1 97.06 136 HIS B C 1
ATOM 2743 O O . HIS B 1 136 ? 25.453 -16.828 -4.32 1 97.06 136 HIS B O 1
ATOM 2749 N N . LEU B 1 137 ? 24.016 -18.359 -3.51 1 96.69 137 LEU B N 1
ATOM 2750 C CA . LEU B 1 137 ? 24.562 -18.344 -2.158 1 96.69 137 LEU B CA 1
ATOM 2751 C C . LEU B 1 137 ? 24.844 -19.75 -1.662 1 96.69 137 LEU B C 1
ATOM 2753 O O . LEU B 1 137 ? 24.109 -20.688 -1.983 1 96.69 137 LEU B O 1
ATOM 2757 N N . VAL B 1 138 ? 25.906 -19.891 -0.917 1 95.75 138 VAL B N 1
ATOM 2758 C CA . VAL B 1 138 ? 26.188 -21.172 -0.292 1 95.75 138 VAL B CA 1
ATOM 2759 C C . VAL B 1 138 ? 25.406 -21.297 1.012 1 95.75 138 VAL B C 1
ATOM 2761 O O . VAL B 1 138 ? 24.922 -20.312 1.557 1 95.75 138 VAL B O 1
ATOM 2764 N N . ASP B 1 139 ? 25.312 -22.516 1.482 1 95.19 139 ASP B N 1
ATOM 2765 C CA . ASP B 1 139 ? 24.562 -22.781 2.705 1 95.19 139 ASP B CA 1
ATOM 2766 C C . ASP B 1 139 ? 25.094 -21.938 3.869 1 95.19 139 ASP B C 1
ATOM 2768 O O . ASP B 1 139 ? 26.312 -21.922 4.113 1 95.19 139 ASP B O 1
ATOM 2772 N N . GLY B 1 140 ? 24.172 -21.203 4.543 1 93.62 140 GLY B N 1
ATOM 2773 C CA . GLY B 1 140 ? 24.547 -20.438 5.719 1 93.62 140 GLY B CA 1
ATOM 2774 C C . GLY B 1 140 ? 24.984 -19.016 5.391 1 93.62 140 GLY B C 1
ATOM 2775 O O . GLY B 1 140 ? 25.219 -18.203 6.293 1 93.62 140 GLY B O 1
ATOM 2776 N N . GLN B 1 141 ? 25.125 -18.688 4.191 1 94 141 GLN B N 1
ATOM 2777 C CA . GLN B 1 141 ? 25.641 -17.391 3.797 1 94 141 GLN B CA 1
ATOM 2778 C C . GLN B 1 141 ? 24.656 -16.266 4.145 1 94 141 GLN B C 1
ATOM 2780 O O . GLN B 1 141 ? 25.078 -15.156 4.465 1 94 141 GLN B O 1
ATOM 2785 N N . VAL B 1 142 ? 23.391 -16.531 4.074 1 94.75 142 VAL B N 1
ATOM 2786 C CA . VAL B 1 142 ? 22.391 -15.531 4.453 1 94.75 142 VAL B CA 1
ATOM 2787 C C . VAL B 1 142 ? 22.578 -15.148 5.922 1 94.75 142 VAL B C 1
ATOM 2789 O O . VAL B 1 142 ? 22.516 -13.977 6.277 1 94.75 142 VAL B O 1
ATOM 2792 N N . ASP B 1 143 ? 22.812 -16.078 6.758 1 92.38 143 ASP B N 1
ATOM 2793 C CA . ASP B 1 143 ? 23.094 -15.82 8.164 1 92.38 143 ASP B CA 1
ATOM 2794 C C . ASP B 1 143 ? 24.312 -14.906 8.32 1 92.38 143 ASP B C 1
ATOM 2796 O O . ASP B 1 143 ? 24.297 -14 9.164 1 92.38 143 ASP B O 1
ATOM 2800 N N . MET B 1 144 ? 25.25 -15.172 7.562 1 89.88 144 MET B N 1
ATOM 2801 C CA . MET B 1 144 ? 26.469 -14.391 7.629 1 89.88 144 MET B CA 1
ATOM 2802 C C . MET B 1 144 ? 26.219 -12.945 7.203 1 89.88 144 MET B C 1
ATOM 2804 O O . MET B 1 144 ? 26.719 -12.008 7.832 1 89.88 144 MET B O 1
ATOM 2808 N N . ILE B 1 145 ? 25.469 -12.8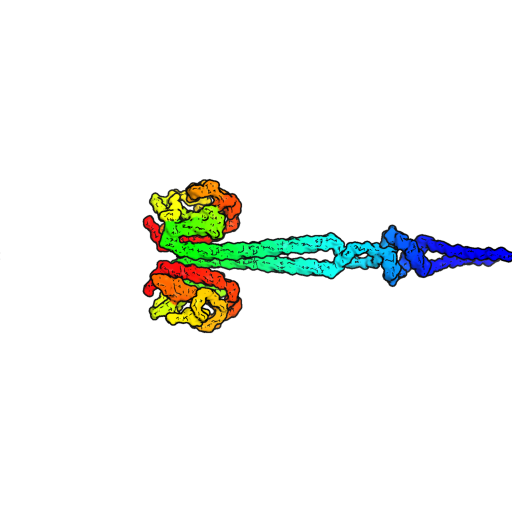52 6.156 1 91.88 145 ILE B N 1
ATOM 2809 C CA . ILE B 1 145 ? 25.188 -11.531 5.602 1 91.88 145 ILE B CA 1
ATOM 2810 C C . ILE B 1 145 ? 24.312 -10.734 6.566 1 91.88 145 ILE B C 1
ATOM 2812 O O . ILE B 1 145 ? 24.562 -9.555 6.809 1 91.88 145 ILE B O 1
ATOM 2816 N N . LEU B 1 146 ? 23.312 -11.359 7.148 1 91.44 146 LEU B N 1
ATOM 2817 C CA . LEU B 1 146 ? 22.344 -10.656 7.984 1 91.44 146 LEU B CA 1
ATOM 2818 C C . LEU B 1 146 ? 22.812 -10.609 9.438 1 91.44 146 LEU B C 1
ATOM 2820 O O . LEU B 1 146 ? 22.25 -9.867 10.25 1 91.44 146 LEU B O 1
ATOM 2824 N N . GLY B 1 147 ? 23.766 -11.336 9.742 1 85.56 147 GLY B N 1
ATOM 2825 C CA . GLY B 1 147 ? 24.297 -11.359 11.102 1 85.56 147 GLY B CA 1
ATOM 2826 C C . GLY B 1 147 ? 23.484 -12.25 12.031 1 85.56 147 GLY B C 1
ATOM 2827 O O . GLY B 1 147 ? 23.344 -11.953 13.219 1 85.56 147 GLY B O 1
ATOM 2828 N N . GLY B 1 148 ? 22.797 -13.227 11.57 1 83.44 148 GLY B N 1
ATOM 2829 C CA . GLY B 1 148 ? 22.031 -14.156 12.375 1 83.44 148 GLY B CA 1
ATOM 2830 C C . GLY B 1 148 ? 20.719 -14.57 11.727 1 83.44 148 GLY B C 1
ATOM 2831 O O . GLY B 1 148 ? 20.5 -14.312 10.539 1 83.44 148 GLY B O 1
ATOM 2832 N N . PRO B 1 149 ? 20 -15.367 12.57 1 74.56 149 PRO B N 1
ATOM 2833 C CA . PRO B 1 149 ? 18.781 -15.961 12.008 1 74.56 149 PRO B CA 1
ATOM 2834 C C . PRO B 1 149 ? 17.609 -14.984 11.992 1 74.56 149 PRO B C 1
ATOM 2836 O O . PRO B 1 149 ? 16.469 -15.391 11.75 1 74.56 149 PRO B O 1
ATOM 2839 N N . GLN B 1 150 ? 17.953 -13.766 12.141 1 69.12 150 GLN B N 1
ATOM 2840 C CA . GLN B 1 150 ? 16.859 -12.812 12.234 1 69.12 150 GLN B CA 1
ATOM 2841 C C . GLN B 1 150 ? 16.172 -12.625 10.883 1 69.12 150 GLN B C 1
ATOM 2843 O O . GLN B 1 150 ? 16.812 -12.672 9.844 1 69.12 150 GLN B O 1
ATOM 2848 N N . ARG B 1 151 ? 14.812 -12.75 11.039 1 60.94 151 ARG B N 1
ATOM 2849 C CA . ARG B 1 151 ? 14 -12.625 9.828 1 60.94 151 ARG B CA 1
ATOM 2850 C C . ARG B 1 151 ? 13.812 -11.156 9.445 1 60.94 151 ARG B C 1
ATOM 2852 O O . ARG B 1 151 ? 13.461 -10.852 8.305 1 60.94 151 ARG B O 1
ATOM 2859 N N . LEU B 1 152 ? 14.312 -10.281 10.234 1 68 152 LEU B N 1
ATOM 2860 C CA . LEU B 1 152 ? 13.883 -8.914 9.961 1 68 152 LEU B CA 1
ATOM 2861 C C . LEU B 1 152 ? 14.82 -8.242 8.969 1 68 152 LEU B C 1
ATOM 2863 O O . LEU B 1 152 ? 15.953 -8.695 8.766 1 68 152 LEU B O 1
ATOM 2867 N N . ALA B 1 153 ? 14.297 -7.156 8.297 1 77.44 153 ALA B N 1
ATOM 2868 C CA . ALA B 1 153 ? 14.992 -6.352 7.289 1 77.44 153 ALA B CA 1
ATOM 2869 C C . ALA B 1 153 ? 16.219 -5.672 7.883 1 77.44 153 ALA B C 1
ATOM 2871 O O . ALA B 1 153 ? 16.172 -5.133 8.992 1 77.44 153 ALA B O 1
ATOM 2872 N N . ARG B 1 154 ? 17.406 -6.008 7.355 1 81.5 154 ARG B N 1
ATOM 2873 C CA . ARG B 1 154 ? 18.625 -5.27 7.68 1 81.5 154 ARG B CA 1
ATOM 2874 C C . ARG B 1 154 ? 18.797 -4.07 6.754 1 81.5 154 ARG B C 1
ATOM 2876 O O . ARG B 1 154 ? 18.75 -4.211 5.531 1 81.5 154 ARG B O 1
ATOM 2883 N N . MET B 1 155 ? 18.922 -2.938 7.477 1 85.69 155 MET B N 1
ATOM 2884 C CA . MET B 1 155 ? 19.109 -1.701 6.723 1 85.69 155 MET B CA 1
ATOM 2885 C C . MET B 1 155 ? 20.484 -1.101 6.988 1 85.69 155 MET B C 1
ATOM 2887 O O . MET B 1 155 ? 20.984 -1.133 8.117 1 85.69 155 MET B O 1
ATOM 2891 N N . GLY B 1 156 ? 21.062 -0.656 5.953 1 86.94 156 GLY B N 1
ATOM 2892 C CA . GLY B 1 156 ? 22.344 0.026 6.102 1 86.94 156 GLY B CA 1
ATOM 2893 C C . GLY B 1 156 ? 23.453 -0.601 5.277 1 86.94 156 GLY B C 1
ATOM 2894 O O . GLY B 1 156 ? 23.219 -1.568 4.547 1 86.94 156 GLY B O 1
ATOM 2895 N N . PHE B 1 157 ? 24.531 -0.098 5.465 1 87.38 157 PHE B N 1
ATOM 2896 C CA . PHE B 1 157 ? 25.672 -0.563 4.684 1 87.38 157 PHE B CA 1
ATOM 2897 C C . PHE B 1 157 ? 26.172 -1.904 5.203 1 87.38 157 PHE B C 1
ATOM 2899 O O . PHE B 1 157 ? 26.375 -2.076 6.406 1 87.38 157 PHE B O 1
ATOM 2906 N N . ALA B 1 158 ? 26.297 -2.848 4.328 1 87.06 158 ALA B N 1
ATOM 2907 C CA . ALA B 1 158 ? 26.812 -4.18 4.645 1 87.06 158 ALA B CA 1
ATOM 2908 C C . ALA B 1 158 ? 27.875 -4.613 3.637 1 87.06 158 ALA B C 1
ATOM 2910 O O . ALA B 1 158 ? 27.547 -5.125 2.562 1 87.06 158 ALA B O 1
ATOM 2911 N N . PRO B 1 159 ? 29.109 -4.609 3.994 1 88.31 159 PRO B N 1
ATOM 2912 C CA . PRO B 1 159 ? 30.172 -4.961 3.057 1 88.31 159 PRO B CA 1
ATOM 2913 C C . PRO B 1 159 ? 30.094 -6.41 2.584 1 88.31 159 PRO B C 1
ATOM 2915 O O . PRO B 1 159 ? 30.469 -6.719 1.449 1 88.31 159 PRO B O 1
ATOM 2918 N N . THR B 1 160 ? 29.594 -7.289 3.451 1 86.94 160 THR B N 1
ATOM 2919 C CA . THR B 1 160 ? 29.531 -8.719 3.16 1 86.94 160 THR B CA 1
ATOM 2920 C C . THR B 1 160 ? 28.562 -9 2.023 1 86.94 160 THR B C 1
ATOM 2922 O O . THR B 1 160 ? 28.578 -10.078 1.432 1 86.94 160 THR B O 1
ATOM 2925 N N . ALA B 1 161 ? 27.766 -7.98 1.708 1 90 161 ALA B N 1
ATOM 2926 C CA . ALA B 1 161 ? 26.719 -8.203 0.707 1 90 161 ALA B CA 1
ATOM 2927 C C . ALA B 1 161 ? 27.078 -7.512 -0.609 1 90 161 ALA B C 1
ATOM 2929 O O . ALA B 1 161 ? 26.359 -7.672 -1.608 1 90 161 ALA B O 1
ATOM 2930 N N . LEU B 1 162 ? 28.141 -6.844 -0.703 1 90.31 162 LEU B N 1
ATOM 2931 C CA . LEU B 1 162 ? 28.484 -6.043 -1.871 1 90.31 162 LEU B CA 1
ATOM 2932 C C . LEU B 1 162 ? 28.672 -6.926 -3.102 1 90.31 162 LEU B C 1
ATOM 2934 O O . LEU B 1 162 ? 28.328 -6.527 -4.215 1 90.31 162 LEU B O 1
ATOM 2938 N N . GLY B 1 163 ? 29.203 -8.102 -2.904 1 91.94 163 GLY B N 1
ATOM 2939 C CA . GLY B 1 163 ? 29.469 -9.023 -4.008 1 91.94 163 GLY B CA 1
ATOM 2940 C C . GLY B 1 163 ? 28.203 -9.469 -4.711 1 91.94 163 GLY B C 1
ATOM 2941 O O . GLY B 1 163 ? 28.234 -9.867 -5.879 1 91.94 163 GLY B O 1
ATOM 2942 N N . LEU B 1 164 ? 27.109 -9.336 -4.035 1 94.81 164 LEU B N 1
ATOM 2943 C CA . LEU B 1 164 ? 25.844 -9.781 -4.605 1 94.81 164 LEU B CA 1
ATOM 2944 C C . LEU B 1 164 ? 25.422 -8.867 -5.754 1 94.81 164 LEU B C 1
ATOM 2946 O O . LEU B 1 164 ? 24.688 -9.297 -6.656 1 94.81 164 LEU B O 1
ATOM 2950 N N . PHE B 1 165 ? 25.906 -7.652 -5.738 1 96.38 165 PHE B N 1
ATOM 2951 C CA . PHE B 1 165 ? 25.422 -6.66 -6.688 1 96.38 165 PHE B CA 1
ATOM 2952 C C . PHE B 1 165 ? 26.312 -6.617 -7.926 1 96.38 165 PHE B C 1
ATOM 2954 O O . PHE B 1 165 ? 26.062 -5.84 -8.852 1 96.38 165 PHE B O 1
ATOM 2961 N N . GLY B 1 166 ? 27.344 -7.449 -7.934 1 93.62 166 GLY B N 1
ATOM 2962 C CA . GLY B 1 166 ? 28.188 -7.547 -9.109 1 93.62 166 GLY B CA 1
ATOM 2963 C C . GLY B 1 166 ? 28.844 -6.227 -9.477 1 93.62 166 GLY B C 1
ATOM 2964 O O . GLY B 1 166 ? 29.469 -5.582 -8.641 1 93.62 166 GLY B O 1
ATOM 2965 N N . ASP B 1 167 ? 28.547 -5.754 -10.742 1 92.75 167 ASP B N 1
ATOM 2966 C CA . ASP B 1 167 ? 29.234 -4.594 -11.305 1 92.75 167 ASP B CA 1
ATOM 2967 C C . ASP B 1 167 ? 28.766 -3.301 -10.641 1 92.75 167 ASP B C 1
ATOM 2969 O O . ASP B 1 167 ? 29.484 -2.303 -10.641 1 92.75 167 ASP B O 1
ATOM 2973 N N . VAL B 1 168 ? 27.641 -3.326 -10.062 1 93.75 168 VAL B N 1
ATOM 2974 C CA . VAL B 1 168 ? 27.094 -2.1 -9.492 1 93.75 168 VAL B CA 1
ATOM 2975 C C . VAL B 1 168 ? 27.484 -1.998 -8.016 1 93.75 168 VAL B C 1
ATOM 2977 O O . VAL B 1 168 ? 27.25 -0.973 -7.375 1 93.75 168 VAL B O 1
ATOM 2980 N N . GLY B 1 169 ? 28.156 -2.939 -7.488 1 93.75 169 GLY B N 1
ATOM 2981 C CA . GLY B 1 169 ? 28.578 -3.025 -6.098 1 93.75 169 GLY B CA 1
ATOM 2982 C C . GLY B 1 169 ? 29.266 -1.767 -5.602 1 93.75 169 GLY B C 1
ATOM 2983 O O . GLY B 1 169 ? 28.859 -1.188 -4.594 1 93.75 169 GLY B O 1
ATOM 2984 N N . PRO B 1 170 ? 30.203 -1.315 -6.336 1 92.81 170 PRO B N 1
ATOM 2985 C CA . PRO B 1 170 ? 30.969 -0.152 -5.895 1 92.81 170 PRO B CA 1
ATOM 2986 C C . PRO B 1 170 ? 30.125 1.106 -5.762 1 92.81 170 PRO B C 1
ATOM 2988 O O . PRO B 1 170 ? 30.5 2.047 -5.062 1 92.81 170 PRO B O 1
ATOM 2991 N N . GLU B 1 171 ? 28.984 1.112 -6.332 1 94.25 171 GLU B N 1
ATOM 2992 C CA . GLU B 1 171 ? 28.125 2.287 -6.309 1 94.25 171 GLU B CA 1
ATOM 2993 C C . GLU B 1 171 ? 27.188 2.254 -5.109 1 94.25 171 GLU B C 1
ATOM 2995 O O . GLU B 1 171 ? 26.547 3.258 -4.789 1 94.25 171 GLU B O 1
ATOM 3000 N N . ILE B 1 172 ? 27.125 1.118 -4.477 1 95.44 172 ILE B N 1
ATOM 3001 C CA . ILE B 1 172 ? 26.109 0.933 -3.432 1 95.44 172 ILE B CA 1
ATOM 3002 C C . ILE B 1 172 ? 26.625 1.533 -2.121 1 95.44 172 ILE B C 1
ATOM 3004 O O . ILE B 1 172 ? 27.672 1.148 -1.621 1 95.44 172 ILE B O 1
ATOM 3008 N N . GLY B 1 173 ? 25.812 2.484 -1.59 1 93.94 173 GLY B N 1
ATOM 3009 C CA . GLY B 1 173 ? 26.156 3.119 -0.326 1 93.94 173 GLY B CA 1
ATOM 3010 C C . GLY B 1 173 ? 25.344 2.596 0.843 1 93.94 173 GLY B C 1
ATOM 3011 O O . GLY B 1 173 ? 25.719 2.777 2.002 1 93.94 173 GLY B O 1
ATOM 3012 N N . SER B 1 174 ? 24.203 2.064 0.573 1 93.25 174 SER B N 1
ATOM 3013 C CA . SER B 1 174 ? 23.344 1.45 1.579 1 93.25 174 SER B CA 1
ATOM 3014 C C . SER B 1 174 ? 22.484 0.348 0.971 1 93.25 174 SER B C 1
ATOM 3016 O O . SER B 1 174 ? 22.328 0.281 -0.25 1 93.25 174 SER B O 1
ATOM 3018 N N . MET B 1 175 ? 22.031 -0.54 1.825 1 93.75 175 MET B N 1
ATOM 3019 C CA . MET B 1 175 ? 21.25 -1.67 1.33 1 93.75 175 MET B CA 1
ATOM 3020 C C . MET B 1 175 ? 20.109 -2 2.281 1 93.75 175 MET B C 1
ATOM 3022 O O . MET B 1 175 ? 20.141 -1.616 3.453 1 93.75 175 MET B O 1
ATOM 3026 N N . ALA B 1 176 ? 19.094 -2.545 1.739 1 94.31 176 ALA B N 1
ATOM 3027 C CA . ALA B 1 176 ? 18.016 -3.193 2.475 1 94.31 176 ALA B CA 1
ATOM 3028 C C . ALA B 1 176 ? 17.922 -4.672 2.105 1 94.31 176 ALA B C 1
ATOM 3030 O O . ALA B 1 176 ? 17.812 -5.02 0.927 1 94.31 176 ALA B O 1
ATOM 3031 N N . MET B 1 177 ? 17.953 -5.512 3.113 1 94.69 177 MET B N 1
ATOM 3032 C CA . MET B 1 177 ? 17.969 -6.945 2.852 1 94.69 177 MET B CA 1
ATOM 3033 C C . MET B 1 177 ? 16.984 -7.684 3.746 1 94.69 177 MET B C 1
ATOM 3035 O O . MET B 1 177 ? 16.844 -7.352 4.926 1 94.69 177 MET B O 1
ATOM 3039 N N . VAL B 1 178 ? 16.359 -8.625 3.184 1 95.31 178 VAL B N 1
ATOM 3040 C CA . VAL B 1 178 ? 15.359 -9.406 3.912 1 95.31 178 VAL B CA 1
ATOM 3041 C C . VAL B 1 178 ? 15.555 -10.891 3.617 1 95.31 178 VAL B C 1
ATOM 3043 O O . VAL B 1 178 ? 15.695 -11.289 2.457 1 95.31 178 VAL B O 1
ATOM 3046 N N . ARG B 1 179 ? 15.531 -11.648 4.684 1 96 179 ARG B N 1
ATOM 3047 C CA . ARG B 1 179 ? 15.562 -13.102 4.535 1 96 179 ARG B CA 1
ATOM 3048 C C . ARG B 1 179 ? 14.258 -13.625 3.939 1 96 179 ARG B C 1
ATOM 3050 O O . ARG B 1 179 ? 13.18 -13.164 4.309 1 96 179 ARG B O 1
ATOM 3057 N N . MET B 1 180 ? 14.422 -14.586 3.031 1 96.25 180 MET B N 1
ATOM 3058 C CA . MET B 1 180 ? 13.242 -15.227 2.453 1 96.25 180 MET B CA 1
ATOM 3059 C C . MET B 1 180 ? 13.266 -16.734 2.684 1 96.25 180 MET B C 1
ATOM 3061 O O . MET B 1 180 ? 14.344 -17.328 2.822 1 96.25 180 MET B O 1
ATOM 3065 N N . ALA B 1 181 ? 12.133 -17.281 2.797 1 94.88 181 ALA B N 1
ATOM 3066 C CA . ALA B 1 181 ? 11.906 -18.719 2.816 1 94.88 181 ALA B CA 1
ATOM 3067 C C . ALA B 1 181 ? 10.953 -19.141 1.699 1 94.88 181 ALA B C 1
ATOM 3069 O O . ALA B 1 181 ? 9.781 -18.781 1.706 1 94.88 181 ALA B O 1
ATOM 3070 N N . ILE B 1 182 ? 11.492 -19.922 0.785 1 94.62 182 ILE B N 1
ATOM 3071 C CA . ILE B 1 182 ? 10.75 -20.203 -0.438 1 94.62 182 ILE B CA 1
ATOM 3072 C C . ILE B 1 182 ? 10.57 -21.703 -0.591 1 94.62 182 ILE B C 1
ATOM 3074 O O . ILE B 1 182 ? 11.516 -22.484 -0.39 1 94.62 182 ILE B O 1
ATOM 3078 N N . TRP B 1 183 ? 9.422 -22.203 -1.073 1 93.5 183 TRP B N 1
ATOM 3079 C CA . TRP B 1 183 ? 9.062 -23.578 -1.415 1 93.5 183 TRP B CA 1
ATOM 3080 C C . TRP B 1 183 ? 8.914 -24.422 -0.159 1 93.5 183 TRP B C 1
ATOM 3082 O O . TRP B 1 183 ? 8.906 -23.906 0.958 1 93.5 183 TRP B O 1
ATOM 3092 N N . GLU B 1 184 ? 8.547 -25.688 -0.418 1 89.12 184 GLU B N 1
ATOM 3093 C CA . GLU B 1 184 ? 8.445 -26.75 0.573 1 89.12 184 GLU B CA 1
ATOM 3094 C C . GLU B 1 184 ? 9.078 -28.047 0.057 1 89.12 184 GLU B C 1
ATOM 3096 O O . GLU B 1 184 ? 8.578 -28.641 -0.898 1 89.12 184 GLU B O 1
ATOM 3101 N N . PRO B 1 185 ? 10.188 -28.5 0.75 1 90.44 185 PRO B N 1
ATOM 3102 C CA . PRO B 1 185 ? 10.844 -27.906 1.916 1 90.44 185 PRO B CA 1
ATOM 3103 C C . PRO B 1 185 ? 11.453 -26.547 1.618 1 90.44 185 PRO B C 1
ATOM 3105 O O . PRO B 1 185 ? 11.875 -26.281 0.489 1 90.44 185 PRO B O 1
ATOM 3108 N N . SER B 1 186 ? 11.617 -25.812 2.652 1 92.19 186 SER B N 1
ATOM 3109 C CA . SER B 1 186 ? 11.961 -24.391 2.5 1 92.19 186 SER B CA 1
ATOM 3110 C C . SER B 1 186 ? 13.438 -24.219 2.146 1 92.19 186 SER B C 1
ATOM 3112 O O . SER B 1 186 ? 14.297 -24.891 2.709 1 92.19 186 SER B O 1
ATOM 3114 N N . ARG B 1 187 ? 13.648 -23.344 1.246 1 94.19 187 ARG B N 1
ATOM 3115 C CA . ARG B 1 187 ? 14.992 -22.891 0.907 1 94.19 187 ARG B CA 1
ATOM 3116 C C . ARG B 1 187 ? 15.211 -21.438 1.349 1 94.19 187 ARG B C 1
ATOM 3118 O O . ARG B 1 187 ? 14.32 -20.609 1.212 1 94.19 187 ARG B O 1
ATOM 3125 N N . THR B 1 188 ? 16.391 -21.281 1.844 1 95.38 188 THR B N 1
ATOM 3126 C CA . THR B 1 188 ? 16.719 -19.953 2.338 1 95.38 188 THR B CA 1
ATOM 3127 C C . THR B 1 188 ? 17.141 -19.047 1.192 1 95.38 188 THR B C 1
ATOM 3129 O O . THR B 1 188 ? 17.953 -19.438 0.356 1 95.38 188 THR B O 1
ATOM 3132 N N . GLY B 1 189 ? 16.547 -17.859 1.15 1 96.44 189 GLY B N 1
ATOM 3133 C CA . GLY B 1 189 ? 16.906 -16.859 0.159 1 96.44 189 GLY B CA 1
ATOM 3134 C C . GLY B 1 189 ? 17.031 -15.469 0.74 1 96.44 189 GLY B C 1
ATOM 3135 O O . GLY B 1 189 ? 16.922 -15.281 1.955 1 96.44 189 GLY B O 1
ATOM 3136 N N . LEU B 1 190 ? 17.359 -14.57 -0.15 1 96.88 190 LEU B N 1
ATOM 3137 C CA . LEU B 1 190 ? 17.578 -13.172 0.235 1 96.88 190 LEU B CA 1
ATOM 3138 C C . LEU B 1 190 ? 17.047 -12.227 -0.835 1 96.88 190 LEU B C 1
ATOM 3140 O O . LEU B 1 190 ? 17.312 -12.414 -2.023 1 96.88 190 LEU B O 1
ATOM 3144 N N . LEU B 1 191 ? 16.203 -11.32 -0.402 1 97.62 191 LEU B N 1
ATOM 3145 C CA . LEU B 1 191 ? 15.883 -10.156 -1.222 1 97.62 191 LEU B CA 1
ATOM 3146 C C . LEU B 1 191 ? 16.734 -8.953 -0.811 1 97.62 191 LEU B C 1
ATOM 3148 O O . LEU B 1 191 ? 16.812 -8.625 0.375 1 97.62 191 LEU B O 1
ATOM 3152 N N . ALA B 1 192 ? 17.344 -8.312 -1.813 1 96.75 192 ALA B N 1
ATOM 3153 C CA . ALA B 1 192 ? 18.219 -7.191 -1.481 1 96.75 192 ALA B CA 1
ATOM 3154 C C . ALA B 1 192 ? 18 -6.027 -2.441 1 96.75 192 ALA B C 1
ATOM 3156 O O . ALA B 1 192 ? 17.828 -6.23 -3.646 1 96.75 192 ALA B O 1
ATOM 3157 N N . PHE B 1 193 ? 17.984 -4.898 -1.879 1 96.44 193 PHE B N 1
ATOM 3158 C CA . PHE B 1 193 ? 17.969 -3.65 -2.629 1 96.44 193 PHE B CA 1
ATOM 3159 C C . PHE B 1 193 ? 19.172 -2.787 -2.289 1 96.44 193 PHE B C 1
ATOM 3161 O O . PHE B 1 193 ? 19.578 -2.705 -1.127 1 96.44 193 PHE B O 1
ATOM 3168 N N . GLY B 1 194 ? 19.734 -2.182 -3.285 1 95.88 194 GLY B N 1
ATOM 3169 C CA . GLY B 1 194 ? 20.875 -1.297 -3.092 1 95.88 194 GLY B CA 1
ATOM 3170 C C . GLY B 1 194 ? 20.594 0.134 -3.514 1 95.88 194 GLY B C 1
ATOM 3171 O O . GLY B 1 194 ? 19.953 0.372 -4.539 1 95.88 194 GLY B O 1
ATOM 3172 N N . SER B 1 195 ? 21.094 1.018 -2.688 1 95.31 195 SER B N 1
ATOM 3173 C CA . SER B 1 195 ? 21.016 2.441 -2.996 1 95.31 195 SER B CA 1
ATOM 3174 C C . SER B 1 195 ? 22.391 3.061 -3.117 1 95.31 195 SER B C 1
ATOM 3176 O O . SER B 1 195 ? 23.312 2.691 -2.379 1 95.31 195 SER B O 1
ATOM 3178 N N . ALA B 1 196 ? 22.5 4.055 -4.02 1 95.38 196 ALA B N 1
ATOM 3179 C CA . ALA B 1 196 ? 23.75 4.805 -4.109 1 95.38 196 ALA B CA 1
ATOM 3180 C C . ALA B 1 196 ? 23.891 5.77 -2.938 1 95.38 196 ALA B C 1
ATOM 3182 O O . ALA B 1 196 ? 25 6.148 -2.57 1 95.38 196 ALA B O 1
ATOM 3183 N N . ASP B 1 197 ? 22.844 6.102 -2.361 1 93.62 197 ASP B N 1
ATOM 3184 C CA . ASP B 1 197 ? 22.812 7.004 -1.212 1 93.62 197 ASP B CA 1
ATOM 3185 C C . ASP B 1 197 ? 23.125 6.25 0.08 1 93.62 197 ASP B C 1
ATOM 3187 O O . ASP B 1 197 ? 22.375 5.359 0.481 1 93.62 197 ASP B O 1
ATOM 3191 N N . PRO B 1 198 ? 24.156 6.691 0.804 1 91.62 198 PRO B N 1
ATOM 3192 C CA . PRO B 1 198 ? 24.484 6.027 2.066 1 91.62 198 PRO B CA 1
ATOM 3193 C C . PRO B 1 198 ? 23.359 6.125 3.1 1 91.62 198 PRO B C 1
ATOM 3195 O O . PRO B 1 198 ? 23.312 5.316 4.027 1 91.62 198 PRO B O 1
ATOM 3198 N N . GLU B 1 199 ? 22.469 7.062 2.902 1 87.75 199 GLU B N 1
ATOM 3199 C CA . GLU B 1 199 ? 21.359 7.246 3.832 1 87.75 199 GLU B CA 1
ATOM 3200 C C . GLU B 1 199 ? 20.047 6.836 3.197 1 87.75 199 GLU B C 1
ATOM 3202 O O . GLU B 1 199 ? 18.969 7.262 3.645 1 87.75 199 GLU B O 1
ATOM 3207 N N . GLY B 1 200 ? 20.156 6.129 2.164 1 86.94 200 GLY B N 1
ATOM 3208 C CA . GLY B 1 200 ? 18.969 5.711 1.441 1 86.94 200 GLY B CA 1
ATOM 3209 C C . GLY B 1 200 ? 18.062 4.793 2.248 1 86.94 200 GLY B C 1
ATOM 3210 O O . GLY B 1 200 ? 16.859 4.781 2.057 1 86.94 200 GLY B O 1
ATOM 3211 N N . PHE B 1 201 ? 18.688 3.963 2.984 1 87.19 201 PHE B N 1
ATOM 3212 C CA . PHE B 1 201 ? 17.938 3.055 3.842 1 87.19 201 PHE B CA 1
ATOM 3213 C C . PHE B 1 201 ? 18.266 3.301 5.309 1 87.19 201 PHE B C 1
ATOM 3215 O O . PHE B 1 201 ? 19.375 2.994 5.762 1 87.19 201 PHE B O 1
ATOM 3222 N N . THR B 1 202 ? 17.266 4.008 5.844 1 74.88 202 THR B N 1
ATOM 3223 C CA . THR B 1 202 ? 17.406 4.234 7.277 1 74.88 202 THR B CA 1
ATOM 3224 C C . THR B 1 202 ? 16.609 3.201 8.07 1 74.88 202 THR B C 1
ATOM 3226 O O . THR B 1 202 ? 15.656 2.611 7.547 1 74.88 202 THR B O 1
ATOM 3229 N N . PRO B 1 203 ? 17.125 2.816 9.242 1 65.81 203 PRO B N 1
ATOM 3230 C CA . PRO B 1 203 ? 16.531 1.714 10.008 1 65.81 203 PRO B CA 1
ATOM 3231 C C . PRO B 1 203 ? 15.008 1.781 10.07 1 65.81 203 PRO B C 1
ATOM 3233 O O . PRO B 1 203 ? 14.344 0.745 10.141 1 65.81 203 PRO B O 1
ATOM 3236 N N . ASP B 1 204 ? 14.438 2.85 10.047 1 60.84 204 ASP B N 1
ATOM 3237 C CA . ASP B 1 204 ? 13 2.883 10.297 1 60.84 204 ASP B CA 1
ATOM 3238 C C . ASP B 1 204 ? 12.211 2.963 8.992 1 60.84 204 ASP B C 1
ATOM 3240 O O . ASP B 1 204 ? 11.156 2.34 8.859 1 60.84 204 ASP B O 1
ATOM 3244 N N . MET B 1 205 ? 12.938 3.609 8.039 1 61.66 205 MET B N 1
ATOM 3245 C CA . MET B 1 205 ? 12.125 3.936 6.871 1 61.66 205 MET B CA 1
ATOM 3246 C C . MET B 1 205 ? 12.148 2.795 5.859 1 61.66 205 MET B C 1
ATOM 3248 O O . MET B 1 205 ? 13.148 2.084 5.742 1 61.66 205 MET B O 1
ATOM 3252 N N . GLY B 1 206 ? 11.164 2.152 5.598 1 75.94 206 GLY B N 1
ATOM 3253 C CA . GLY B 1 206 ? 11.125 1.297 4.422 1 75.94 206 GLY B CA 1
ATOM 3254 C C . GLY B 1 206 ? 11.164 -0.182 4.762 1 75.94 206 GLY B C 1
ATOM 3255 O O . GLY B 1 206 ? 10.938 -1.027 3.895 1 75.94 206 GLY B O 1
ATOM 3256 N N . SER B 1 207 ? 11.547 -0.459 6.09 1 84.38 207 SER B N 1
ATOM 3257 C CA . SER B 1 207 ? 11.711 -1.864 6.449 1 84.38 207 SER B CA 1
ATOM 3258 C C . SER B 1 207 ? 10.422 -2.648 6.219 1 84.38 207 SER B C 1
ATOM 3260 O O . SER B 1 207 ? 10.453 -3.783 5.746 1 84.38 207 SER B O 1
ATOM 3262 N N . GLU B 1 208 ? 9.406 -1.999 6.523 1 83.88 208 GLU B N 1
ATOM 3263 C CA . GLU B 1 208 ? 8.125 -2.668 6.352 1 83.88 208 GLU B CA 1
ATOM 3264 C C . GLU B 1 208 ? 7.828 -2.922 4.875 1 83.88 208 GLU B C 1
ATOM 3266 O O . GLU B 1 208 ? 7.305 -3.977 4.516 1 83.88 208 GLU B O 1
ATOM 3271 N N . LEU B 1 209 ? 8.188 -1.94 4.113 1 88.06 209 LEU B N 1
ATOM 3272 C CA . LEU B 1 209 ? 7.945 -2.064 2.68 1 88.06 209 LEU B CA 1
ATOM 3273 C C . LEU B 1 209 ? 8.805 -3.172 2.078 1 88.06 209 LEU B C 1
ATOM 3275 O O . LEU B 1 209 ? 8.312 -3.996 1.306 1 88.06 209 LEU B O 1
ATOM 3279 N N . VAL B 1 210 ? 10.023 -3.215 2.457 1 91.81 210 VAL B N 1
ATOM 3280 C CA . VAL B 1 210 ? 10.938 -4.215 1.914 1 91.81 210 VAL B CA 1
ATOM 3281 C C . VAL B 1 210 ? 10.516 -5.605 2.373 1 91.81 210 VAL B C 1
ATOM 3283 O O . VAL B 1 210 ? 10.547 -6.562 1.595 1 91.81 210 VAL B O 1
ATOM 3286 N N . ALA B 1 211 ? 10.148 -5.703 3.582 1 92.19 211 ALA B N 1
ATOM 3287 C CA . ALA B 1 211 ? 9.656 -6.973 4.113 1 92.19 211 ALA B CA 1
ATOM 3288 C C . ALA B 1 211 ? 8.406 -7.43 3.373 1 92.19 211 ALA B C 1
ATOM 3290 O O . ALA B 1 211 ? 8.258 -8.617 3.061 1 92.19 211 ALA B O 1
ATOM 3291 N N . PHE B 1 212 ? 7.602 -6.492 3.096 1 94.31 212 PHE B N 1
ATOM 3292 C CA . PHE B 1 212 ? 6.383 -6.781 2.355 1 94.31 212 PHE B CA 1
ATOM 3293 C C . PHE B 1 212 ? 6.703 -7.285 0.954 1 94.31 212 PHE B C 1
ATOM 3295 O O . PHE B 1 212 ? 6.156 -8.297 0.51 1 94.31 212 PHE B O 1
ATOM 3302 N N . LEU B 1 213 ? 7.555 -6.645 0.293 1 96.38 213 LEU B N 1
ATOM 3303 C CA . LEU B 1 213 ? 7.926 -7.051 -1.058 1 96.38 213 LEU B CA 1
ATOM 3304 C C . LEU B 1 213 ? 8.57 -8.438 -1.051 1 96.38 213 LEU B C 1
ATOM 3306 O O . LEU B 1 213 ? 8.367 -9.227 -1.978 1 96.38 213 LEU B O 1
ATOM 3310 N N . ALA B 1 214 ? 9.305 -8.703 -0.006 1 97.06 214 ALA B N 1
ATOM 3311 C CA . ALA B 1 214 ? 9.898 -10.031 0.123 1 97.06 214 ALA B CA 1
ATOM 3312 C C . ALA B 1 214 ? 8.82 -11.109 0.212 1 97.06 214 ALA B C 1
ATOM 3314 O O . ALA B 1 214 ? 8.945 -12.172 -0.403 1 97.06 214 ALA B O 1
ATOM 3315 N N . ARG B 1 215 ? 7.812 -10.859 0.96 1 97.06 215 ARG B N 1
ATOM 3316 C CA . ARG B 1 215 ? 6.715 -11.812 1.078 1 97.06 215 ARG B CA 1
ATOM 3317 C C . ARG B 1 215 ? 6.031 -12.031 -0.269 1 97.06 215 ARG B C 1
ATOM 3319 O O . ARG B 1 215 ? 5.652 -13.156 -0.603 1 97.06 215 ARG B O 1
ATOM 3326 N N . VAL B 1 216 ? 5.879 -10.969 -0.999 1 98.31 216 VAL B N 1
ATOM 3327 C CA . VAL B 1 216 ? 5.285 -11.062 -2.328 1 98.31 216 VAL B CA 1
ATOM 3328 C C . VAL B 1 216 ? 6.188 -11.891 -3.24 1 98.31 216 VAL B C 1
ATOM 3330 O O . VAL B 1 216 ? 5.711 -12.773 -3.955 1 98.31 216 VAL B O 1
ATOM 3333 N N . VAL B 1 217 ? 7.453 -11.648 -3.193 1 98.44 217 VAL B N 1
ATOM 3334 C CA . VAL B 1 217 ? 8.422 -12.367 -4.02 1 98.44 217 VAL B CA 1
ATOM 3335 C C . VAL B 1 217 ? 8.414 -13.852 -3.654 1 98.44 217 VAL B C 1
ATOM 3337 O O . VAL B 1 217 ? 8.43 -14.711 -4.535 1 98.44 217 VAL B O 1
ATOM 3340 N N . GLU B 1 218 ? 8.367 -14.18 -2.361 1 97.56 218 GLU B N 1
ATOM 3341 C CA . GLU B 1 218 ? 8.312 -15.562 -1.912 1 97.56 218 GLU B CA 1
ATOM 3342 C C . GLU B 1 218 ? 7.141 -16.297 -2.551 1 97.56 218 GLU B C 1
ATOM 3344 O O . GLU B 1 218 ? 7.324 -17.359 -3.156 1 97.56 218 GLU B O 1
ATOM 3349 N N . ARG B 1 219 ? 6.039 -15.711 -2.461 1 97.25 219 ARG B N 1
ATOM 3350 C CA . ARG B 1 219 ? 4.816 -16.359 -2.912 1 97.25 219 ARG B CA 1
ATOM 3351 C C . ARG B 1 219 ? 4.762 -16.438 -4.434 1 97.25 219 ARG B C 1
ATOM 3353 O O . ARG B 1 219 ? 4.23 -17.391 -5 1 97.25 219 ARG B O 1
ATOM 3360 N N . THR B 1 220 ? 5.277 -15.383 -5.094 1 97.75 220 THR B N 1
ATOM 3361 C CA . THR B 1 220 ? 5.336 -15.391 -6.551 1 97.75 220 THR B CA 1
ATOM 3362 C C . THR B 1 220 ? 6.301 -16.469 -7.047 1 97.75 220 THR B C 1
ATOM 3364 O O . THR B 1 220 ? 5.992 -17.203 -7.984 1 97.75 220 THR B O 1
ATOM 3367 N N . ALA B 1 221 ? 7.43 -16.594 -6.371 1 97.56 221 ALA B N 1
ATOM 3368 C CA . ALA B 1 221 ? 8.43 -17.578 -6.75 1 97.56 221 ALA B CA 1
ATOM 3369 C C . ALA B 1 221 ? 7.887 -19 -6.613 1 97.56 221 ALA B C 1
ATOM 3371 O O . ALA B 1 221 ? 8.266 -19.891 -7.371 1 97.56 221 ALA B O 1
ATOM 3372 N N . GLU B 1 222 ? 7.039 -19.219 -5.738 1 95.81 222 GLU B N 1
ATOM 3373 C CA . GLU B 1 222 ? 6.523 -20.562 -5.426 1 95.81 222 GLU B CA 1
ATOM 3374 C C . GLU B 1 222 ? 5.574 -21.047 -6.512 1 95.81 222 GLU B C 1
ATOM 3376 O O . GLU B 1 222 ? 5.16 -22.203 -6.504 1 95.81 222 GLU B O 1
ATOM 3381 N N . ARG B 1 223 ? 5.258 -20.172 -7.461 1 93.19 223 ARG B N 1
ATOM 3382 C CA . ARG B 1 223 ? 4.391 -20.547 -8.57 1 93.19 223 ARG B CA 1
ATOM 3383 C C . ARG B 1 223 ? 5.082 -21.547 -9.5 1 93.19 223 ARG B C 1
ATOM 3385 O O . ARG B 1 223 ? 4.426 -22.219 -10.297 1 93.19 223 ARG B O 1
ATOM 3392 N N . TRP B 1 224 ? 6.383 -21.594 -9.43 1 94.25 224 TRP B N 1
ATOM 3393 C CA . TRP B 1 224 ? 7.168 -22.469 -10.289 1 94.25 224 TRP B CA 1
ATOM 3394 C C . TRP B 1 224 ? 8.062 -23.391 -9.453 1 94.25 224 TRP B C 1
ATOM 3396 O O . TRP B 1 224 ? 8.555 -23 -8.398 1 94.25 224 TRP B O 1
ATOM 3406 N N . PRO B 1 225 ? 8.25 -24.625 -9.867 1 91.31 225 PRO B N 1
ATOM 3407 C CA . PRO B 1 225 ? 9.133 -25.531 -9.133 1 91.31 225 PRO B CA 1
ATOM 3408 C C . PRO B 1 225 ? 10.609 -25.172 -9.289 1 91.31 225 PRO B C 1
ATOM 3410 O O . PRO B 1 225 ? 11 -24.578 -10.297 1 91.31 225 PRO B O 1
ATOM 3413 N N . LEU B 1 226 ? 11.305 -25.469 -8.25 1 87 226 LEU B N 1
ATOM 3414 C CA . LEU B 1 226 ? 12.758 -25.328 -8.359 1 87 226 LEU B CA 1
ATOM 3415 C C . LEU B 1 226 ? 13.352 -26.484 -9.141 1 87 226 LEU B C 1
ATOM 3417 O O . LEU B 1 226 ? 13.078 -27.656 -8.828 1 87 226 LEU B O 1
ATOM 3421 N N . LEU B 1 227 ? 13.766 -26.266 -10.414 1 71.56 227 LEU B N 1
ATOM 3422 C CA . LEU B 1 227 ? 14.32 -27.344 -11.227 1 71.56 227 LEU B CA 1
ATOM 3423 C C . LEU B 1 227 ? 15.672 -27.781 -10.688 1 71.56 227 LEU B C 1
ATOM 3425 O O . LEU B 1 227 ? 16.422 -26.969 -10.125 1 71.56 227 LEU B O 1
#

InterPro domains:
  IPR007435 Protein of unknown function DUF484 [PF04340] (9-225)
  IPR007435 Protein of unknown function DUF484 [PTHR38765] (7-225)
  IPR029016 GAF-like domain superfamily [G3DSA:3.30.450.40] (58-225)

Sequence (454 aa):
MDGSQGELTAQALSPDEVRRFLSDNPEFLREDDGLLAELGLKVAAGNVVDFGPAALARVHAAHQREAEMRQLLEETARANFSAQAQTHGAVVDLLDSRNHSDLARRVDELARTRFGLAAGLIALEVEGAPPAGWRHLVDGQVDMILGGPQRLARMGFAPTALGLFGDVGPEIGSMAMVRMAIWEPSRTGLLAFGSADPEGFTPDMGSELVAFLARVVERTAERWPLLMDGSQGELTAQALSPDEVRRFLSDNPEFLREDDGLLAELGLKVAAGNVVDFGPAALARVHAAHQREAEMRQLLEETARANFSAQAQTHGAVVDLLDSRNHSDLARRVDELARTRFGLAAGLIALEVEGAPPAGWRHLVDGQVDMILGGPQRLARMGFAPTALGLFGDVGPEIGSMAMVRMAIWEPSRTGLLAFGSADPEGFTPDMGSELVAFLARVVERTAERWPLL